Protein AF-0000000087727044 (afdb_homodimer)

Organism: NCBI:txid307507

Structure (mmCIF, N/CA/C/O backbone):
data_AF-0000000087727044-model_v1
#
loop_
_entity.id
_entity.type
_entity.pdbx_description
1 polymer 'Thiaminase-2/PQQC domain-containing protein'
#
loop_
_atom_site.group_PDB
_atom_site.id
_atom_site.type_symbol
_atom_site.label_atom_id
_atom_site.label_alt_id
_atom_site.label_comp_id
_atom_site.label_asym_id
_atom_site.label_entity_id
_atom_site.label_seq_id
_atom_site.pdbx_PDB_ins_code
_atom_site.Cartn_x
_atom_site.Cartn_y
_atom_site.Cartn_z
_atom_site.occupancy
_atom_site.B_iso_or_equiv
_atom_site.auth_seq_id
_atom_site.auth_comp_id
_atom_site.auth_asym_id
_atom_site.auth_atom_id
_atom_site.pdbx_PDB_model_num
ATOM 1 N N . MET A 1 1 ? -27.922 -29.484 3.543 1 36.09 1 MET A N 1
ATOM 2 C CA . MET A 1 1 ? -27.547 -28.984 2.223 1 36.09 1 MET A CA 1
ATOM 3 C C . MET A 1 1 ? -26.281 -28.125 2.305 1 36.09 1 MET A C 1
ATOM 5 O O . MET A 1 1 ? -26.141 -27.312 3.213 1 36.09 1 MET A O 1
ATOM 9 N N . ALA A 1 2 ? -25.281 -28.625 1.777 1 44.66 2 ALA A N 1
ATOM 10 C CA . ALA A 1 2 ? -24.016 -27.891 1.853 1 44.66 2 ALA A CA 1
ATOM 11 C C . ALA A 1 2 ? -24.219 -26.422 1.5 1 44.66 2 ALA A C 1
ATOM 13 O O . ALA A 1 2 ? -25.062 -26.078 0.659 1 44.66 2 ALA A O 1
ATOM 14 N N . ALA A 1 3 ? -23.938 -25.531 2.354 1 53.38 3 ALA A N 1
ATOM 15 C CA . ALA A 1 3 ? -24.078 -24.109 2.061 1 53.38 3 ALA A CA 1
ATOM 16 C C . ALA A 1 3 ? -23.656 -23.797 0.626 1 53.38 3 ALA A C 1
ATOM 18 O O . ALA A 1 3 ? -22.734 -24.422 0.098 1 53.38 3 ALA A O 1
ATOM 19 N N . PRO A 1 4 ? -24.547 -23.266 -0.146 1 62.28 4 PRO A N 1
ATOM 20 C CA . PRO A 1 4 ? -24.219 -22.969 -1.541 1 62.28 4 PRO A CA 1
ATOM 21 C C . PRO A 1 4 ? -22.797 -22.438 -1.707 1 62.28 4 PRO A C 1
ATOM 23 O O . PRO A 1 4 ? -22.312 -21.703 -0.845 1 62.28 4 PRO A O 1
ATOM 26 N N . ALA A 1 5 ? -22.094 -23.016 -2.574 1 81.25 5 ALA A N 1
ATOM 27 C CA . ALA A 1 5 ? -20.719 -22.641 -2.883 1 81.25 5 ALA A CA 1
ATOM 28 C C . ALA A 1 5 ? -20.609 -21.156 -3.18 1 81.25 5 ALA A C 1
ATOM 30 O O . ALA A 1 5 ? -21.484 -20.578 -3.83 1 81.25 5 ALA A O 1
ATOM 31 N N . THR A 1 6 ? -19.719 -20.516 -2.529 1 93.12 6 THR A N 1
ATOM 32 C CA . THR A 1 6 ? -19.438 -19.125 -2.869 1 93.12 6 THR A CA 1
ATOM 33 C C . THR A 1 6 ? -18.984 -19.016 -4.32 1 93.12 6 THR A C 1
ATOM 35 O O . THR A 1 6 ? -18.703 -20.016 -4.973 1 93.12 6 THR A O 1
ATOM 38 N N . THR A 1 7 ? -19.062 -17.891 -4.887 1 96.25 7 THR A N 1
ATOM 39 C CA . THR A 1 7 ? -18.672 -17.656 -6.27 1 96.25 7 THR A CA 1
ATOM 40 C C . THR A 1 7 ? -17.219 -18.047 -6.492 1 96.25 7 THR A C 1
ATOM 42 O O . THR A 1 7 ? -16.891 -18.719 -7.477 1 96.25 7 THR A O 1
ATOM 45 N N . THR A 1 8 ? -16.281 -17.688 -5.594 1 97.75 8 THR A N 1
ATOM 46 C CA . THR A 1 8 ? -14.875 -18.031 -5.738 1 97.75 8 THR A CA 1
ATOM 47 C C . THR A 1 8 ? -14.672 -19.547 -5.656 1 97.75 8 THR A C 1
ATOM 49 O O . THR A 1 8 ? -13.859 -20.109 -6.395 1 97.75 8 THR A O 1
ATOM 52 N N . ALA A 1 9 ? -15.43 -20.203 -4.777 1 97.38 9 ALA A N 1
ATOM 53 C CA . ALA A 1 9 ? -15.352 -21.656 -4.688 1 97.38 9 ALA A CA 1
ATOM 54 C C . ALA A 1 9 ? -15.781 -22.312 -5.996 1 97.38 9 ALA A C 1
ATOM 56 O O . ALA A 1 9 ? -15.18 -23.297 -6.43 1 97.38 9 ALA A O 1
ATOM 57 N N . ALA A 1 10 ? -16.828 -21.797 -6.52 1 97.19 10 ALA A N 1
ATOM 58 C CA . ALA A 1 10 ? -17.328 -22.328 -7.789 1 97.19 10 ALA A CA 1
ATOM 59 C C . ALA A 1 10 ? -16.297 -22.109 -8.906 1 97.19 10 ALA A C 1
ATOM 61 O O . ALA A 1 10 ? -16.109 -22.984 -9.758 1 97.19 10 ALA A O 1
ATOM 62 N N . MET A 1 11 ? -15.664 -20.938 -8.945 1 97.69 11 MET A N 1
ATOM 63 C CA . MET A 1 11 ? -14.633 -20.625 -9.938 1 97.69 11 MET A CA 1
ATOM 64 C C . MET A 1 11 ? -13.469 -21.609 -9.82 1 97.69 11 MET A C 1
ATOM 66 O O . MET A 1 11 ? -12.992 -22.141 -10.828 1 97.69 11 MET A O 1
ATOM 70 N N . ARG A 1 12 ? -13.055 -21.828 -8.641 1 97.75 12 ARG A N 1
ATOM 71 C CA . ARG A 1 12 ? -11.961 -22.766 -8.406 1 97.75 12 ARG A CA 1
ATOM 72 C C . ARG A 1 12 ? -12.344 -24.172 -8.859 1 97.75 12 ARG A C 1
ATOM 74 O O . ARG A 1 12 ? -11.555 -24.859 -9.523 1 97.75 12 ARG A O 1
ATOM 81 N N . ALA A 1 13 ? -13.5 -24.641 -8.508 1 96.94 13 ALA A N 1
ATOM 82 C CA . ALA A 1 13 ? -13.961 -25.984 -8.844 1 96.94 13 ALA A CA 1
ATOM 83 C C . ALA A 1 13 ? -14.016 -26.188 -10.352 1 96.94 13 ALA A C 1
ATOM 85 O O . ALA A 1 13 ? -13.734 -27.266 -10.852 1 96.94 13 ALA A O 1
ATOM 86 N N . ALA A 1 14 ? -14.383 -25.188 -11.023 1 96.75 14 ALA A N 1
ATOM 87 C CA . ALA A 1 14 ? -14.5 -25.25 -12.477 1 96.75 14 ALA A CA 1
ATOM 88 C C . ALA A 1 14 ? -13.125 -25.422 -13.125 1 96.75 14 ALA A C 1
ATOM 90 O O . ALA A 1 14 ? -13.031 -25.828 -14.281 1 96.75 14 ALA A O 1
ATOM 91 N N . LEU A 1 15 ? -12.039 -25.094 -12.406 1 97.5 15 LEU A N 1
ATOM 92 C CA . LEU A 1 15 ? -10.672 -25.156 -12.914 1 97.5 15 LEU A CA 1
ATOM 93 C C . LEU A 1 15 ? -9.867 -26.219 -12.172 1 97.5 15 LEU A C 1
ATOM 95 O O . LEU A 1 15 ? -8.656 -26.094 -12.023 1 97.5 15 LEU A O 1
ATOM 99 N N . GLU A 1 16 ? -10.555 -27.203 -11.719 1 96.94 16 GLU A N 1
ATOM 100 C CA . GLU A 1 16 ? -9.961 -28.141 -10.773 1 96.94 16 GLU A CA 1
ATOM 101 C C . GLU A 1 16 ? -8.68 -28.75 -11.336 1 96.94 16 GLU A C 1
ATOM 103 O O . GLU A 1 16 ? -7.664 -28.812 -10.648 1 96.94 16 GLU A O 1
ATOM 108 N N . ALA A 1 17 ? -8.688 -29.203 -12.539 1 97.12 17 ALA A N 1
ATOM 109 C CA . ALA A 1 17 ? -7.531 -29.875 -13.133 1 97.12 17 ALA A CA 1
ATOM 110 C C . ALA A 1 17 ? -6.348 -28.906 -13.242 1 97.12 17 ALA A C 1
ATOM 112 O O . ALA A 1 17 ? -5.238 -29.234 -12.812 1 97.12 17 ALA A O 1
ATOM 113 N N . GLU A 1 18 ? -6.582 -27.719 -13.805 1 97.69 18 GLU A N 1
ATOM 114 C CA . GLU A 1 18 ? -5.527 -26.734 -13.961 1 97.69 18 GLU A CA 1
ATOM 115 C C . GLU A 1 18 ? -5.051 -26.219 -12.602 1 97.69 18 GLU A C 1
ATOM 117 O O . GLU A 1 18 ? -3.854 -25.984 -12.406 1 97.69 18 GLU A O 1
ATOM 122 N N . TRP A 1 19 ? -6.02 -26.031 -11.688 1 98.06 19 TRP A N 1
ATOM 123 C CA . TRP A 1 19 ? -5.691 -25.578 -10.344 1 98.06 19 TRP A CA 1
ATOM 124 C C . TRP A 1 19 ? -4.801 -26.594 -9.625 1 98.06 19 TRP A C 1
ATOM 126 O O . TRP A 1 19 ? -3.801 -26.219 -9.008 1 98.06 19 TRP A O 1
ATOM 136 N N . ARG A 1 20 ? -5.094 -27.844 -9.805 1 97.56 20 ARG A N 1
ATOM 137 C CA . ARG A 1 20 ? -4.305 -28.922 -9.211 1 97.56 20 ARG A CA 1
ATOM 138 C C . ARG A 1 20 ? -2.896 -28.953 -9.789 1 97.56 20 ARG A C 1
ATOM 140 O O . ARG A 1 20 ? -1.92 -29.125 -9.055 1 97.56 20 ARG A O 1
ATOM 147 N N . THR A 1 21 ? -2.803 -28.828 -11.039 1 97.94 21 THR A N 1
ATOM 148 C CA . THR A 1 21 ? -1.488 -28.797 -11.672 1 97.94 21 THR A CA 1
ATOM 149 C C . THR A 1 21 ? -0.674 -27.609 -11.172 1 97.94 21 THR A C 1
ATOM 151 O O . THR A 1 21 ? 0.498 -27.75 -10.82 1 97.94 21 THR A O 1
ATOM 154 N N . ALA A 1 22 ? -1.305 -26.469 -11.047 1 97.62 22 ALA A N 1
ATOM 155 C CA . ALA A 1 22 ? -0.623 -25.234 -10.672 1 97.62 22 ALA A CA 1
ATOM 156 C C . ALA A 1 22 ? -0.227 -25.25 -9.195 1 97.62 22 ALA A C 1
ATOM 158 O O . ALA A 1 22 ? 0.7 -24.547 -8.789 1 97.62 22 ALA A O 1
ATOM 159 N N . THR A 1 23 ? -0.861 -26.078 -8.383 1 97.56 23 THR A N 1
ATOM 160 C CA . THR A 1 23 ? -0.631 -26 -6.941 1 97.56 23 THR A CA 1
ATOM 161 C C . THR A 1 23 ? 0.081 -27.25 -6.43 1 97.56 23 THR A C 1
ATOM 163 O O . THR A 1 23 ? 0.562 -27.266 -5.297 1 97.56 23 THR A O 1
ATOM 166 N N . ARG A 1 24 ? 0.219 -28.266 -7.312 1 94.75 24 ARG A N 1
ATOM 167 C CA . ARG A 1 24 ? 0.736 -29.5 -6.738 1 94.75 24 ARG A CA 1
ATOM 168 C C . ARG A 1 24 ? 1.544 -30.297 -7.762 1 94.75 24 ARG A C 1
ATOM 170 O O . ARG A 1 24 ? 2.604 -30.828 -7.441 1 94.75 24 ARG A O 1
ATOM 177 N N . GLU A 1 25 ? 1.165 -30.281 -8.984 1 96 25 GLU A N 1
ATOM 178 C CA . GLU A 1 25 ? 1.641 -31.312 -9.898 1 96 25 GLU A CA 1
ATOM 179 C C . GLU A 1 25 ? 2.709 -30.766 -10.844 1 96 25 GLU A C 1
ATOM 181 O O . GLU A 1 25 ? 3.445 -31.531 -11.469 1 96 25 GLU A O 1
ATOM 186 N N . HIS A 1 26 ? 2.754 -29.484 -10.984 1 96.56 26 HIS A N 1
ATOM 187 C CA . HIS A 1 26 ? 3.736 -28.938 -11.914 1 96.56 26 HIS A CA 1
ATOM 188 C C . HIS A 1 26 ? 5.145 -29.391 -11.555 1 96.56 26 HIS A C 1
ATOM 190 O O . HIS A 1 26 ? 5.492 -29.484 -10.375 1 96.56 26 HIS A O 1
ATOM 196 N N . ALA A 1 27 ? 6.008 -29.609 -12.523 1 96.25 27 ALA A N 1
ATOM 197 C CA . ALA A 1 27 ? 7.355 -30.141 -12.375 1 96.25 27 ALA A CA 1
ATOM 198 C C . ALA A 1 27 ? 8.195 -29.281 -11.438 1 96.25 27 ALA A C 1
ATOM 200 O O . ALA A 1 27 ? 8.984 -29.797 -10.648 1 96.25 27 ALA A O 1
ATOM 201 N N . PHE A 1 28 ? 8.109 -27.953 -11.508 1 97.38 28 PHE A N 1
ATOM 202 C CA . PHE A 1 28 ? 8.875 -27.062 -10.648 1 97.38 28 PHE A CA 1
ATOM 203 C C . PHE A 1 28 ? 8.617 -27.375 -9.18 1 97.38 28 PHE A C 1
ATOM 205 O O . PHE A 1 28 ? 9.562 -27.5 -8.398 1 97.38 28 PHE A O 1
ATOM 212 N N . LEU A 1 29 ? 7.344 -27.469 -8.828 1 97.31 29 LEU A N 1
ATOM 213 C CA . LEU A 1 29 ? 6.969 -27.719 -7.441 1 97.31 29 LEU A CA 1
ATOM 214 C C . LEU A 1 29 ? 7.465 -29.094 -6.98 1 97.31 29 LEU A C 1
ATOM 216 O O . LEU A 1 29 ? 7.992 -29.219 -5.875 1 97.31 29 LEU A O 1
ATOM 220 N N . ARG A 1 30 ? 7.355 -30.062 -7.844 1 96.38 30 ARG A N 1
ATOM 221 C CA . ARG A 1 30 ? 7.824 -31.406 -7.52 1 96.38 30 ARG A CA 1
ATOM 222 C C . ARG A 1 30 ? 9.336 -31.422 -7.355 1 96.38 30 ARG A C 1
ATOM 224 O O . ARG A 1 30 ? 9.859 -32.031 -6.426 1 96.38 30 ARG A O 1
ATOM 231 N N . ASP A 1 31 ? 10.023 -30.781 -8.289 1 96.81 31 ASP A N 1
ATOM 232 C CA . ASP A 1 31 ? 11.484 -30.766 -8.258 1 96.81 31 ASP A CA 1
ATOM 233 C C . ASP A 1 31 ? 11.992 -30.016 -7.027 1 96.81 31 ASP A C 1
ATOM 235 O O . ASP A 1 31 ? 13.008 -30.391 -6.441 1 96.81 31 ASP A O 1
ATOM 239 N N . VAL A 1 32 ? 11.352 -28.922 -6.66 1 96.69 32 VAL A N 1
ATOM 240 C CA . VAL A 1 32 ? 11.727 -28.203 -5.449 1 96.69 32 VAL A CA 1
ATOM 241 C C . VAL A 1 32 ? 11.547 -29.109 -4.234 1 96.69 32 VAL A C 1
ATOM 243 O O . VAL A 1 32 ? 12.445 -29.234 -3.398 1 96.69 32 VAL A O 1
ATOM 246 N N . ASN A 1 33 ? 10.359 -29.766 -4.152 1 96.19 33 ASN A N 1
ATOM 247 C CA . ASN A 1 33 ? 10.078 -30.656 -3.037 1 96.19 33 ASN A CA 1
ATOM 248 C C . ASN A 1 33 ? 11.133 -31.75 -2.92 1 96.19 33 ASN A C 1
ATOM 250 O O . ASN A 1 33 ? 11.656 -32 -1.834 1 96.19 33 ASN A O 1
ATOM 254 N N . ALA A 1 34 ? 11.539 -32.375 -4.039 1 96.06 34 ALA A N 1
ATOM 255 C CA . ALA A 1 34 ? 12.445 -33.5 -4.078 1 96.06 34 ALA A CA 1
ATOM 256 C C . ALA A 1 34 ? 13.898 -33.062 -3.973 1 96.06 34 ALA A C 1
ATOM 258 O O . ALA A 1 34 ? 14.797 -33.875 -3.77 1 96.06 34 ALA A O 1
ATOM 259 N N . GLY A 1 35 ? 14.109 -31.781 -4.121 1 95.88 35 GLY A N 1
ATOM 260 C CA . GLY A 1 35 ? 15.469 -31.266 -4.164 1 95.88 35 GLY A CA 1
ATOM 261 C C . GLY A 1 35 ? 16.172 -31.547 -5.48 1 95.88 35 GLY A C 1
ATOM 262 O O . GLY A 1 35 ? 17.391 -31.594 -5.535 1 95.88 35 GLY A O 1
ATOM 263 N N . ALA A 1 36 ? 15.375 -31.734 -6.484 1 96.31 36 ALA A N 1
ATOM 264 C CA . ALA A 1 36 ? 15.914 -32.125 -7.785 1 96.31 36 ALA A CA 1
ATOM 265 C C . ALA A 1 36 ? 16.094 -30.891 -8.68 1 96.31 36 ALA A C 1
ATOM 267 O O . ALA A 1 36 ? 16.766 -30.969 -9.711 1 96.31 36 ALA A O 1
ATOM 268 N N . ILE A 1 37 ? 15.578 -29.766 -8.305 1 95.88 37 ILE A N 1
ATOM 269 C CA . ILE A 1 37 ? 15.711 -28.562 -9.117 1 95.88 37 ILE A CA 1
ATOM 270 C C . ILE A 1 37 ? 17.141 -28.047 -9.039 1 95.88 37 ILE A C 1
ATOM 272 O O . ILE A 1 37 ? 17.75 -28.047 -7.965 1 95.88 37 ILE A O 1
ATOM 276 N N . SER A 1 38 ? 17.719 -27.672 -10.164 1 95.12 38 SER A N 1
ATOM 277 C CA . SER A 1 38 ? 19.047 -27.094 -10.156 1 95.12 38 SER A CA 1
ATOM 278 C C . SER A 1 38 ? 19.047 -25.703 -9.539 1 95.12 38 SER A C 1
ATOM 280 O O . SER A 1 38 ? 18.016 -25.016 -9.547 1 95.12 38 SER A O 1
ATOM 282 N N . ALA A 1 39 ? 20.156 -25.25 -9.008 1 93.81 39 ALA A N 1
ATOM 283 C CA . ALA A 1 39 ? 20.297 -23.906 -8.453 1 93.81 39 ALA A CA 1
ATOM 284 C C . ALA A 1 39 ? 19.984 -22.844 -9.508 1 93.81 39 ALA A C 1
ATOM 286 O O . ALA A 1 39 ? 19.359 -21.828 -9.211 1 93.81 39 ALA A O 1
ATOM 287 N N . ALA A 1 40 ? 20.406 -23.109 -10.672 1 94.31 40 ALA A N 1
ATOM 288 C CA . ALA A 1 40 ? 20.203 -22.141 -11.758 1 94.31 40 ALA A CA 1
ATOM 289 C C . ALA A 1 40 ? 18.734 -21.953 -12.055 1 94.31 40 ALA A C 1
ATOM 291 O O . ALA A 1 40 ? 18.266 -20.812 -12.234 1 94.31 40 ALA A O 1
ATOM 292 N N . ARG A 1 41 ? 18.016 -23.016 -12.109 1 95.38 41 ARG A N 1
ATOM 293 C CA . ARG A 1 41 ? 16.594 -22.938 -12.383 1 95.38 41 ARG A CA 1
ATOM 294 C C . ARG A 1 41 ? 15.844 -22.266 -11.242 1 95.38 41 ARG A C 1
ATOM 296 O O . ARG A 1 41 ? 14.977 -21.406 -11.477 1 95.38 41 ARG A O 1
ATOM 303 N N . PHE A 1 42 ? 16.234 -22.625 -10.047 1 96.44 42 PHE A N 1
ATOM 304 C CA . PHE A 1 42 ? 15.594 -22.031 -8.883 1 96.44 42 PHE A CA 1
ATOM 305 C C . PHE A 1 42 ? 15.875 -20.531 -8.828 1 96.44 42 PHE A C 1
ATOM 307 O O . PHE A 1 42 ? 14.977 -19.734 -8.562 1 96.44 42 PHE A O 1
ATOM 314 N N . ASN A 1 43 ? 17.125 -20.188 -9.055 1 95.56 43 ASN A N 1
ATOM 315 C CA . ASN A 1 43 ? 17.516 -18.781 -9.047 1 95.56 43 ASN A CA 1
ATOM 316 C C . ASN A 1 43 ? 16.797 -18 -10.133 1 95.56 43 ASN A C 1
ATOM 318 O O . ASN A 1 43 ? 16.469 -16.828 -9.938 1 95.56 43 ASN A O 1
ATOM 322 N N . THR A 1 44 ? 16.531 -18.641 -11.258 1 95.25 44 THR A N 1
ATOM 323 C CA . THR A 1 44 ? 15.766 -18 -12.312 1 95.25 44 THR A CA 1
ATOM 324 C C . THR A 1 44 ? 14.359 -17.656 -11.836 1 95.25 44 THR A C 1
ATOM 326 O O . THR A 1 44 ? 13.898 -16.531 -11.992 1 95.25 44 THR A O 1
ATOM 329 N N . TRP A 1 45 ? 13.719 -18.594 -11.266 1 96.88 45 TRP A N 1
ATOM 330 C CA . TRP A 1 45 ? 12.391 -18.359 -10.719 1 96.88 45 TRP A CA 1
ATOM 331 C C . TRP A 1 45 ? 12.414 -17.234 -9.688 1 96.88 45 TRP A C 1
ATOM 333 O O . TRP A 1 45 ? 11.586 -16.328 -9.727 1 96.88 45 TRP A O 1
ATOM 343 N N . LEU A 1 46 ? 13.352 -17.344 -8.789 1 96.81 46 LEU A N 1
ATOM 344 C CA . LEU A 1 46 ? 13.438 -16.391 -7.684 1 96.81 46 LEU A CA 1
ATOM 345 C C . LEU A 1 46 ? 13.586 -14.969 -8.203 1 96.81 46 LEU A C 1
ATOM 347 O O . LEU A 1 46 ? 12.891 -14.055 -7.75 1 96.81 46 LEU A O 1
ATOM 351 N N . ALA A 1 47 ? 14.469 -14.766 -9.141 1 96.81 47 ALA A N 1
ATOM 352 C CA . ALA A 1 47 ? 14.695 -13.445 -9.734 1 96.81 47 ALA A CA 1
ATOM 353 C C . ALA A 1 47 ? 13.438 -12.938 -10.438 1 96.81 47 ALA A C 1
ATOM 355 O O . ALA A 1 47 ? 13.062 -11.773 -10.281 1 96.81 47 ALA A O 1
ATOM 356 N N . GLN A 1 48 ? 12.797 -13.844 -11.156 1 97.31 48 GLN A N 1
ATOM 357 C CA . GLN A 1 48 ? 11.594 -13.461 -11.891 1 97.31 48 GLN A CA 1
ATOM 358 C C . GLN A 1 48 ? 10.438 -13.156 -10.945 1 97.31 48 GLN A C 1
ATOM 360 O O . GLN A 1 48 ? 9.633 -12.266 -11.211 1 97.31 48 GLN A O 1
ATOM 365 N N . ASP A 1 49 ? 10.359 -13.898 -9.906 1 97.75 49 ASP A N 1
ATOM 366 C CA . ASP A 1 49 ? 9.297 -13.672 -8.922 1 97.75 49 ASP A CA 1
ATOM 367 C C . ASP A 1 49 ? 9.453 -12.312 -8.25 1 97.75 49 ASP A C 1
ATOM 369 O O . ASP A 1 49 ? 8.461 -11.672 -7.902 1 97.75 49 ASP A O 1
ATOM 373 N N . TYR A 1 50 ? 10.688 -11.875 -8.047 1 97.56 50 TYR A N 1
ATOM 374 C CA . TYR A 1 50 ? 10.93 -10.531 -7.531 1 97.56 50 TYR A CA 1
ATOM 375 C C . TYR A 1 50 ? 10.383 -9.477 -8.484 1 97.56 50 TYR A C 1
ATOM 377 O O . TYR A 1 50 ? 9.711 -8.531 -8.055 1 97.56 50 TYR A O 1
ATOM 385 N N . LEU A 1 51 ? 10.703 -9.617 -9.734 1 97.38 51 LEU A N 1
ATOM 386 C CA . LEU A 1 51 ? 10.227 -8.664 -10.734 1 97.38 51 LEU A CA 1
ATOM 387 C C . LEU A 1 51 ? 8.703 -8.664 -10.812 1 97.38 51 LEU A C 1
ATOM 389 O O . LEU A 1 51 ? 8.086 -7.605 -10.906 1 97.38 51 LEU A O 1
ATOM 393 N N . TYR A 1 52 ? 8.141 -9.812 -10.742 1 98.25 52 TYR A N 1
ATOM 394 C CA . TYR A 1 52 ? 6.691 -9.969 -10.711 1 98.25 52 TYR A CA 1
ATOM 395 C C . TYR A 1 52 ? 6.094 -9.281 -9.492 1 98.25 52 TYR A C 1
ATOM 397 O O . TYR A 1 52 ? 5.086 -8.578 -9.602 1 98.25 52 TYR A O 1
ATOM 405 N N . ALA A 1 53 ? 6.699 -9.492 -8.305 1 97.94 53 ALA A N 1
ATOM 406 C CA . ALA A 1 53 ? 6.172 -8.977 -7.043 1 97.94 53 ALA A CA 1
ATOM 407 C C . ALA A 1 53 ? 6.117 -7.453 -7.051 1 97.94 53 ALA A C 1
ATOM 409 O O . ALA A 1 53 ? 5.215 -6.852 -6.465 1 97.94 53 ALA A O 1
ATOM 410 N N . ARG A 1 54 ? 7.02 -6.812 -7.695 1 97.19 54 ARG A N 1
ATOM 411 C CA . ARG A 1 54 ? 7.008 -5.359 -7.832 1 97.19 54 ARG A CA 1
ATOM 412 C C . ARG A 1 54 ? 5.781 -4.887 -8.602 1 97.19 54 ARG A C 1
ATOM 414 O O . ARG A 1 54 ? 5.113 -3.934 -8.195 1 97.19 54 ARG A O 1
ATOM 421 N N . CYS A 1 55 ? 5.473 -5.59 -9.703 1 97.94 55 CYS A N 1
ATOM 422 C CA . CYS A 1 55 ? 4.293 -5.246 -10.484 1 97.94 55 CYS A CA 1
ATOM 423 C C . CYS A 1 55 ? 3.014 -5.602 -9.742 1 97.94 55 CYS A C 1
ATOM 425 O O . CYS A 1 55 ? 2.02 -4.879 -9.828 1 97.94 55 CYS A O 1
ATOM 427 N N . PHE A 1 56 ? 3.109 -6.676 -9.07 1 98.75 56 PHE A N 1
ATOM 428 C CA . PHE A 1 56 ? 1.995 -7.129 -8.242 1 98.75 56 PHE A CA 1
ATOM 429 C C . PHE A 1 56 ? 1.636 -6.082 -7.195 1 98.75 56 PHE A C 1
ATOM 431 O O . PHE A 1 56 ? 0.456 -5.844 -6.926 1 98.75 56 PHE A O 1
ATOM 438 N N . SER A 1 57 ? 2.629 -5.418 -6.602 1 98.62 57 SER A N 1
ATOM 439 C CA . SER A 1 57 ? 2.4 -4.379 -5.605 1 98.62 57 SER A CA 1
ATOM 440 C C . SER A 1 57 ? 1.641 -3.197 -6.203 1 98.62 57 SER A C 1
ATOM 442 O O . SER A 1 57 ? 0.835 -2.561 -5.523 1 98.62 57 SER A O 1
ATOM 444 N N . ARG A 1 58 ? 1.844 -2.912 -7.477 1 98.62 58 ARG A N 1
ATOM 445 C CA . ARG A 1 58 ? 1.146 -1.808 -8.125 1 98.62 58 ARG A CA 1
ATOM 446 C C . ARG A 1 58 ? -0.341 -2.111 -8.273 1 98.62 58 ARG A C 1
ATOM 448 O O . ARG A 1 58 ? -1.182 -1.228 -8.086 1 98.62 58 ARG A O 1
ATOM 455 N N . LEU A 1 59 ? -0.648 -3.342 -8.625 1 98.81 59 LEU A N 1
ATOM 456 C CA . LEU A 1 59 ? -2.053 -3.73 -8.688 1 98.81 59 LEU A CA 1
ATOM 457 C C . LEU A 1 59 ? -2.715 -3.584 -7.316 1 98.81 59 LEU A C 1
ATOM 459 O O . LEU A 1 59 ? -3.816 -3.041 -7.211 1 98.81 59 LEU A O 1
ATOM 463 N N . LEU A 1 60 ? -2.012 -4.094 -6.297 1 98.88 60 LEU A N 1
ATOM 464 C CA . LEU A 1 60 ? -2.557 -3.969 -4.949 1 98.88 60 LEU A CA 1
ATOM 465 C C . LEU A 1 60 ? -2.721 -2.502 -4.562 1 98.88 60 LEU A C 1
ATOM 467 O O . LEU A 1 60 ? -3.688 -2.137 -3.889 1 98.88 60 LEU A O 1
ATOM 471 N N . GLY A 1 61 ? -1.766 -1.657 -4.973 1 98.75 61 GLY A N 1
ATOM 472 C CA . GLY A 1 61 ? -1.922 -0.225 -4.773 1 98.75 61 GLY A CA 1
ATOM 473 C C . GLY A 1 61 ? -3.191 0.329 -5.387 1 98.75 61 GLY A C 1
ATOM 474 O O . GLY A 1 61 ? -3.938 1.061 -4.734 1 98.75 61 GLY A O 1
ATOM 475 N N . ALA A 1 62 ? -3.451 -0.041 -6.621 1 98.44 62 ALA A N 1
ATOM 476 C CA . ALA A 1 62 ? -4.664 0.395 -7.305 1 98.44 62 ALA A CA 1
ATOM 477 C C . ALA A 1 62 ? -5.914 -0.072 -6.562 1 98.44 62 ALA A C 1
ATOM 479 O O . ALA A 1 62 ? -6.887 0.674 -6.441 1 98.44 62 ALA A O 1
ATOM 480 N N . MET A 1 63 ? -5.848 -1.297 -6.086 1 98.75 63 MET A N 1
ATOM 481 C CA . MET A 1 63 ? -6.992 -1.832 -5.355 1 98.75 63 MET A CA 1
ATOM 482 C C . MET A 1 63 ? -7.211 -1.071 -4.051 1 98.75 63 MET A C 1
ATOM 484 O O . MET A 1 63 ? -8.344 -0.747 -3.697 1 98.75 63 MET A O 1
ATOM 488 N N . ILE A 1 64 ? -6.188 -0.744 -3.346 1 98.69 64 ILE A N 1
ATOM 489 C CA . ILE A 1 64 ? -6.281 0.017 -2.105 1 98.69 64 ILE A CA 1
ATOM 490 C C . ILE A 1 64 ? -6.926 1.374 -2.377 1 98.69 64 ILE A C 1
ATOM 492 O O . ILE A 1 64 ? -7.754 1.843 -1.595 1 98.69 64 ILE A O 1
ATOM 496 N N . ALA A 1 65 ? -6.602 1.967 -3.459 1 98.19 65 ALA A N 1
ATOM 497 C CA . ALA A 1 65 ? -7.113 3.287 -3.816 1 98.19 65 ALA A CA 1
ATOM 498 C C . ALA A 1 65 ? -8.633 3.262 -3.971 1 98.19 65 ALA A C 1
ATOM 500 O O . ALA A 1 65 ? -9.305 4.262 -3.711 1 98.19 65 ALA A O 1
ATOM 501 N N . GLY A 1 66 ? -9.148 2.076 -4.301 1 97 66 GLY A N 1
ATOM 502 C CA . GLY A 1 66 ? -10.547 2.139 -4.707 1 97 66 GLY A CA 1
ATOM 503 C C . GLY A 1 66 ? -11.406 1.065 -4.062 1 97 66 GLY A C 1
ATOM 504 O O . GLY A 1 66 ? -12.609 1.002 -4.305 1 97 66 GLY A O 1
ATOM 505 N N . CYS A 1 67 ? -10.93 0.221 -3.219 1 98.12 67 CYS A N 1
ATOM 506 C CA . CYS A 1 67 ? -11.688 -0.89 -2.658 1 98.12 67 CYS A CA 1
ATOM 507 C C . CYS A 1 67 ? -12.727 -0.391 -1.661 1 98.12 67 CYS A C 1
ATOM 509 O O . CYS A 1 67 ? -12.633 0.738 -1.175 1 98.12 67 CYS A O 1
ATOM 511 N N . PRO A 1 68 ? -13.75 -1.228 -1.381 1 97.56 68 PRO A N 1
ATOM 512 C CA . PRO A 1 68 ? -14.688 -0.888 -0.311 1 97.56 68 PRO A CA 1
ATOM 513 C C . PRO A 1 68 ? -14 -0.691 1.038 1 97.56 68 PRO A C 1
ATOM 515 O O . PRO A 1 68 ? -12.992 -1.347 1.324 1 97.56 68 PRO A O 1
ATOM 518 N N . GLU A 1 69 ? -14.602 0.142 1.825 1 95.88 69 GLU A N 1
ATOM 519 C CA . GLU A 1 69 ? -14.023 0.504 3.119 1 95.88 69 GLU A CA 1
ATOM 520 C C . GLU A 1 69 ? -13.75 -0.735 3.967 1 95.88 69 GLU A C 1
ATOM 522 O O . GLU A 1 69 ? -12.711 -0.826 4.625 1 95.88 69 GLU A O 1
ATOM 527 N N . ALA A 1 70 ? -14.609 -1.697 3.904 1 96.38 70 ALA A N 1
ATOM 528 C CA . ALA A 1 70 ? -14.516 -2.887 4.746 1 96.38 70 ALA A CA 1
ATOM 529 C C . ALA A 1 70 ? -13.336 -3.758 4.34 1 96.38 70 ALA A C 1
ATOM 531 O O . ALA A 1 70 ? -12.906 -4.633 5.098 1 96.38 70 ALA A O 1
ATOM 532 N N . HIS A 1 71 ? -12.773 -3.557 3.156 1 98.38 71 HIS A N 1
ATOM 533 C CA . HIS A 1 71 ? -11.711 -4.41 2.637 1 98.38 71 HIS A CA 1
ATOM 534 C C . HIS A 1 71 ? -10.344 -3.756 2.805 1 98.38 71 HIS A C 1
ATOM 536 O O . HIS A 1 71 ? -9.312 -4.406 2.623 1 98.38 71 HIS A O 1
ATOM 542 N N . LEU A 1 72 ? -10.359 -2.502 3.205 1 98.38 72 LEU A N 1
ATOM 543 C CA . LEU A 1 72 ? -9.164 -1.664 3.158 1 98.38 72 LEU A CA 1
ATOM 544 C C . LEU A 1 72 ? -8.062 -2.234 4.051 1 98.38 72 LEU A C 1
ATOM 546 O O . LEU A 1 72 ? -6.922 -2.389 3.613 1 98.38 72 LEU A O 1
ATOM 550 N N . ALA A 1 73 ? -8.414 -2.631 5.246 1 97.38 73 ALA A N 1
ATOM 551 C CA . ALA A 1 73 ? -7.418 -3.094 6.211 1 97.38 73 ALA A CA 1
ATOM 552 C C . ALA A 1 73 ? -6.707 -4.348 5.707 1 97.38 73 ALA A C 1
ATOM 554 O O . ALA A 1 73 ? -5.496 -4.5 5.898 1 97.38 73 ALA A O 1
ATOM 555 N N . THR A 1 74 ? -7.449 -5.207 5.039 1 98.56 74 THR A N 1
ATOM 556 C CA . THR A 1 74 ? -6.875 -6.438 4.504 1 98.56 74 THR A CA 1
ATOM 557 C C . THR A 1 74 ? -5.816 -6.129 3.449 1 98.56 74 THR A C 1
ATOM 559 O O . THR A 1 74 ? -4.711 -6.676 3.492 1 98.56 74 THR A O 1
ATOM 562 N N . TYR A 1 75 ? -6.141 -5.176 2.566 1 98.81 75 TYR A N 1
ATOM 563 C CA . TYR A 1 75 ? -5.242 -4.867 1.459 1 98.81 75 TYR A CA 1
ATOM 564 C C . TYR A 1 75 ? -4.043 -4.062 1.94 1 98.81 75 TYR A C 1
ATOM 566 O O . TYR A 1 75 ? -2.92 -4.27 1.47 1 98.81 75 TYR A O 1
ATOM 574 N N . VAL A 1 76 ? -4.242 -3.182 2.848 1 98.81 76 VAL A N 1
ATOM 575 C CA . VAL A 1 76 ? -3.125 -2.449 3.434 1 98.81 76 VAL A CA 1
ATOM 576 C C . VAL A 1 76 ? -2.174 -3.424 4.125 1 98.81 76 VAL A C 1
ATOM 578 O O . VAL A 1 76 ? -0.955 -3.334 3.961 1 98.81 76 VAL A O 1
ATOM 581 N N . GLY A 1 77 ? -2.701 -4.363 4.891 1 98.44 77 GLY A N 1
ATOM 582 C CA . GLY A 1 77 ? -1.881 -5.406 5.484 1 98.44 77 GLY A CA 1
ATOM 583 C C . GLY A 1 77 ? -1.145 -6.242 4.457 1 98.44 77 GLY A C 1
ATOM 584 O O . GLY A 1 77 ? 0.004 -6.633 4.672 1 98.44 77 GLY A O 1
ATOM 585 N N . GLY A 1 78 ? -1.827 -6.527 3.363 1 98.56 78 GLY A N 1
ATOM 586 C CA . GLY A 1 78 ? -1.182 -7.234 2.27 1 98.56 78 GLY A CA 1
ATOM 587 C C . GLY A 1 78 ? 0.018 -6.496 1.705 1 98.56 78 GLY A C 1
ATOM 588 O O . GLY A 1 78 ? 1.038 -7.109 1.387 1 98.56 78 GLY A O 1
ATOM 589 N N . MET A 1 79 ? -0.106 -5.191 1.56 1 98.56 79 MET A N 1
ATOM 590 C CA . MET A 1 79 ? 1.001 -4.383 1.051 1 98.56 79 MET A CA 1
ATOM 591 C C . MET A 1 79 ? 2.186 -4.422 2.01 1 98.56 79 MET A C 1
ATOM 593 O O . MET A 1 79 ? 3.34 -4.43 1.576 1 98.56 79 MET A O 1
ATOM 597 N N . ALA A 1 80 ? 1.913 -4.402 3.295 1 97.75 80 ALA A N 1
ATOM 598 C CA . ALA A 1 80 ? 2.979 -4.512 4.289 1 97.75 80 ALA A CA 1
ATOM 599 C C . ALA A 1 80 ? 3.736 -5.828 4.133 1 97.75 80 ALA A C 1
ATOM 601 O O . ALA A 1 80 ? 4.965 -5.863 4.254 1 97.75 80 ALA A O 1
ATOM 602 N N . ALA A 1 81 ? 2.992 -6.895 3.893 1 97.44 81 ALA A N 1
ATOM 603 C CA . ALA A 1 81 ? 3.625 -8.188 3.672 1 97.44 81 ALA A CA 1
ATOM 604 C C . ALA A 1 81 ? 4.492 -8.172 2.418 1 97.44 81 ALA A C 1
ATOM 606 O O . ALA A 1 81 ? 5.57 -8.773 2.391 1 97.44 81 ALA A O 1
ATOM 607 N N . ILE A 1 82 ? 4.043 -7.492 1.352 1 98 82 ILE A N 1
ATOM 608 C CA . ILE A 1 82 ? 4.801 -7.383 0.11 1 98 82 ILE A CA 1
ATOM 609 C C . ILE A 1 82 ? 6.102 -6.621 0.365 1 98 82 ILE A C 1
ATOM 611 O O . ILE A 1 82 ? 7.148 -6.973 -0.181 1 98 82 ILE A O 1
ATOM 615 N N . ASP A 1 83 ? 6.035 -5.562 1.181 1 98.19 83 ASP A N 1
ATOM 616 C CA . ASP A 1 83 ? 7.234 -4.809 1.527 1 98.19 83 ASP A CA 1
ATOM 617 C C . ASP A 1 83 ? 8.305 -5.723 2.129 1 98.19 83 ASP A C 1
ATOM 619 O O . ASP A 1 83 ? 9.461 -5.703 1.701 1 98.19 83 ASP A O 1
ATOM 623 N N . VAL A 1 84 ? 7.898 -6.523 3.08 1 97 84 VAL A N 1
ATOM 624 C CA . VAL A 1 84 ? 8.805 -7.469 3.729 1 97 84 VAL A CA 1
ATOM 625 C C . VAL A 1 84 ? 9.336 -8.469 2.699 1 97 84 VAL A C 1
ATOM 627 O O . VAL A 1 84 ? 10.523 -8.789 2.693 1 97 84 VAL A O 1
ATOM 630 N N . GLU A 1 85 ? 8.461 -8.859 1.869 1 96.94 85 GLU A N 1
ATOM 631 C CA . GLU A 1 85 ? 8.82 -9.859 0.865 1 96.94 85 GLU A CA 1
ATOM 632 C C . GLU A 1 85 ? 9.844 -9.312 -0.121 1 96.94 85 GLU A C 1
ATOM 634 O O . GLU A 1 85 ? 10.812 -9.992 -0.46 1 96.94 85 GLU A O 1
ATOM 639 N N . LEU A 1 86 ? 9.648 -8.117 -0.627 1 96.69 86 LEU A N 1
ATOM 640 C CA . LEU A 1 86 ? 10.57 -7.512 -1.587 1 96.69 86 LEU A CA 1
ATOM 641 C C . LEU A 1 86 ? 11.961 -7.355 -0.985 1 96.69 86 LEU A C 1
ATOM 643 O O . LEU A 1 86 ? 12.961 -7.648 -1.644 1 96.69 86 LEU A O 1
ATOM 647 N N . LYS A 1 87 ? 12.008 -6.953 0.259 1 96.69 87 LYS A N 1
ATOM 648 C CA . LYS A 1 87 ? 13.289 -6.832 0.949 1 96.69 87 LYS A CA 1
ATOM 649 C C . LYS A 1 87 ? 13.945 -8.195 1.148 1 96.69 87 LYS A C 1
ATOM 651 O O . LYS A 1 87 ? 15.156 -8.344 1.005 1 96.69 87 LYS A O 1
ATOM 656 N N . TRP A 1 88 ? 13.125 -9.164 1.431 1 96.62 88 TRP A N 1
ATOM 657 C CA . TRP A 1 88 ? 13.594 -10.531 1.589 1 96.62 88 TRP A CA 1
ATOM 658 C C . TRP A 1 88 ? 14.148 -11.078 0.275 1 96.62 88 TRP A C 1
ATOM 660 O O . TRP A 1 88 ? 15.203 -11.711 0.254 1 96.62 88 TRP A O 1
ATOM 670 N N . PHE A 1 89 ? 13.461 -10.797 -0.869 1 95.69 89 PHE A N 1
ATOM 671 C CA . PHE A 1 89 ? 13.922 -11.195 -2.193 1 95.69 89 PHE A CA 1
ATOM 672 C C . PHE A 1 89 ? 15.305 -10.617 -2.484 1 95.69 89 PHE A C 1
ATOM 674 O O . PHE A 1 89 ? 16.172 -11.32 -3.006 1 95.69 89 PHE A O 1
ATOM 681 N N . GLN A 1 90 ? 15.469 -9.406 -2.133 1 95.88 90 GLN A N 1
ATOM 682 C CA . GLN A 1 90 ? 16.75 -8.75 -2.391 1 95.88 90 GLN A CA 1
ATOM 683 C C . GLN A 1 90 ? 17.875 -9.391 -1.583 1 95.88 90 GLN A C 1
ATOM 685 O O . GLN A 1 90 ? 18.969 -9.617 -2.105 1 95.88 90 GLN A O 1
ATOM 690 N N . ALA A 1 91 ? 17.594 -9.695 -0.367 1 96.12 91 ALA A N 1
ATOM 691 C CA . ALA A 1 91 ? 18.578 -10.359 0.483 1 96.12 91 ALA A CA 1
ATOM 692 C C . ALA A 1 91 ? 18.922 -11.742 -0.054 1 96.12 91 ALA A C 1
ATOM 694 O O . ALA A 1 91 ? 20.094 -12.125 -0.097 1 96.12 91 ALA A O 1
ATOM 695 N N . LYS A 1 92 ? 17.875 -12.508 -0.467 1 95.75 92 LYS A N 1
ATOM 696 C CA . LYS A 1 92 ? 18.078 -13.852 -0.994 1 95.75 92 LYS A CA 1
ATOM 697 C C . LYS A 1 92 ? 18.859 -13.82 -2.305 1 95.75 92 LYS A C 1
ATOM 699 O O . LYS A 1 92 ? 19.703 -14.68 -2.557 1 95.75 92 LYS A O 1
ATOM 704 N N . ALA A 1 93 ? 18.547 -12.852 -3.131 1 95.81 93 ALA A N 1
ATOM 705 C CA . ALA A 1 93 ? 19.266 -12.688 -4.387 1 95.81 93 ALA A CA 1
ATOM 706 C C . ALA A 1 93 ? 20.75 -12.406 -4.133 1 95.81 93 ALA A C 1
ATOM 708 O O . ALA A 1 93 ? 21.625 -12.992 -4.789 1 95.81 93 ALA A O 1
ATOM 709 N N . GLN A 1 94 ? 21 -11.531 -3.182 1 96.06 94 GLN A N 1
ATOM 710 C CA . GLN A 1 94 ? 22.375 -11.219 -2.834 1 96.06 94 GLN A CA 1
ATOM 711 C C . GLN A 1 94 ? 23.125 -12.453 -2.342 1 96.06 94 GLN A C 1
ATOM 713 O O . GLN A 1 94 ? 24.25 -12.711 -2.758 1 96.06 94 GLN A O 1
ATOM 718 N N . GLU A 1 95 ? 22.516 -13.211 -1.521 1 95.75 95 GLU A N 1
ATOM 719 C CA . GLU A 1 95 ? 23.109 -14.438 -1.001 1 95.75 95 GLU A CA 1
ATOM 720 C C . GLU A 1 95 ? 23.453 -15.406 -2.131 1 95.75 95 GLU A C 1
ATOM 722 O O . GLU A 1 95 ? 24.422 -16.156 -2.031 1 95.75 95 GLU A O 1
ATOM 727 N N . ARG A 1 96 ? 22.688 -15.375 -3.197 1 95.44 96 ARG A N 1
ATOM 728 C CA . ARG A 1 96 ? 22.797 -16.344 -4.273 1 95.44 96 ARG A CA 1
ATOM 729 C C . ARG A 1 96 ? 23.578 -15.781 -5.449 1 95.44 96 ARG A C 1
ATOM 731 O O . ARG A 1 96 ? 23.75 -16.438 -6.477 1 95.44 96 ARG A O 1
ATOM 738 N N . GLY A 1 97 ? 23.969 -14.5 -5.293 1 95.56 97 GLY A N 1
ATOM 739 C CA . GLY A 1 97 ? 24.766 -13.852 -6.332 1 95.56 97 GLY A CA 1
ATOM 740 C C . GLY A 1 97 ? 23.953 -13.445 -7.539 1 95.56 97 GLY A C 1
ATOM 741 O O . GLY A 1 97 ? 24.469 -13.375 -8.656 1 95.56 97 GLY A O 1
ATOM 742 N N . ILE A 1 98 ? 22.672 -13.266 -7.344 1 95.75 98 ILE A N 1
ATOM 743 C CA . ILE A 1 98 ? 21.781 -12.836 -8.422 1 95.75 98 ILE A CA 1
ATOM 744 C C . ILE A 1 98 ? 21.797 -11.312 -8.516 1 95.75 98 ILE A C 1
ATOM 746 O O . ILE A 1 98 ? 21.547 -10.617 -7.527 1 95.75 98 ILE A O 1
ATOM 750 N N . ASP A 1 99 ? 22.078 -10.812 -9.633 1 95.56 99 ASP A N 1
ATOM 751 C CA . ASP A 1 99 ? 21.984 -9.375 -9.883 1 95.56 99 ASP A CA 1
ATOM 752 C C . ASP A 1 99 ? 20.594 -8.984 -10.375 1 95.56 99 ASP A C 1
ATOM 754 O O . ASP A 1 99 ? 20.328 -9.008 -11.578 1 95.56 99 ASP A O 1
ATOM 758 N N . LEU A 1 100 ? 19.781 -8.578 -9.5 1 95.06 100 LEU A N 1
ATOM 759 C CA . LEU A 1 100 ? 18.406 -8.25 -9.82 1 95.06 100 LEU A CA 1
ATOM 760 C C . LEU A 1 100 ? 18.344 -7.055 -10.773 1 95.06 100 LEU A C 1
ATOM 762 O O . LEU A 1 100 ? 17.453 -6.98 -11.625 1 95.06 100 LEU A O 1
ATOM 766 N N . ALA A 1 101 ? 19.25 -6.129 -10.656 1 92 101 ALA A N 1
ATOM 767 C CA . ALA A 1 101 ? 19.25 -4.93 -11.492 1 92 101 ALA A CA 1
ATOM 768 C C . ALA A 1 101 ? 19.531 -5.281 -12.953 1 92 101 ALA A C 1
ATOM 770 O O . ALA A 1 101 ? 19.047 -4.602 -13.859 1 92 101 ALA A O 1
ATOM 771 N N . ALA A 1 102 ? 20.219 -6.348 -13.133 1 93.75 102 ALA A N 1
ATOM 772 C CA . ALA A 1 102 ? 20.594 -6.766 -14.484 1 93.75 102 ALA A CA 1
ATOM 773 C C . ALA A 1 102 ? 19.641 -7.836 -15.016 1 93.75 102 ALA A C 1
ATOM 775 O O . ALA A 1 102 ? 19.766 -8.273 -16.156 1 93.75 102 ALA A O 1
ATOM 776 N N . THR A 1 103 ? 18.734 -8.242 -14.211 1 95.12 103 THR A N 1
ATOM 777 C CA . THR A 1 103 ? 17.828 -9.305 -14.594 1 95.12 103 THR A CA 1
ATOM 778 C C . THR A 1 103 ? 16.688 -8.758 -15.461 1 95.12 103 THR A C 1
ATOM 780 O O . THR A 1 103 ? 15.984 -7.832 -15.062 1 95.12 103 THR A O 1
ATOM 783 N N . GLU A 1 104 ? 16.547 -9.344 -16.594 1 95.25 104 GLU A N 1
ATOM 784 C CA . GLU A 1 104 ? 15.438 -8.992 -17.469 1 95.25 104 GLU A CA 1
ATOM 785 C C . GLU A 1 104 ? 14.258 -9.945 -17.281 1 95.25 104 GLU A C 1
ATOM 787 O O . GLU A 1 104 ? 14.453 -11.141 -17.062 1 95.25 104 GLU A O 1
ATOM 792 N N . MET A 1 105 ? 13.125 -9.414 -17.484 1 96.5 105 MET A N 1
ATOM 793 C CA . MET A 1 105 ? 11.945 -10.266 -17.406 1 96.5 105 MET A CA 1
ATOM 794 C C . MET A 1 105 ? 11.922 -11.289 -18.531 1 96.5 105 MET A C 1
ATOM 796 O O . MET A 1 105 ? 12.148 -10.938 -19.703 1 96.5 105 MET A O 1
ATOM 800 N N . GLN A 1 106 ? 11.664 -12.445 -18.188 1 96.56 106 GLN A N 1
ATOM 801 C CA . GLN A 1 106 ? 11.406 -13.469 -19.188 1 96.56 106 GLN A CA 1
ATOM 802 C C . GLN A 1 106 ? 10.016 -13.305 -19.797 1 96.56 106 GLN A C 1
ATOM 804 O O . GLN A 1 106 ? 9.172 -12.594 -19.25 1 96.56 106 GLN A O 1
ATOM 809 N N . PRO A 1 107 ? 9.797 -13.953 -20.891 1 96.44 107 PRO A N 1
ATOM 810 C CA . PRO A 1 107 ? 8.531 -13.781 -21.609 1 96.44 107 PRO A CA 1
ATOM 811 C C . PRO A 1 107 ? 7.32 -14.109 -20.734 1 96.44 107 PRO A C 1
ATOM 813 O O . PRO A 1 107 ? 6.34 -13.359 -20.734 1 96.44 107 PRO A O 1
ATOM 816 N N . ALA A 1 108 ? 7.363 -15.164 -19.969 1 97 108 ALA A N 1
ATOM 817 C CA . ALA A 1 108 ? 6.238 -15.539 -19.125 1 97 108 ALA A CA 1
ATOM 818 C C . ALA A 1 108 ? 5.973 -14.469 -18.062 1 97 108 ALA A C 1
ATOM 820 O O . ALA A 1 108 ? 4.816 -14.156 -17.766 1 97 108 ALA A O 1
ATOM 821 N N . CYS A 1 109 ? 7.031 -13.938 -17.516 1 97.88 109 CYS A N 1
ATOM 822 C CA . CYS A 1 109 ? 6.895 -12.875 -16.531 1 97.88 109 CYS A CA 1
ATOM 823 C C . CYS A 1 109 ? 6.336 -11.609 -17.172 1 97.88 109 CYS A C 1
ATOM 825 O O . CYS A 1 109 ? 5.473 -10.945 -16.594 1 97.88 109 CYS A O 1
ATOM 827 N N . LYS A 1 110 ? 6.766 -11.297 -18.359 1 98 110 LYS A N 1
ATOM 828 C CA . LYS A 1 110 ? 6.242 -10.141 -19.094 1 98 110 LYS A CA 1
ATOM 829 C C . LYS A 1 110 ? 4.742 -10.289 -19.344 1 98 110 LYS A C 1
ATOM 831 O O . LYS A 1 110 ? 3.982 -9.336 -19.172 1 98 110 LYS A O 1
ATOM 836 N N . GLU A 1 111 ? 4.387 -11.438 -19.766 1 98.25 111 GLU A N 1
ATOM 837 C CA . GLU A 1 111 ? 2.975 -11.688 -20.031 1 98.25 111 GLU A CA 1
ATOM 838 C C . GLU A 1 111 ? 2.139 -11.539 -18.766 1 98.25 111 GLU A C 1
ATOM 840 O O . GLU A 1 111 ? 1.071 -10.922 -18.797 1 98.25 111 GLU A O 1
ATOM 845 N N . TYR A 1 112 ? 2.621 -12.109 -17.719 1 98.62 112 TYR A N 1
ATOM 846 C CA . TYR A 1 112 ? 1.909 -12.055 -16.438 1 98.62 112 TYR A CA 1
ATOM 847 C C . TYR A 1 112 ? 1.8 -10.617 -15.945 1 98.62 112 TYR A C 1
ATOM 849 O O . TYR A 1 112 ? 0.72 -10.172 -15.547 1 98.62 112 TYR A O 1
ATOM 857 N N . THR A 1 113 ? 2.9 -9.867 -15.977 1 98.38 113 THR A N 1
ATOM 858 C CA . THR A 1 113 ? 2.891 -8.492 -15.484 1 98.38 113 THR A CA 1
ATOM 859 C C . THR A 1 113 ? 2.049 -7.598 -16.391 1 98.38 113 THR A C 1
ATOM 861 O O . THR A 1 113 ? 1.417 -6.652 -15.914 1 98.38 113 THR A O 1
ATOM 864 N N . ALA A 1 114 ? 1.977 -7.93 -17.688 1 98.5 114 ALA A N 1
ATOM 865 C CA . ALA A 1 114 ? 1.061 -7.215 -18.578 1 98.5 114 ALA A CA 1
ATOM 866 C C . ALA A 1 114 ? -0.392 -7.465 -18.172 1 98.5 114 ALA A C 1
ATOM 868 O O . ALA A 1 114 ? -1.22 -6.551 -18.219 1 98.5 114 ALA A O 1
ATOM 869 N N . PHE A 1 115 ? -0.652 -8.664 -17.859 1 98.88 115 PHE A N 1
ATOM 870 C CA . PHE A 1 115 ? -1.995 -8.984 -17.391 1 98.88 115 PHE A CA 1
ATOM 871 C C . PHE A 1 115 ? -2.326 -8.219 -16.109 1 98.88 115 PHE A C 1
ATOM 873 O O . PHE A 1 115 ? -3.424 -7.668 -15.984 1 98.88 115 PHE A O 1
ATOM 880 N N . LEU A 1 116 ? -1.387 -8.109 -15.133 1 98.69 116 LEU A N 1
ATOM 881 C CA . LEU A 1 116 ? -1.586 -7.316 -13.93 1 98.69 116 LEU A CA 1
ATOM 882 C C . LEU A 1 116 ? -1.951 -5.875 -14.281 1 98.69 116 LEU A C 1
ATOM 884 O O . LEU A 1 116 ? -2.895 -5.316 -13.719 1 98.69 116 LEU A O 1
ATOM 888 N N . SER A 1 117 ? -1.212 -5.344 -15.219 1 98 117 SER A N 1
ATOM 889 C CA . SER A 1 117 ? -1.456 -3.971 -15.648 1 98 117 SER A CA 1
ATOM 890 C C . SER A 1 117 ? -2.85 -3.82 -16.25 1 98 117 SER A C 1
ATOM 892 O O . SER A 1 117 ? -3.521 -2.811 -16.031 1 98 117 SER A O 1
ATOM 894 N N . SER A 1 118 ? -3.283 -4.781 -16.984 1 98.38 118 SER A N 1
ATOM 895 C CA . SER A 1 118 ? -4.586 -4.719 -17.656 1 98.38 118 SER A CA 1
ATOM 896 C C . SER A 1 118 ? -5.723 -4.734 -16.641 1 98.38 118 SER A C 1
ATOM 898 O O . SER A 1 118 ? -6.828 -4.273 -16.922 1 98.38 118 SER A O 1
ATOM 900 N N . LEU A 1 119 ? -5.504 -5.262 -15.453 1 98.56 119 LEU A N 1
ATOM 901 C CA . LEU A 1 119 ? -6.523 -5.375 -14.414 1 98.56 119 LEU A CA 1
ATOM 902 C C . LEU A 1 119 ? -6.828 -4.008 -13.805 1 98.56 119 LEU A C 1
ATOM 904 O O . LEU A 1 119 ? -7.871 -3.826 -13.172 1 98.56 119 LEU A O 1
ATOM 908 N N . HIS A 1 120 ? -5.895 -3.057 -13.953 1 96.94 120 HIS A N 1
ATOM 909 C CA . HIS A 1 120 ? -6.094 -1.726 -13.391 1 96.94 120 HIS A CA 1
ATOM 910 C C . HIS A 1 120 ? -7.383 -1.098 -13.914 1 96.94 120 HIS A C 1
ATOM 912 O O . HIS A 1 120 ? -8.047 -0.347 -13.195 1 96.94 120 HIS A O 1
ATOM 918 N N . ALA A 1 121 ? -7.777 -1.438 -15.102 1 96.06 121 ALA A N 1
ATOM 919 C CA . ALA A 1 121 ? -8.922 -0.808 -15.758 1 96.06 121 ALA A CA 1
ATOM 920 C C . ALA A 1 121 ? -10.203 -1.591 -15.5 1 96.06 121 ALA A C 1
ATOM 922 O O . ALA A 1 121 ? -11.289 -1.177 -15.914 1 96.06 121 ALA A O 1
ATOM 923 N N . GLN A 1 122 ? -10.109 -2.703 -14.859 1 98.06 122 GLN A N 1
ATOM 924 C CA . GLN A 1 122 ? -11.273 -3.553 -14.625 1 98.06 122 GLN A CA 1
ATOM 925 C C . GLN A 1 122 ? -12.031 -3.121 -13.375 1 98.06 122 GLN A C 1
ATOM 927 O O . GLN A 1 122 ? -11.461 -2.463 -12.5 1 98.06 122 GLN A O 1
ATOM 932 N N . PRO A 1 123 ? -13.328 -3.479 -13.328 1 97.88 123 PRO A N 1
ATOM 933 C CA . PRO A 1 123 ? -14.062 -3.227 -12.086 1 97.88 123 PRO A CA 1
ATOM 934 C C . PRO A 1 123 ? -13.438 -3.91 -10.875 1 97.88 123 PRO A C 1
ATOM 936 O O . PRO A 1 123 ? -12.781 -4.949 -11.023 1 97.88 123 PRO A O 1
ATOM 939 N N . TYR A 1 124 ? -13.688 -3.381 -9.711 1 98.19 124 TYR A N 1
ATOM 940 C CA . TYR A 1 124 ? -13.109 -3.896 -8.477 1 98.19 124 TYR A CA 1
ATOM 941 C C . TYR A 1 124 ? -13.422 -5.375 -8.305 1 98.19 124 TYR A C 1
ATOM 943 O O . TYR A 1 124 ? -12.586 -6.145 -7.832 1 98.19 124 TYR A O 1
ATOM 951 N N . SER A 1 125 ? -14.609 -5.805 -8.633 1 98.56 125 SER A N 1
ATOM 952 C CA . SER A 1 125 ? -14.992 -7.199 -8.445 1 98.56 125 SER A CA 1
ATOM 953 C C . SER A 1 125 ? -14.094 -8.141 -9.234 1 98.56 125 SER A C 1
ATOM 955 O O . SER A 1 125 ? -13.727 -9.211 -8.742 1 98.56 125 SER A O 1
ATOM 957 N N . VAL A 1 126 ? -13.719 -7.715 -10.422 1 98.81 126 VAL A N 1
ATOM 958 C CA . VAL A 1 126 ? -12.836 -8.508 -11.273 1 98.81 126 VAL A CA 1
ATOM 959 C C . VAL A 1 126 ? -11.422 -8.5 -10.695 1 98.81 126 VAL A C 1
ATOM 961 O O . VAL A 1 126 ? -10.773 -9.547 -10.625 1 98.81 126 VAL A O 1
ATOM 964 N N . GLN A 1 127 ? -10.93 -7.312 -10.234 1 98.88 127 GLN A N 1
ATOM 965 C CA . GLN A 1 127 ? -9.625 -7.211 -9.594 1 98.88 127 GLN A CA 1
ATOM 966 C C . GLN A 1 127 ? -9.531 -8.125 -8.375 1 98.88 127 GLN A C 1
ATOM 968 O O . GLN A 1 127 ? -8.562 -8.859 -8.219 1 98.88 127 GLN A O 1
ATOM 973 N N . ALA A 1 128 ? -10.594 -8.062 -7.586 1 98.81 128 ALA A N 1
ATOM 974 C CA . ALA A 1 128 ? -10.617 -8.805 -6.332 1 98.81 128 ALA A CA 1
ATOM 975 C C . ALA A 1 128 ? -10.57 -10.312 -6.586 1 98.81 128 ALA A C 1
ATOM 977 O O . ALA A 1 128 ? -9.852 -11.047 -5.906 1 98.81 128 ALA A O 1
ATOM 978 N N . ALA A 1 129 ? -11.32 -10.766 -7.543 1 98.88 129 ALA A N 1
ATOM 979 C CA . ALA A 1 129 ? -11.344 -12.195 -7.867 1 98.88 129 ALA A CA 1
ATOM 980 C C . ALA A 1 129 ? -9.984 -12.664 -8.383 1 98.88 129 ALA A C 1
ATOM 982 O O . ALA A 1 129 ? -9.477 -13.695 -7.949 1 98.88 129 ALA A O 1
ATOM 983 N N . ALA A 1 130 ? -9.461 -11.898 -9.328 1 98.94 130 ALA A N 1
ATOM 984 C CA . ALA A 1 130 ? -8.156 -12.25 -9.883 1 98.94 130 ALA A CA 1
ATOM 985 C C . ALA A 1 130 ? -7.074 -12.234 -8.805 1 98.94 130 ALA A C 1
ATOM 987 O O . ALA A 1 130 ? -6.246 -13.141 -8.742 1 98.94 130 ALA A O 1
ATOM 988 N N . PHE A 1 131 ? -7.098 -11.156 -7.992 1 98.94 131 PHE A N 1
ATOM 989 C CA . PHE A 1 131 ? -6.117 -11 -6.926 1 98.94 131 PHE A CA 1
ATOM 990 C C . PHE A 1 131 ? -6.191 -12.172 -5.949 1 98.94 131 PHE A C 1
ATOM 992 O O . PHE A 1 131 ? -5.164 -12.719 -5.547 1 98.94 131 PHE A O 1
ATOM 999 N N . TRP A 1 132 ? -7.402 -12.578 -5.562 1 98.88 132 TRP A N 1
ATOM 1000 C CA . TRP A 1 132 ? -7.594 -13.758 -4.723 1 98.88 132 TRP A CA 1
ATOM 1001 C C . TRP A 1 132 ? -6.973 -14.992 -5.367 1 98.88 132 TRP A C 1
ATOM 1003 O O . TRP A 1 132 ? -6.242 -15.734 -4.711 1 98.88 132 TRP A O 1
ATOM 1013 N N . ALA A 1 133 ? -7.234 -15.227 -6.574 1 98.88 133 ALA A N 1
ATOM 1014 C CA . ALA A 1 133 ? -6.754 -16.422 -7.246 1 98.88 133 ALA A CA 1
ATOM 1015 C C . ALA A 1 133 ? -5.23 -16.469 -7.273 1 98.88 133 ALA A C 1
ATOM 1017 O O . ALA A 1 133 ? -4.625 -17.516 -7.047 1 98.88 133 ALA A O 1
ATOM 1018 N N . MET A 1 134 ? -4.559 -15.32 -7.562 1 98.81 134 MET A N 1
ATOM 1019 C CA . MET A 1 134 ? -3.1 -15.242 -7.57 1 98.81 134 MET A CA 1
ATOM 1020 C C . MET A 1 134 ? -2.525 -15.664 -6.223 1 98.81 134 MET A C 1
ATOM 1022 O O . MET A 1 134 ? -1.625 -16.5 -6.164 1 98.81 134 MET A O 1
ATOM 1026 N N . GLU A 1 135 ? -3.098 -15.086 -5.211 1 98.81 135 GLU A N 1
ATOM 1027 C CA . GLU A 1 135 ? -2.619 -15.359 -3.857 1 98.81 135 GLU A CA 1
ATOM 1028 C C . GLU A 1 135 ? -2.922 -16.797 -3.445 1 98.81 135 GLU A C 1
ATOM 1030 O O . GLU A 1 135 ? -2.076 -17.469 -2.855 1 98.81 135 GLU A O 1
ATOM 1035 N N . ALA A 1 136 ? -4.105 -17.281 -3.75 1 98.69 136 ALA A N 1
ATOM 1036 C CA . ALA A 1 136 ? -4.547 -18.594 -3.33 1 98.69 136 ALA A CA 1
ATOM 1037 C C . ALA A 1 136 ? -3.732 -19.688 -4.016 1 98.69 136 ALA A C 1
ATOM 1039 O O . ALA A 1 136 ? -3.322 -20.672 -3.377 1 98.69 136 ALA A O 1
ATOM 1040 N N . VAL A 1 137 ? -3.541 -19.562 -5.332 1 98.62 137 VAL A N 1
ATOM 1041 C CA . VAL A 1 137 ? -2.748 -20.562 -6.055 1 98.62 137 VAL A CA 1
ATOM 1042 C C . VAL A 1 137 ? -1.337 -20.609 -5.477 1 98.62 137 VAL A C 1
ATOM 1044 O O . VAL A 1 137 ? -0.807 -21.703 -5.223 1 98.62 137 VAL A O 1
ATOM 1047 N N . TYR A 1 138 ? -0.741 -19.453 -5.207 1 98.44 138 TYR A N 1
ATOM 1048 C CA . TYR A 1 138 ? 0.621 -19.375 -4.691 1 98.44 138 TYR A CA 1
ATOM 1049 C C . TYR A 1 138 ? 0.715 -19.984 -3.297 1 98.44 138 TYR A C 1
ATOM 1051 O O . TYR A 1 138 ? 1.615 -20.781 -3.021 1 98.44 138 TYR A O 1
ATOM 1059 N N . ASN A 1 139 ? -0.214 -19.609 -2.432 1 98.56 139 ASN A N 1
ATOM 1060 C CA . ASN A 1 139 ? -0.276 -20.156 -1.08 1 98.56 139 ASN A CA 1
ATOM 1061 C C . ASN A 1 139 ? -0.416 -21.688 -1.096 1 98.56 139 ASN A C 1
ATOM 1063 O O . ASN A 1 139 ? 0.319 -22.391 -0.399 1 98.56 139 ASN A O 1
ATOM 1067 N N . GLN A 1 140 ? -1.335 -22.203 -1.86 1 98.19 140 GLN A N 1
ATOM 1068 C CA . GLN A 1 140 ? -1.59 -23.641 -1.905 1 98.19 140 GLN A CA 1
ATOM 1069 C C . GLN A 1 140 ? -0.409 -24.375 -2.518 1 98.19 140 GLN A C 1
ATOM 1071 O O . GLN A 1 140 ? -0.052 -25.469 -2.059 1 98.19 140 GLN A O 1
ATOM 1076 N N . ALA A 1 141 ? 0.209 -23.812 -3.549 1 98.19 141 ALA A N 1
ATOM 1077 C CA . ALA A 1 141 ? 1.375 -24.453 -4.16 1 98.19 141 ALA A CA 1
ATOM 1078 C C . ALA A 1 141 ? 2.479 -24.672 -3.133 1 98.19 141 ALA A C 1
ATOM 1080 O O . ALA A 1 141 ? 2.951 -25.797 -2.957 1 98.19 141 ALA A O 1
ATOM 1081 N N . TRP A 1 142 ? 2.85 -23.656 -2.383 1 98 142 TRP A N 1
ATOM 1082 C CA . TRP A 1 142 ? 3.965 -23.75 -1.446 1 98 142 TRP A CA 1
ATOM 1083 C C . TRP A 1 142 ? 3.564 -24.531 -0.204 1 98 142 TRP A C 1
ATOM 1085 O O . TRP A 1 142 ? 4.391 -25.234 0.388 1 98 142 TRP A O 1
ATOM 1095 N N . SER A 1 143 ? 2.27 -24.453 0.187 1 97.19 143 SER A N 1
ATOM 1096 C CA . SER A 1 143 ? 1.784 -25.312 1.266 1 97.19 143 SER A CA 1
ATOM 1097 C C . SER A 1 143 ? 1.916 -26.781 0.905 1 97.19 143 SER A C 1
ATOM 1099 O O . SER A 1 143 ? 2.344 -27.594 1.729 1 97.19 143 SER A O 1
ATOM 1101 N N . ARG A 1 144 ? 1.59 -27.125 -0.293 1 94.88 144 ARG A N 1
ATOM 1102 C CA . ARG A 1 144 ? 1.645 -28.5 -0.743 1 94.88 144 ARG A CA 1
ATOM 1103 C C . ARG A 1 144 ? 3.086 -29 -0.821 1 94.88 144 ARG A C 1
ATOM 1105 O O . ARG A 1 144 ? 3.377 -30.141 -0.459 1 94.88 144 ARG A O 1
ATOM 1112 N N . VAL A 1 145 ? 3.975 -28.125 -1.355 1 94.19 145 VAL A N 1
ATOM 1113 C CA . VAL A 1 145 ? 5.395 -28.469 -1.301 1 94.19 145 VAL A CA 1
ATOM 1114 C C . VAL A 1 145 ? 5.797 -28.781 0.14 1 94.19 145 VAL A C 1
ATOM 1116 O O . VAL A 1 145 ? 6.539 -29.734 0.394 1 94.19 145 VAL A O 1
ATOM 1119 N N . GLY A 1 146 ? 5.289 -28.094 1.093 1 90.44 146 GLY A N 1
ATOM 1120 C CA . GLY A 1 146 ? 5.637 -28.203 2.5 1 90.44 146 GLY A CA 1
ATOM 1121 C C . GLY A 1 146 ? 5.168 -29.5 3.129 1 90.44 146 GLY A C 1
ATOM 1122 O O . GLY A 1 146 ? 5.82 -30.047 4.027 1 90.44 146 GLY A O 1
ATOM 1123 N N . GLU A 1 147 ? 4.023 -30.047 2.705 1 92.38 147 GLU A N 1
ATOM 1124 C CA . GLU A 1 147 ? 3.449 -31.266 3.266 1 92.38 147 GLU A CA 1
ATOM 1125 C C . GLU A 1 147 ? 4.348 -32.469 2.998 1 92.38 147 GLU A C 1
ATOM 1127 O O . GLU A 1 147 ? 4.332 -33.438 3.758 1 92.38 147 GLU A O 1
ATOM 1132 N N . GLY A 1 148 ? 5.242 -32.344 2.031 1 88.31 148 GLY A N 1
ATOM 1133 C CA . GLY A 1 148 ? 6.102 -33.469 1.673 1 88.31 148 GLY A CA 1
ATOM 1134 C C . GLY A 1 148 ? 7.539 -33.062 1.408 1 88.31 148 GLY A C 1
ATOM 1135 O O . GLY A 1 148 ? 8.25 -33.719 0.646 1 88.31 148 GLY A O 1
ATOM 1136 N N . LEU A 1 149 ? 7.898 -32 1.931 1 91.94 149 LEU A N 1
ATOM 1137 C CA . LEU A 1 149 ? 9.211 -31.469 1.587 1 91.94 149 LEU A CA 1
ATOM 1138 C C . LEU A 1 149 ? 10.312 -32.5 1.884 1 91.94 149 LEU A C 1
ATOM 1140 O O . LEU A 1 149 ? 10.57 -32.812 3.047 1 91.94 149 LEU A O 1
ATOM 1144 N N . ALA A 1 150 ? 10.906 -32.938 0.865 1 91 150 ALA A N 1
ATOM 1145 C CA . ALA A 1 150 ? 11.977 -33.938 0.988 1 91 150 ALA A CA 1
ATOM 1146 C C . ALA A 1 150 ? 13.336 -33.25 1.132 1 91 150 ALA A C 1
ATOM 1148 O O . ALA A 1 150 ? 14.266 -33.844 1.7 1 91 150 ALA A O 1
ATOM 1149 N N . ASP A 1 151 ? 13.492 -32.062 0.647 1 94.62 151 ASP A N 1
ATOM 1150 C CA . ASP A 1 151 ? 14.75 -31.312 0.685 1 94.62 151 ASP A CA 1
ATOM 1151 C C . ASP A 1 151 ? 14.633 -30.078 1.579 1 94.62 151 ASP A C 1
ATOM 1153 O O . ASP A 1 151 ? 13.961 -29.109 1.226 1 94.62 151 ASP A O 1
ATOM 1157 N N . GLU A 1 152 ? 15.305 -30 2.592 1 94.31 152 GLU A N 1
ATOM 1158 C CA . GLU A 1 152 ? 15.188 -28.984 3.635 1 94.31 152 GLU A CA 1
ATOM 1159 C C . GLU A 1 152 ? 15.719 -27.625 3.154 1 94.31 152 GLU A C 1
ATOM 1161 O O . GLU A 1 152 ? 15.453 -26.594 3.773 1 94.31 152 GLU A O 1
ATOM 1166 N N . ARG A 1 153 ? 16.406 -27.672 1.983 1 93.81 153 ARG A N 1
ATOM 1167 C CA . ARG A 1 153 ? 16.969 -26.438 1.445 1 93.81 153 ARG A CA 1
ATOM 1168 C C . ARG A 1 153 ? 15.867 -25.422 1.119 1 93.81 153 ARG A C 1
ATOM 1170 O O . ARG A 1 153 ? 16.125 -24.234 1.026 1 93.81 153 ARG A O 1
ATOM 1177 N N . TYR A 1 154 ? 14.695 -25.906 1.075 1 96 154 TYR A N 1
ATOM 1178 C CA . TYR A 1 154 ? 13.633 -25.031 0.597 1 96 154 TYR A CA 1
ATOM 1179 C C . TYR A 1 154 ? 12.586 -24.797 1.682 1 96 154 TYR A C 1
ATOM 1181 O O . TYR A 1 154 ? 11.523 -24.234 1.417 1 96 154 TYR A O 1
ATOM 1189 N N . ARG A 1 155 ? 12.898 -25.156 2.889 1 96.56 155 ARG A N 1
ATOM 1190 C CA . ARG A 1 155 ? 11.992 -25.016 4.023 1 96.56 155 ARG A CA 1
ATOM 1191 C C . ARG A 1 155 ? 11.617 -23.547 4.246 1 96.56 155 ARG A C 1
ATOM 1193 O O . ARG A 1 155 ? 10.461 -23.234 4.539 1 96.56 155 ARG A O 1
ATOM 1200 N N . GLU A 1 156 ? 12.586 -22.688 4.121 1 96 156 GLU A N 1
ATOM 1201 C CA . GLU A 1 156 ? 12.336 -21.266 4.34 1 96 156 GLU A CA 1
ATOM 1202 C C . GLU A 1 156 ? 11.273 -20.734 3.375 1 96 156 GLU A C 1
ATOM 1204 O O . GLU A 1 156 ? 10.453 -19.891 3.744 1 96 156 GLU A O 1
ATOM 1209 N N . PHE A 1 157 ? 11.258 -21.188 2.166 1 96.12 157 PHE A N 1
ATOM 1210 C CA . PHE A 1 157 ? 10.297 -20.766 1.153 1 96.12 157 PHE A CA 1
ATOM 1211 C C . PHE A 1 157 ? 8.914 -21.312 1.455 1 96.12 157 PHE A C 1
ATOM 1213 O O . PHE A 1 157 ? 7.914 -20.609 1.34 1 96.12 157 PHE A O 1
ATOM 1220 N N . VAL A 1 158 ? 8.875 -22.547 1.9 1 96.81 158 VAL A N 1
ATOM 1221 C CA . VAL A 1 158 ? 7.629 -23.172 2.311 1 96.81 158 VAL A CA 1
ATOM 1222 C C . VAL A 1 158 ? 7.027 -22.422 3.494 1 96.81 158 VAL A C 1
ATOM 1224 O O . VAL A 1 158 ? 5.828 -22.141 3.512 1 96.81 158 VAL A O 1
ATOM 1227 N N . GLU A 1 159 ? 7.852 -22.078 4.426 1 96.56 159 GLU A N 1
ATOM 1228 C CA . GLU A 1 159 ? 7.391 -21.375 5.617 1 96.56 159 GLU A CA 1
ATOM 1229 C C . GLU A 1 159 ? 6.891 -19.969 5.27 1 96.56 159 GLU A C 1
ATOM 1231 O O . GLU A 1 159 ? 5.965 -19.469 5.902 1 96.56 159 GLU A O 1
ATOM 1236 N N . ARG A 1 160 ? 7.492 -19.391 4.301 1 95.94 160 ARG A N 1
ATOM 1237 C CA . ARG A 1 160 ? 7.102 -18.031 3.918 1 95.94 160 ARG A CA 1
ATOM 1238 C C . ARG A 1 160 ? 5.738 -18.031 3.232 1 95.94 160 ARG A C 1
ATOM 1240 O O . ARG A 1 160 ? 4.855 -17.266 3.607 1 95.94 160 ARG A O 1
ATOM 1247 N N . TRP A 1 161 ? 5.5 -18.938 2.289 1 96.94 161 TRP A N 1
ATOM 1248 C CA . TRP A 1 161 ? 4.312 -18.797 1.45 1 96.94 161 TRP A CA 1
ATOM 1249 C C . TRP A 1 161 ? 3.287 -19.875 1.779 1 96.94 161 TRP A C 1
ATOM 1251 O O . TRP A 1 161 ? 2.133 -19.797 1.354 1 96.94 161 TRP A O 1
ATOM 1261 N N . GLY A 1 162 ? 3.682 -20.891 2.557 1 96.94 162 GLY A N 1
ATOM 1262 C CA . GLY A 1 162 ? 2.754 -21.938 2.947 1 96.94 162 GLY A CA 1
ATOM 1263 C C . GLY A 1 162 ? 2.27 -21.797 4.379 1 96.94 162 GLY A C 1
ATOM 1264 O O . GLY A 1 162 ? 1.692 -22.734 4.934 1 96.94 162 GLY A O 1
ATOM 1265 N N . ASN A 1 163 ? 2.463 -20.688 5.023 1 96.19 163 ASN A N 1
ATOM 1266 C CA . ASN A 1 163 ? 2.16 -20.547 6.441 1 96.19 163 ASN A CA 1
ATOM 1267 C C . ASN A 1 163 ? 0.673 -20.281 6.676 1 96.19 163 ASN A C 1
ATOM 1269 O O . ASN A 1 163 ? -0.043 -19.891 5.754 1 96.19 163 ASN A O 1
ATOM 1273 N N . ALA A 1 164 ? 0.216 -20.406 7.871 1 96.75 164 ALA A N 1
ATOM 1274 C CA . ALA A 1 164 ? -1.192 -20.328 8.242 1 96.75 164 ALA A CA 1
ATOM 1275 C C . ALA A 1 164 ? -1.708 -18.891 8.102 1 96.75 164 ALA A C 1
ATOM 1277 O O . ALA A 1 164 ? -2.883 -18.672 7.797 1 96.75 164 ALA A O 1
ATOM 1278 N N . GLY A 1 165 ? -0.861 -17.906 8.359 1 97.75 165 GLY A N 1
ATOM 1279 C CA . GLY A 1 165 ? -1.252 -16.516 8.188 1 97.75 165 GLY A CA 1
ATOM 1280 C C . GLY A 1 165 ? -1.607 -16.172 6.754 1 97.75 165 GLY A C 1
ATOM 1281 O O . GLY A 1 165 ? -2.586 -15.461 6.508 1 97.75 165 GLY A O 1
ATOM 1282 N N . PHE A 1 166 ? -0.81 -16.688 5.832 1 98.31 166 PHE A N 1
ATOM 1283 C CA . PHE A 1 166 ? -1.094 -16.484 4.418 1 98.31 166 PHE A CA 1
ATOM 1284 C C . PHE A 1 166 ? -2.371 -17.203 4.012 1 98.31 166 PHE A C 1
ATOM 1286 O O . PHE A 1 166 ? -3.16 -16.688 3.219 1 98.31 166 PHE A O 1
ATOM 1293 N N . ASP A 1 167 ? -2.592 -18.375 4.535 1 98.12 167 ASP A N 1
ATOM 1294 C CA . ASP A 1 167 ? -3.836 -19.094 4.289 1 98.12 167 ASP A CA 1
ATOM 1295 C C . ASP A 1 167 ? -5.043 -18.281 4.734 1 98.12 167 ASP A C 1
ATOM 1297 O O . ASP A 1 167 ? -6.02 -18.141 3.992 1 98.12 167 ASP A O 1
ATOM 1301 N N . ALA A 1 168 ? -5 -17.734 5.949 1 98.5 168 ALA A N 1
ATOM 1302 C CA . ALA A 1 168 ? -6.078 -16.906 6.473 1 98.5 168 ALA A CA 1
ATOM 1303 C C . ALA A 1 168 ? -6.289 -15.672 5.594 1 98.5 168 ALA A C 1
ATOM 1305 O O . ALA A 1 168 ? -7.426 -15.234 5.391 1 98.5 168 ALA A O 1
ATOM 1306 N N . TYR A 1 169 ? -5.223 -15.102 5.141 1 98.56 169 TYR A N 1
ATOM 1307 C CA . TYR A 1 169 ? -5.289 -13.969 4.227 1 98.56 169 TYR A CA 1
ATOM 1308 C C . TYR A 1 169 ? -6.031 -14.344 2.949 1 98.56 169 TYR A C 1
ATOM 1310 O O . TYR A 1 169 ? -6.898 -13.594 2.488 1 98.56 169 TYR A O 1
ATOM 1318 N N . CYS A 1 170 ? -5.785 -15.516 2.363 1 98.69 170 CYS A N 1
ATOM 1319 C CA . CYS A 1 170 ? -6.441 -15.969 1.144 1 98.69 170 CYS A CA 1
ATOM 1320 C C . CYS A 1 170 ? -7.93 -16.188 1.374 1 98.69 170 CYS A C 1
ATOM 1322 O O . CYS A 1 170 ? -8.75 -15.906 0.495 1 98.69 170 CYS A O 1
ATOM 1324 N N . VAL A 1 171 ? -8.242 -16.656 2.547 1 98.62 171 VAL A N 1
ATOM 1325 C CA . VAL A 1 171 ? -9.648 -16.844 2.898 1 98.62 171 VAL A CA 1
ATOM 1326 C C . VAL A 1 171 ? -10.359 -15.492 2.926 1 98.62 171 VAL A C 1
ATOM 1328 O O . VAL A 1 171 ? -11.461 -15.352 2.391 1 98.62 171 VAL A O 1
ATOM 1331 N N . ALA A 1 172 ? -9.719 -14.516 3.525 1 98.75 172 ALA A N 1
ATOM 1332 C CA . ALA A 1 172 ? -10.281 -13.172 3.572 1 98.75 172 ALA A CA 1
ATOM 1333 C C . ALA A 1 172 ? -10.445 -12.594 2.168 1 98.75 172 ALA A C 1
ATOM 1335 O O . ALA A 1 172 ? -11.461 -11.969 1.861 1 98.75 172 ALA A O 1
ATOM 1336 N N . LEU A 1 173 ? -9.453 -12.789 1.348 1 98.88 173 LEU A N 1
ATOM 1337 C CA . LEU A 1 173 ? -9.516 -12.289 -0.022 1 98.88 173 LEU A CA 1
ATOM 1338 C C . LEU A 1 173 ? -10.68 -12.922 -0.782 1 98.88 173 LEU A C 1
ATOM 1340 O O . LEU A 1 173 ? -11.352 -12.242 -1.561 1 98.88 173 LEU A O 1
ATOM 1344 N N . ALA A 1 174 ? -10.875 -14.227 -0.569 1 98.81 174 ALA A N 1
ATOM 1345 C CA . ALA A 1 174 ? -12 -14.898 -1.209 1 98.81 174 ALA A CA 1
ATOM 1346 C C . ALA A 1 174 ? -13.328 -14.273 -0.778 1 98.81 174 ALA A C 1
ATOM 1348 O O . ALA A 1 174 ? -14.219 -14.055 -1.604 1 98.81 174 ALA A O 1
ATOM 1349 N N . ALA A 1 175 ? -13.438 -14.023 0.475 1 98.75 175 ALA A N 1
ATOM 1350 C CA . ALA A 1 175 ? -14.664 -13.414 0.998 1 98.75 175 ALA A CA 1
ATOM 1351 C C . ALA A 1 175 ? -14.891 -12.039 0.384 1 98.75 175 ALA A C 1
ATOM 1353 O O . ALA A 1 175 ? -16.016 -11.688 0.045 1 98.75 175 ALA A O 1
ATOM 1354 N N . HIS A 1 176 ? -13.836 -11.219 0.277 1 98.69 176 HIS A N 1
ATOM 1355 C CA . HIS A 1 176 ? -13.938 -9.906 -0.353 1 98.69 176 HIS A CA 1
ATOM 1356 C C . HIS A 1 176 ? -14.414 -10.023 -1.797 1 98.69 176 HIS A C 1
ATOM 1358 O O . HIS A 1 176 ? -15.289 -9.273 -2.23 1 98.69 176 HIS A O 1
ATOM 1364 N N . ALA A 1 177 ? -13.82 -10.984 -2.496 1 98.75 177 ALA A N 1
ATOM 1365 C CA . ALA A 1 177 ? -14.211 -11.203 -3.887 1 98.75 177 ALA A CA 1
ATOM 1366 C C . ALA A 1 177 ? -15.672 -11.633 -3.986 1 98.75 177 ALA A C 1
ATOM 1368 O O . ALA A 1 177 ? -16.406 -11.141 -4.836 1 98.75 177 ALA A O 1
ATOM 1369 N N . ASP A 1 178 ? -16.062 -12.555 -3.139 1 98.69 178 ASP A N 1
ATOM 1370 C CA . ASP A 1 178 ? -17.438 -13.031 -3.129 1 98.69 178 ASP A CA 1
ATOM 1371 C C . ASP A 1 178 ? -18.406 -11.883 -2.867 1 98.69 178 ASP A C 1
ATOM 1373 O O . ASP A 1 178 ? -19.438 -11.773 -3.529 1 98.69 178 ASP A O 1
ATOM 1377 N N . GLU A 1 179 ? -18.094 -11.031 -1.911 1 98.31 179 GLU A N 1
ATOM 1378 C CA . GLU A 1 179 ? -18.938 -9.883 -1.6 1 98.31 179 GLU A CA 1
ATOM 1379 C C . GLU A 1 179 ? -19.047 -8.938 -2.793 1 98.31 179 GLU A C 1
ATOM 1381 O O . GLU A 1 179 ? -20.141 -8.477 -3.135 1 98.31 179 GLU A O 1
ATOM 1386 N N . ALA A 1 180 ? -17.922 -8.656 -3.406 1 98.06 180 ALA A N 1
ATOM 1387 C CA . ALA A 1 180 ? -17.906 -7.754 -4.555 1 98.06 180 ALA A CA 1
ATOM 1388 C C . ALA A 1 180 ? -18.703 -8.336 -5.723 1 98.06 180 ALA A C 1
ATOM 1390 O O . ALA A 1 180 ? -19.406 -7.609 -6.426 1 98.06 180 ALA A O 1
ATOM 1391 N N . LEU A 1 181 ? -18.609 -9.617 -5.906 1 97.94 181 LEU A N 1
ATOM 1392 C CA . LEU A 1 181 ? -19.234 -10.281 -7.043 1 97.94 181 LEU A CA 1
ATOM 1393 C C . LEU A 1 181 ? -20.734 -10.461 -6.809 1 97.94 181 LEU A C 1
ATOM 1395 O O . LEU A 1 181 ? -21.5 -10.672 -7.758 1 97.94 181 LEU A O 1
ATOM 1399 N N . ALA A 1 182 ? -21.094 -10.484 -5.539 1 97.19 182 ALA A N 1
ATOM 1400 C CA . ALA A 1 182 ? -22.5 -10.602 -5.227 1 97.19 182 ALA A CA 1
ATOM 1401 C C . ALA A 1 182 ? -23.312 -9.453 -5.832 1 97.19 182 ALA A C 1
ATOM 1403 O O . ALA A 1 182 ? -24.469 -9.625 -6.211 1 97.19 182 ALA A O 1
ATOM 1404 N N . ALA A 1 183 ? -22.656 -8.281 -5.977 1 94 183 ALA A N 1
ATOM 1405 C CA . ALA A 1 183 ? -23.328 -7.086 -6.484 1 94 183 ALA A CA 1
ATOM 1406 C C . ALA A 1 183 ? -23.094 -6.926 -7.984 1 94 183 ALA A C 1
ATOM 1408 O O . ALA A 1 183 ? -23.641 -6.016 -8.609 1 94 183 ALA A O 1
ATOM 1409 N N . ALA A 1 184 ? -22.359 -7.801 -8.555 1 96.19 184 ALA A N 1
ATOM 1410 C CA . ALA A 1 184 ? -21.953 -7.66 -9.953 1 96.19 184 ALA A CA 1
ATOM 1411 C C . ALA A 1 184 ? -22.969 -8.273 -10.898 1 96.19 184 ALA A C 1
ATOM 1413 O O . ALA A 1 184 ? -23.594 -9.297 -10.578 1 96.19 184 ALA A O 1
ATOM 1414 N N . GLY A 1 185 ? -23.141 -7.691 -12.055 1 96.25 185 GLY A N 1
ATOM 1415 C CA . GLY A 1 185 ? -23.969 -8.258 -13.102 1 96.25 185 GLY A CA 1
ATOM 1416 C C . GLY A 1 185 ? -23.312 -9.422 -13.828 1 96.25 185 GLY A C 1
ATOM 1417 O O . GLY A 1 185 ? -22.156 -9.75 -13.562 1 96.25 185 GLY A O 1
ATOM 1418 N N . PRO A 1 186 ? -24.078 -10.031 -14.742 1 96.38 186 PRO A N 1
ATOM 1419 C CA . PRO A 1 186 ? -23.578 -11.227 -15.43 1 96.38 186 PRO A CA 1
ATOM 1420 C C . PRO A 1 186 ? -22.312 -10.961 -16.234 1 96.38 186 PRO A C 1
ATOM 1422 O O . PRO A 1 186 ? -21.422 -11.805 -16.281 1 96.38 186 PRO A O 1
ATOM 1425 N N . GLU A 1 187 ? -22.25 -9.875 -16.859 1 97.38 187 GLU A N 1
ATOM 1426 C CA . GLU A 1 187 ? -21.062 -9.547 -17.672 1 97.38 187 GLU A CA 1
ATOM 1427 C C . GLU A 1 187 ? -19.828 -9.406 -16.797 1 97.38 187 GLU A C 1
ATOM 1429 O O . GLU A 1 187 ? -18.766 -9.953 -17.125 1 97.38 187 GLU A O 1
ATOM 1434 N N . GLU A 1 188 ? -20.016 -8.719 -15.742 1 97.06 188 GLU A N 1
ATOM 1435 C CA . GLU A 1 188 ? -18.922 -8.523 -14.797 1 97.06 188 GLU A CA 1
ATOM 1436 C C . GLU A 1 188 ? -18.5 -9.844 -14.164 1 97.06 188 GLU A C 1
ATOM 1438 O O . GLU A 1 188 ? -17.312 -10.102 -13.977 1 97.06 188 GLU A O 1
ATOM 1443 N N . ARG A 1 189 ? -19.391 -10.695 -13.828 1 97.44 189 ARG A N 1
ATOM 1444 C CA . ARG A 1 189 ? -19.078 -12.023 -13.289 1 97.44 189 ARG A CA 1
ATOM 1445 C C . ARG A 1 189 ? -18.328 -12.867 -14.312 1 97.44 189 ARG A C 1
ATOM 1447 O O . ARG A 1 189 ? -17.422 -13.617 -13.953 1 97.44 189 ARG A O 1
ATOM 1454 N N . GLY A 1 190 ? -18.797 -12.789 -15.523 1 98 190 GLY A N 1
ATOM 1455 C CA . GLY A 1 190 ? -18.078 -13.477 -16.578 1 98 190 GLY A CA 1
ATOM 1456 C C . GLY A 1 190 ? -16.656 -13 -16.75 1 98 190 GLY A C 1
ATOM 1457 O O . GLY A 1 190 ? -15.742 -13.805 -16.938 1 98 190 GLY A O 1
ATOM 1458 N N . ALA A 1 191 ? -16.438 -11.695 -16.656 1 98.5 191 ALA A N 1
ATOM 1459 C CA . ALA A 1 191 ? -15.102 -11.117 -16.734 1 98.5 191 ALA A CA 1
ATOM 1460 C C . ALA A 1 191 ? -14.227 -11.602 -15.586 1 98.5 191 ALA A C 1
ATOM 1462 O O . ALA A 1 191 ? -13.047 -11.891 -15.781 1 98.5 191 ALA A O 1
ATOM 1463 N N . ALA A 1 192 ? -14.836 -11.727 -14.438 1 98.69 192 ALA A N 1
ATOM 1464 C CA . ALA A 1 192 ? -14.109 -12.219 -13.273 1 98.69 192 ALA A CA 1
ATOM 1465 C C . ALA A 1 192 ? -13.703 -13.68 -13.461 1 98.69 192 ALA A C 1
ATOM 1467 O O . ALA A 1 192 ? -12.562 -14.055 -13.156 1 98.69 192 ALA A O 1
ATOM 1468 N N . ASP A 1 193 ? -14.625 -14.438 -13.953 1 98.44 193 ASP A N 1
ATOM 1469 C CA . ASP A 1 193 ? -14.328 -15.836 -14.242 1 98.44 193 ASP A CA 1
ATOM 1470 C C . ASP A 1 193 ? -13.18 -15.961 -15.234 1 98.44 193 ASP A C 1
ATOM 1472 O O . ASP A 1 193 ? -12.258 -16.766 -15.039 1 98.44 193 ASP A O 1
ATOM 1476 N N . GLY A 1 194 ? -13.297 -15.203 -16.266 1 98.62 194 GLY A N 1
ATOM 1477 C CA . GLY A 1 194 ? -12.227 -15.18 -17.25 1 98.62 194 GLY A CA 1
ATOM 1478 C C . GLY A 1 194 ? -10.891 -14.766 -16.672 1 98.62 194 GLY A C 1
ATOM 1479 O O . GLY A 1 194 ? -9.852 -15.344 -17.016 1 98.62 194 GLY A O 1
ATOM 1480 N N . ALA A 1 195 ? -10.875 -13.797 -15.789 1 98.81 195 ALA A N 1
ATOM 1481 C CA . ALA A 1 195 ? -9.648 -13.32 -15.156 1 98.81 195 ALA A CA 1
ATOM 1482 C C . ALA A 1 195 ? -9.031 -14.406 -14.281 1 98.81 195 ALA A C 1
ATOM 1484 O O . ALA A 1 195 ? -7.812 -14.602 -14.289 1 98.81 195 ALA A O 1
ATOM 1485 N N . VAL A 1 196 ? -9.859 -15.125 -13.539 1 98.88 196 VAL A N 1
ATOM 1486 C CA . VAL A 1 196 ? -9.367 -16.188 -12.664 1 98.88 196 VAL A CA 1
ATOM 1487 C C . VAL A 1 196 ? -8.758 -17.312 -13.5 1 98.88 196 VAL A C 1
ATOM 1489 O O . VAL A 1 196 ? -7.688 -17.812 -13.172 1 98.88 196 VAL A O 1
ATOM 1492 N N . ARG A 1 197 ? -9.406 -17.672 -14.57 1 98.69 197 ARG A N 1
ATOM 1493 C CA . ARG A 1 197 ? -8.867 -18.672 -15.469 1 98.69 197 ARG A CA 1
ATOM 1494 C C . ARG A 1 197 ? -7.516 -18.234 -16.031 1 98.69 197 ARG A C 1
ATOM 1496 O O . ARG A 1 197 ? -6.586 -19.047 -16.125 1 98.69 197 ARG A O 1
ATOM 1503 N N . ARG A 1 198 ? -7.445 -17 -16.406 1 98.75 198 ARG A N 1
ATOM 1504 C CA . ARG A 1 198 ? -6.207 -16.438 -16.938 1 98.75 198 ARG A CA 1
ATOM 1505 C C . ARG A 1 198 ? -5.09 -16.5 -15.898 1 98.75 198 ARG A C 1
ATOM 1507 O O . ARG A 1 198 ? -3.943 -16.797 -16.234 1 98.75 198 ARG A O 1
ATOM 1514 N N . VAL A 1 199 ? -5.383 -16.203 -14.648 1 98.81 199 VAL A N 1
ATOM 1515 C CA . VAL A 1 199 ? -4.402 -16.234 -13.57 1 98.81 199 VAL A CA 1
ATOM 1516 C C . VAL A 1 199 ? -3.801 -17.641 -13.469 1 98.81 199 VAL A C 1
ATOM 1518 O O . VAL A 1 199 ? -2.578 -17.797 -13.422 1 98.81 199 VAL A O 1
ATOM 1521 N N . VAL A 1 200 ? -4.625 -18.672 -13.453 1 98.56 200 VAL A N 1
ATOM 1522 C CA . VAL A 1 200 ? -4.156 -20.047 -13.273 1 98.56 200 VAL A CA 1
ATOM 1523 C C . VAL A 1 200 ? -3.252 -20.422 -14.445 1 98.56 200 VAL A C 1
ATOM 1525 O O . VAL A 1 200 ? -2.195 -21.031 -14.25 1 98.56 200 VAL A O 1
ATOM 1528 N N . LYS A 1 201 ? -3.656 -20.031 -15.633 1 98.19 201 LYS A N 1
ATOM 1529 C CA . LYS A 1 201 ? -2.836 -20.312 -16.812 1 98.19 201 LYS A CA 1
ATOM 1530 C C . LYS A 1 201 ? -1.479 -19.609 -16.719 1 98.19 201 LYS A C 1
ATOM 1532 O O . LYS A 1 201 ? -0.447 -20.203 -17.031 1 98.19 201 LYS A O 1
ATOM 1537 N N . LEU A 1 202 ? -1.48 -18.391 -16.297 1 98.56 202 LEU A N 1
ATOM 1538 C CA . LEU A 1 202 ? -0.248 -17.609 -16.203 1 98.56 202 LEU A CA 1
ATOM 1539 C C . LEU A 1 202 ? 0.65 -18.172 -15.102 1 98.56 202 LEU A C 1
ATOM 1541 O O . LEU A 1 202 ? 1.877 -18.156 -15.227 1 98.56 202 LEU A O 1
ATOM 1545 N N . GLU A 1 203 ? 0.032 -18.672 -14.016 1 98.12 203 GLU A N 1
ATOM 1546 C CA . GLU A 1 203 ? 0.812 -19.297 -12.953 1 98.12 203 GLU A CA 1
ATOM 1547 C C . GLU A 1 203 ? 1.561 -20.531 -13.477 1 98.12 203 GLU A C 1
ATOM 1549 O O . GLU A 1 203 ? 2.732 -20.719 -13.156 1 98.12 203 GLU A O 1
ATOM 1554 N N . LEU A 1 204 ? 0.908 -21.328 -14.281 1 97.5 204 LEU A N 1
ATOM 1555 C CA . LEU A 1 204 ? 1.536 -22.5 -14.875 1 97.5 204 LEU A CA 1
ATOM 1556 C C . LEU A 1 204 ? 2.721 -22.094 -15.75 1 97.5 204 LEU A C 1
ATOM 1558 O O . LEU A 1 204 ? 3.787 -22.719 -15.672 1 97.5 204 LEU A O 1
ATOM 1562 N N . GLY A 1 205 ? 2.486 -21.078 -16.531 1 96.44 205 GLY A N 1
ATOM 1563 C CA . GLY A 1 205 ? 3.572 -20.562 -17.344 1 96.44 205 GLY A CA 1
ATOM 1564 C C . GLY A 1 205 ? 4.727 -20.031 -16.531 1 96.44 205 GLY A C 1
ATOM 1565 O O . GLY A 1 205 ? 5.891 -20.141 -16.922 1 96.44 205 GLY A O 1
ATOM 1566 N N . PHE A 1 206 ? 4.383 -19.406 -15.43 1 96.56 206 PHE A N 1
ATOM 1567 C CA . PHE A 1 206 ? 5.395 -18.812 -14.562 1 96.56 206 PHE A CA 1
ATOM 1568 C C . PHE A 1 206 ? 6.277 -19.891 -13.953 1 96.56 206 PHE A C 1
ATOM 1570 O O . PHE A 1 206 ? 7.504 -19.766 -13.922 1 96.56 206 PHE A O 1
ATOM 1577 N N . TRP A 1 207 ? 5.691 -21.031 -13.508 1 96.75 207 TRP A N 1
ATOM 1578 C CA . TRP A 1 207 ? 6.473 -22.156 -13.023 1 96.75 207 TRP A CA 1
ATOM 1579 C C . TRP A 1 207 ? 7.371 -22.703 -14.133 1 96.75 207 TRP A C 1
ATOM 1581 O O . TRP A 1 207 ? 8.555 -22.969 -13.906 1 96.75 207 TRP A O 1
ATOM 1591 N N . GLU A 1 208 ? 6.844 -22.828 -15.289 1 95.25 208 GLU A N 1
ATOM 1592 C CA . GLU A 1 208 ? 7.527 -23.422 -16.422 1 95.25 208 GLU A CA 1
ATOM 1593 C C . GLU A 1 208 ? 8.75 -22.594 -16.828 1 95.25 208 GLU A C 1
ATOM 1595 O O . GLU A 1 208 ? 9.758 -23.141 -17.281 1 95.25 208 GLU A O 1
ATOM 1600 N N . MET A 1 209 ? 8.664 -21.328 -16.594 1 94.12 209 MET A N 1
ATOM 1601 C CA . MET A 1 209 ? 9.703 -20.406 -17.047 1 94.12 209 MET A CA 1
ATOM 1602 C C . MET A 1 209 ? 11.031 -20.703 -16.344 1 94.12 209 MET A C 1
ATOM 1604 O O . MET A 1 209 ? 12.102 -20.391 -16.859 1 94.12 209 MET A O 1
ATOM 1608 N N . ALA A 1 210 ? 10.945 -21.281 -15.172 1 92.44 210 ALA A N 1
ATOM 1609 C CA . ALA A 1 210 ? 12.148 -21.625 -14.43 1 92.44 210 ALA A CA 1
ATOM 1610 C C . ALA A 1 210 ? 13.047 -22.578 -15.234 1 92.44 210 ALA A C 1
ATOM 1612 O O . ALA A 1 210 ? 14.258 -22.625 -15.016 1 92.44 210 ALA A O 1
ATOM 1613 N N . TYR A 1 211 ? 12.422 -23.297 -16.219 1 90.56 211 TYR A N 1
ATOM 1614 C CA . TYR A 1 211 ? 13.148 -24.297 -16.984 1 90.56 211 TYR A CA 1
ATOM 1615 C C . TYR A 1 211 ? 13.703 -23.703 -18.266 1 90.56 211 TYR A C 1
ATOM 1617 O O . TYR A 1 211 ? 14.445 -24.375 -19 1 90.56 211 TYR A O 1
ATOM 1625 N N . HIS A 1 212 ? 13.297 -22.562 -18.656 1 80.88 212 HIS A N 1
ATOM 1626 C CA . HIS A 1 212 ? 13.742 -21.953 -19.906 1 80.88 212 HIS A CA 1
ATOM 1627 C C . HIS A 1 212 ? 14.805 -20.891 -19.641 1 80.88 212 HIS A C 1
ATOM 1629 O O . HIS A 1 212 ? 15.156 -20.125 -20.547 1 80.88 212 HIS A O 1
ATOM 1635 N N . GLY A 1 213 ? 15.211 -20.609 -18.5 1 63.19 213 GLY A N 1
ATOM 1636 C CA . GLY A 1 213 ? 16.234 -19.609 -18.234 1 63.19 213 GLY A CA 1
ATOM 1637 C C . GLY A 1 213 ? 17.562 -19.922 -18.891 1 63.19 213 GLY A C 1
ATOM 1638 O O . GLY A 1 213 ? 17.797 -21.047 -19.312 1 63.19 213 GLY A O 1
ATOM 1639 N N . SER A 1 214 ? 18.234 -18.953 -19.531 1 48.66 214 SER A N 1
ATOM 1640 C CA . SER A 1 214 ? 19.516 -19.125 -20.203 1 48.66 214 SER A CA 1
ATOM 1641 C C . SER A 1 214 ? 20.484 -19.922 -19.344 1 48.66 214 SER A C 1
ATOM 1643 O O . SER A 1 214 ? 20.594 -19.688 -18.141 1 48.66 214 SER A O 1
ATOM 1645 N N . ALA A 1 215 ? 20.75 -21.234 -19.703 1 38.81 215 ALA A N 1
ATOM 1646 C CA . ALA A 1 215 ? 21.938 -21.922 -19.188 1 38.81 215 ALA A CA 1
ATOM 1647 C C . ALA A 1 215 ? 23.156 -21.016 -19.234 1 38.81 215 ALA A C 1
ATOM 1649 O O . ALA A 1 215 ? 23.328 -20.25 -20.188 1 38.81 215 ALA A O 1
ATOM 1650 N N . MET B 1 1 ? 28.438 29.078 -3.838 1 35.38 1 MET B N 1
ATOM 1651 C CA . MET B 1 1 ? 27.031 29.344 -4.145 1 35.38 1 MET B CA 1
ATOM 1652 C C . MET B 1 1 ? 26.141 28.219 -3.656 1 35.38 1 MET B C 1
ATOM 1654 O O . MET B 1 1 ? 26.469 27.031 -3.83 1 35.38 1 MET B O 1
ATOM 1658 N N . ALA B 1 2 ? 25.406 28.453 -2.746 1 44.06 2 ALA B N 1
ATOM 1659 C CA . ALA B 1 2 ? 24.547 27.422 -2.176 1 44.06 2 ALA B CA 1
ATOM 1660 C C . ALA B 1 2 ? 23.828 26.641 -3.271 1 44.06 2 ALA B C 1
ATOM 1662 O O . ALA B 1 2 ? 23.469 27.203 -4.309 1 44.06 2 ALA B O 1
ATOM 1663 N N . ALA B 1 3 ? 24.031 25.406 -3.367 1 51.94 3 ALA B N 1
ATOM 1664 C CA . ALA B 1 3 ? 23.344 24.594 -4.367 1 51.94 3 ALA B CA 1
ATOM 1665 C C . ALA B 1 3 ? 21.891 25.062 -4.551 1 51.94 3 ALA B C 1
ATOM 1667 O O . ALA B 1 3 ? 21.219 25.422 -3.582 1 51.94 3 ALA B O 1
ATOM 1668 N N . PRO B 1 4 ? 21.547 25.453 -5.73 1 61.28 4 PRO B N 1
ATOM 1669 C CA . PRO B 1 4 ? 20.188 25.922 -5.977 1 61.28 4 PRO B CA 1
ATOM 1670 C C . PRO B 1 4 ? 19.125 25.109 -5.234 1 61.28 4 PRO B C 1
ATOM 1672 O O . PRO B 1 4 ? 19.281 23.891 -5.086 1 61.28 4 PRO B O 1
ATOM 1675 N N . ALA B 1 5 ? 18.297 25.797 -4.57 1 81.38 5 ALA B N 1
ATOM 1676 C CA . ALA B 1 5 ? 17.203 25.203 -3.799 1 81.38 5 ALA B CA 1
ATOM 1677 C C . ALA B 1 5 ? 16.375 24.266 -4.664 1 81.38 5 ALA B C 1
ATOM 1679 O O . ALA B 1 5 ? 16.109 24.547 -5.832 1 81.38 5 ALA B O 1
ATOM 1680 N N . THR B 1 6 ? 16.172 23.094 -4.18 1 93.25 6 THR B N 1
ATOM 1681 C CA . THR B 1 6 ? 15.258 22.188 -4.863 1 93.25 6 THR B CA 1
ATOM 1682 C C . THR B 1 6 ? 13.859 22.797 -4.93 1 93.25 6 THR B C 1
ATOM 1684 O O . THR B 1 6 ? 13.578 23.797 -4.273 1 93.25 6 THR B O 1
ATOM 1687 N N . THR B 1 7 ? 13.055 22.359 -5.777 1 96.31 7 THR B N 1
ATOM 1688 C CA . THR B 1 7 ? 11.695 22.859 -5.941 1 96.31 7 THR B CA 1
ATOM 1689 C C . THR B 1 7 ? 10.914 22.734 -4.637 1 96.31 7 THR B C 1
ATOM 1691 O O . THR B 1 7 ? 10.234 23.688 -4.227 1 96.31 7 THR B O 1
ATOM 1694 N N . THR B 1 8 ? 10.992 21.609 -3.916 1 97.81 8 THR B N 1
ATOM 1695 C CA . THR B 1 8 ? 10.273 21.422 -2.66 1 97.81 8 THR B CA 1
ATOM 1696 C C . THR B 1 8 ? 10.789 22.391 -1.595 1 97.81 8 THR B C 1
ATOM 1698 O O . THR B 1 8 ? 10.008 22.922 -0.812 1 97.81 8 THR B O 1
ATOM 1701 N N . ALA B 1 9 ? 12.102 22.609 -1.574 1 97.38 9 ALA B N 1
ATOM 1702 C CA . ALA B 1 9 ? 12.672 23.578 -0.638 1 97.38 9 ALA B CA 1
ATOM 1703 C C . ALA B 1 9 ? 12.125 24.984 -0.897 1 97.38 9 ALA B C 1
ATOM 1705 O O . ALA B 1 9 ? 11.844 25.734 0.042 1 97.38 9 ALA B O 1
ATOM 1706 N N . ALA B 1 10 ? 12.078 25.312 -2.135 1 97.12 10 ALA B N 1
ATOM 1707 C CA . ALA B 1 10 ? 11.547 26.609 -2.504 1 97.12 10 ALA B CA 1
ATOM 1708 C C . ALA B 1 10 ? 10.078 26.734 -2.115 1 97.12 10 ALA B C 1
ATOM 1710 O O . ALA B 1 10 ? 9.633 27.797 -1.652 1 97.12 10 ALA B O 1
ATOM 1711 N N . MET B 1 11 ? 9.273 25.688 -2.324 1 97.69 11 MET B N 1
ATOM 1712 C CA . MET B 1 11 ? 7.867 25.672 -1.942 1 97.69 11 MET B CA 1
ATOM 1713 C C . MET B 1 11 ? 7.707 25.875 -0.44 1 97.69 11 MET B C 1
ATOM 1715 O O . MET B 1 11 ? 6.879 26.672 -0.002 1 97.69 11 MET B O 1
ATOM 1719 N N . ARG B 1 12 ? 8.492 25.203 0.282 1 97.75 12 ARG B N 1
ATOM 1720 C CA . ARG B 1 12 ? 8.453 25.328 1.735 1 97.75 12 ARG B CA 1
ATOM 1721 C C . ARG B 1 12 ? 8.812 26.75 2.166 1 97.75 12 ARG B C 1
ATOM 1723 O O . ARG B 1 12 ? 8.141 27.328 3.02 1 97.75 12 ARG B O 1
ATOM 1730 N N . ALA B 1 13 ? 9.852 27.297 1.629 1 97 13 ALA B N 1
ATOM 1731 C CA . ALA B 1 13 ? 10.32 28.625 1.981 1 97 13 ALA B CA 1
ATOM 1732 C C . ALA B 1 13 ? 9.258 29.672 1.695 1 97 13 ALA B C 1
ATOM 1734 O O . ALA B 1 13 ? 9.133 30.656 2.436 1 97 13 ALA B O 1
ATOM 1735 N N . ALA B 1 14 ? 8.578 29.484 0.664 1 96.81 14 ALA B N 1
ATOM 1736 C CA . ALA B 1 14 ? 7.539 30.438 0.266 1 96.81 14 ALA B CA 1
ATOM 1737 C C . ALA B 1 14 ? 6.387 30.438 1.27 1 96.81 14 ALA B C 1
ATOM 1739 O O . ALA B 1 14 ? 5.59 31.375 1.302 1 96.81 14 ALA B O 1
ATOM 1740 N N . LEU B 1 15 ? 6.254 29.375 2.098 1 97.56 15 LEU B N 1
ATOM 1741 C CA . LEU B 1 15 ? 5.184 29.219 3.072 1 97.56 15 LEU B CA 1
ATOM 1742 C C . LEU B 1 15 ? 5.73 29.266 4.496 1 97.56 15 LEU B C 1
ATOM 1744 O O . LEU B 1 15 ? 5.168 28.641 5.398 1 97.56 15 LEU B O 1
ATOM 1748 N N . GLU B 1 16 ? 6.793 29.953 4.652 1 97.06 16 GLU B N 1
ATOM 1749 C CA . GLU B 1 16 ? 7.555 29.859 5.891 1 97.06 16 GLU B CA 1
ATOM 1750 C C . GLU B 1 16 ? 6.68 30.172 7.105 1 97.06 16 GLU B C 1
ATOM 1752 O O . GLU B 1 16 ? 6.707 29.438 8.094 1 97.06 16 GLU B O 1
ATOM 1757 N N . ALA B 1 17 ? 5.918 31.203 7.074 1 97.25 17 ALA B N 1
ATOM 1758 C CA . ALA B 1 17 ? 5.102 31.594 8.219 1 97.25 17 ALA B CA 1
ATOM 1759 C C . ALA B 1 17 ? 4.047 30.547 8.539 1 97.25 17 ALA B C 1
ATOM 1761 O O . ALA B 1 17 ? 3.922 30.109 9.688 1 97.25 17 ALA B O 1
ATOM 1762 N N . GLU B 1 18 ? 3.303 30.109 7.52 1 97.75 18 GLU B N 1
ATOM 1763 C CA . GLU B 1 18 ? 2.268 29.094 7.707 1 97.75 18 GLU B CA 1
ATOM 1764 C C . GLU B 1 18 ? 2.875 27.75 8.102 1 97.75 18 GLU B C 1
ATOM 1766 O O . GLU B 1 18 ? 2.32 27.031 8.93 1 97.75 18 GLU B O 1
ATOM 1771 N N . TRP B 1 19 ? 4.023 27.422 7.477 1 98.06 19 TRP B N 1
ATOM 1772 C CA . TRP B 1 19 ? 4.727 26.188 7.785 1 98.06 19 TRP B CA 1
ATOM 1773 C C . TRP B 1 19 ? 5.18 26.172 9.242 1 98.06 19 TRP B C 1
ATOM 1775 O O . TRP B 1 19 ? 4.996 25.172 9.945 1 98.06 19 TRP B O 1
ATOM 1785 N N . ARG B 1 20 ? 5.66 27.297 9.711 1 97.69 20 ARG B N 1
ATOM 1786 C CA . ARG B 1 20 ? 6.102 27.422 11.094 1 97.69 20 ARG B CA 1
ATOM 1787 C C . ARG B 1 20 ? 4.926 27.281 12.055 1 97.69 20 ARG B C 1
ATOM 1789 O O . ARG B 1 20 ? 5.043 26.609 13.086 1 97.69 20 ARG B O 1
ATOM 1796 N N . THR B 1 21 ? 3.863 27.891 11.742 1 98.06 21 THR B N 1
ATOM 1797 C CA . THR B 1 21 ? 2.68 27.75 12.586 1 98.06 21 THR B CA 1
ATOM 1798 C C . THR B 1 21 ? 2.211 26.312 12.633 1 98.06 21 THR B C 1
ATOM 1800 O O . THR B 1 21 ? 1.925 25.781 13.711 1 98.06 21 THR B O 1
ATOM 1803 N N . ALA B 1 22 ? 2.223 25.641 11.508 1 97.75 22 ALA B N 1
ATOM 1804 C CA . ALA B 1 22 ? 1.707 24.281 11.398 1 97.75 22 ALA B CA 1
ATOM 1805 C C . ALA B 1 22 ? 2.645 23.281 12.07 1 97.75 22 ALA B C 1
ATOM 1807 O O . ALA B 1 22 ? 2.221 22.203 12.477 1 97.75 22 ALA B O 1
ATOM 1808 N N . THR B 1 23 ? 3.908 23.641 12.273 1 97.69 23 THR B N 1
ATOM 1809 C CA . THR B 1 23 ? 4.863 22.641 12.742 1 97.69 23 THR B CA 1
ATOM 1810 C C . THR B 1 23 ? 5.344 22.984 14.156 1 97.69 23 THR B C 1
ATOM 1812 O O . THR B 1 23 ? 5.977 22.156 14.812 1 97.69 23 THR B O 1
ATOM 1815 N N . ARG B 1 24 ? 4.957 24.188 14.656 1 95 24 ARG B N 1
ATOM 1816 C CA . ARG B 1 24 ? 5.582 24.547 15.922 1 95 24 ARG B CA 1
ATOM 1817 C C . ARG B 1 24 ? 4.656 25.422 16.766 1 95 24 ARG B C 1
ATOM 1819 O O . ARG B 1 24 ? 4.543 25.234 17.969 1 95 24 ARG B O 1
ATOM 1826 N N . GLU B 1 25 ? 3.928 26.281 16.156 1 96.25 25 GLU B N 1
ATOM 1827 C CA . GLU B 1 25 ? 3.35 27.391 16.906 1 96.25 25 GLU B CA 1
ATOM 1828 C C . GLU B 1 25 ? 1.865 27.156 17.172 1 96.25 25 GLU B C 1
ATOM 1830 O O . GLU B 1 25 ? 1.279 27.812 18.047 1 96.25 25 GLU B O 1
ATOM 1835 N N . HIS B 1 26 ? 1.265 26.297 16.422 1 96.81 26 HIS B N 1
ATOM 1836 C CA . HIS B 1 26 ? -0.164 26.094 16.641 1 96.81 26 HIS B CA 1
ATOM 1837 C C . HIS B 1 26 ? -0.454 25.688 18.078 1 96.81 26 HIS B C 1
ATOM 1839 O O . HIS B 1 26 ? 0.311 24.938 18.688 1 96.81 26 HIS B O 1
ATOM 1845 N N . ALA B 1 27 ? -1.575 26.094 18.641 1 96.44 27 ALA B N 1
ATOM 1846 C CA . ALA B 1 27 ? -1.963 25.906 20.031 1 96.44 27 ALA B CA 1
ATOM 1847 C C . ALA B 1 27 ? -1.987 24.438 20.391 1 96.44 27 ALA B C 1
ATOM 1849 O O . ALA B 1 27 ? -1.594 24.047 21.5 1 96.44 27 ALA B O 1
ATOM 1850 N N . PHE B 1 28 ? -2.477 23.547 19.531 1 97.56 28 PHE B N 1
ATOM 1851 C CA . PHE B 1 28 ? -2.541 22.109 19.812 1 97.56 28 PHE B CA 1
ATOM 1852 C C . PHE B 1 28 ? -1.158 21.562 20.141 1 97.56 28 PHE B C 1
ATOM 1854 O O . PHE B 1 28 ? -0.986 20.859 21.125 1 97.56 28 PHE B O 1
ATOM 1861 N N . LEU B 1 29 ? -0.188 21.891 19.297 1 97.44 29 LEU B N 1
ATOM 1862 C CA . LEU B 1 29 ? 1.171 21.406 19.469 1 97.44 29 LEU B CA 1
ATOM 1863 C C . LEU B 1 29 ? 1.777 21.938 20.766 1 97.44 29 LEU B C 1
ATOM 1865 O O . LEU B 1 29 ? 2.416 21.188 21.516 1 97.44 29 LEU B O 1
ATOM 1869 N N . ARG B 1 30 ? 1.531 23.188 21.047 1 96.5 30 ARG B N 1
ATOM 1870 C CA . ARG B 1 30 ? 2.037 23.797 22.266 1 96.5 30 ARG B CA 1
ATOM 1871 C C . ARG B 1 30 ? 1.396 23.156 23.5 1 96.5 30 ARG B C 1
ATOM 1873 O O . ARG B 1 30 ? 2.082 22.875 24.484 1 96.5 30 ARG B O 1
ATOM 1880 N N . ASP B 1 31 ? 0.074 22.984 23.422 1 96.94 31 ASP B N 1
ATOM 1881 C CA . ASP B 1 31 ? -0.658 22.406 24.547 1 96.94 31 ASP B CA 1
ATOM 1882 C C . ASP B 1 31 ? -0.239 20.969 24.797 1 96.94 31 ASP B C 1
ATOM 1884 O O . ASP B 1 31 ? -0.16 20.516 25.953 1 96.94 31 ASP B O 1
ATOM 1888 N N . VAL B 1 32 ? -0.021 20.203 23.75 1 96.88 32 VAL B N 1
ATOM 1889 C CA . VAL B 1 32 ? 0.46 18.828 23.906 1 96.88 32 VAL B CA 1
ATOM 1890 C C . VAL B 1 32 ? 1.832 18.828 24.578 1 96.88 32 VAL B C 1
ATOM 1892 O O . VAL B 1 32 ? 2.062 18.109 25.531 1 96.88 32 VAL B O 1
ATOM 1895 N N . ASN B 1 33 ? 2.748 19.703 24.047 1 96.38 33 ASN B N 1
ATOM 1896 C CA . ASN B 1 33 ? 4.09 19.797 24.609 1 96.38 33 ASN B CA 1
ATOM 1897 C C . ASN B 1 33 ? 4.043 20.125 26.109 1 96.38 33 ASN B C 1
ATOM 1899 O O . ASN B 1 33 ? 4.707 19.469 26.906 1 96.38 33 ASN B O 1
ATOM 1903 N N . ALA B 1 34 ? 3.191 21.078 26.516 1 96.19 34 ALA B N 1
ATOM 1904 C CA . ALA B 1 34 ? 3.119 21.578 27.875 1 96.19 34 ALA B CA 1
ATOM 1905 C C . ALA B 1 34 ? 2.285 20.656 28.766 1 96.19 34 ALA B C 1
ATOM 1907 O O . ALA B 1 34 ? 2.287 20.781 29.984 1 96.19 34 ALA B O 1
ATOM 1908 N N . GLY B 1 35 ? 1.591 19.75 28.141 1 96 35 GLY B N 1
ATOM 1909 C CA . GLY B 1 35 ? 0.671 18.906 28.891 1 96 35 GLY B CA 1
ATOM 1910 C C . GLY B 1 35 ? -0.608 19.609 29.281 1 96 35 GLY B C 1
ATOM 1911 O O . GLY B 1 35 ? -1.266 19.219 30.25 1 96 35 GLY B O 1
ATOM 1912 N N . ALA B 1 36 ? -0.915 20.625 28.547 1 96.44 36 ALA B N 1
ATOM 1913 C CA . ALA B 1 36 ? -2.061 21.469 28.891 1 96.44 36 ALA B CA 1
ATOM 1914 C C . ALA B 1 36 ? -3.301 21.047 28.109 1 96.44 36 ALA B C 1
ATOM 1916 O O . ALA B 1 36 ? -4.418 21.453 28.438 1 96.44 36 ALA B O 1
ATOM 1917 N N . ILE B 1 37 ? -3.152 20.203 27.125 1 96 37 ILE B N 1
ATOM 1918 C CA . ILE B 1 37 ? -4.297 19.766 26.328 1 96 37 ILE B CA 1
ATOM 1919 C C . ILE B 1 37 ? -5.172 18.828 27.156 1 96 37 ILE B C 1
ATOM 1921 O O . ILE B 1 37 ? -4.66 17.969 27.891 1 96 37 ILE B O 1
ATOM 1925 N N . SER B 1 38 ? -6.48 19.031 27.109 1 95.19 38 SER B N 1
ATOM 1926 C CA . SER B 1 38 ? -7.383 18.109 27.812 1 95.19 38 SER B CA 1
ATOM 1927 C C . SER B 1 38 ? -7.414 16.75 27.125 1 95.19 38 SER B C 1
ATOM 1929 O O . SER B 1 38 ? -7.145 16.641 25.922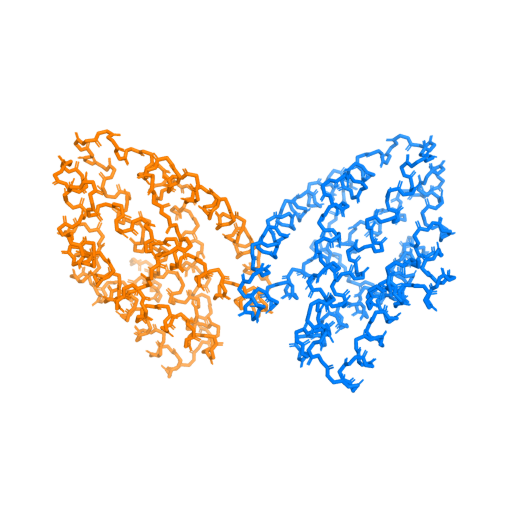 1 95.19 38 SER B O 1
ATOM 1931 N N . ALA B 1 39 ? -7.754 15.695 27.859 1 93.81 39 ALA B N 1
ATOM 1932 C CA . ALA B 1 39 ? -7.887 14.352 27.297 1 93.81 39 ALA B CA 1
ATOM 1933 C C . ALA B 1 39 ? -8.938 14.312 26.203 1 93.81 39 ALA B C 1
ATOM 1935 O O . ALA B 1 39 ? -8.758 13.641 25.188 1 93.81 39 ALA B O 1
ATOM 1936 N N . ALA B 1 40 ? -9.953 15.047 26.391 1 94.31 40 ALA B N 1
ATOM 1937 C CA . ALA B 1 40 ? -11.047 15.07 25.422 1 94.31 40 ALA B CA 1
ATOM 1938 C C . ALA B 1 40 ? -10.578 15.641 24.094 1 94.31 40 ALA B C 1
ATOM 1940 O O . ALA B 1 40 ? -10.898 15.102 23.031 1 94.31 40 ALA B O 1
ATOM 1941 N N . ARG B 1 41 ? -9.867 16.703 24.141 1 95.44 41 ARG B N 1
ATOM 1942 C CA . ARG B 1 41 ? -9.367 17.328 22.938 1 95.44 41 ARG B CA 1
ATOM 1943 C C . ARG B 1 41 ? -8.352 16.438 22.234 1 95.44 41 ARG B C 1
ATOM 1945 O O . ARG B 1 41 ? -8.398 16.281 21 1 95.44 41 ARG B O 1
ATOM 1952 N N . PHE B 1 42 ? -7.488 15.859 23.031 1 96.44 42 PHE B N 1
ATOM 1953 C CA . PHE B 1 42 ? -6.48 14.977 22.453 1 96.44 42 PHE B CA 1
ATOM 1954 C C . PHE B 1 42 ? -7.133 13.758 21.812 1 96.44 42 PHE B C 1
ATOM 1956 O O . PHE B 1 42 ? -6.758 13.359 20.703 1 96.44 42 PHE B O 1
ATOM 1963 N N . ASN B 1 43 ? -8.078 13.188 22.531 1 95.56 43 ASN B N 1
ATOM 1964 C CA . ASN B 1 43 ? -8.797 12.023 22.016 1 95.56 43 ASN B CA 1
ATOM 1965 C C . ASN B 1 43 ? -9.555 12.352 20.719 1 95.56 43 ASN B C 1
ATOM 1967 O O . ASN B 1 43 ? -9.664 11.516 19.828 1 95.56 43 ASN B O 1
ATOM 1971 N N . THR B 1 44 ? -10.055 13.578 20.641 1 95.25 44 THR B N 1
ATOM 1972 C CA . THR B 1 44 ? -10.711 14.023 19.406 1 95.25 44 THR B CA 1
ATOM 1973 C C . THR B 1 44 ? -9.734 14.023 18.25 1 95.25 44 THR B C 1
ATOM 1975 O O . THR B 1 44 ? -10.023 13.469 17.188 1 95.25 44 THR B O 1
ATOM 1978 N N . TRP B 1 45 ? -8.625 14.594 18.438 1 96.88 45 TRP B N 1
ATOM 1979 C CA . TRP B 1 45 ? -7.602 14.594 17.391 1 96.88 45 TRP B CA 1
ATOM 1980 C C . TRP B 1 45 ? -7.219 13.172 17 1 96.88 45 TRP B C 1
ATOM 1982 O O . TRP B 1 45 ? -7.16 12.844 15.812 1 96.88 45 TRP B O 1
ATOM 1992 N N . LEU B 1 46 ? -6.973 12.375 18 1 96.75 46 LEU B N 1
ATOM 1993 C CA . LEU B 1 46 ? -6.512 11.016 17.766 1 96.75 46 LEU B CA 1
ATOM 1994 C C . LEU B 1 46 ? -7.516 10.234 16.922 1 96.75 46 LEU B C 1
ATOM 1996 O O . LEU B 1 46 ? -7.137 9.562 15.961 1 96.75 46 LEU B O 1
ATOM 2000 N N . ALA B 1 47 ? -8.773 10.305 17.25 1 96.75 47 ALA B N 1
ATOM 2001 C CA . ALA B 1 47 ? -9.828 9.625 16.516 1 96.75 47 ALA B CA 1
ATOM 2002 C C . ALA B 1 47 ? -9.906 10.125 15.078 1 96.75 47 ALA B C 1
ATOM 2004 O O . ALA B 1 47 ? -10.023 9.336 14.133 1 96.75 47 ALA B O 1
ATOM 2005 N N . GLN B 1 48 ? -9.797 11.445 14.938 1 97.25 48 GLN B N 1
ATOM 2006 C CA . GLN B 1 48 ? -9.883 12.047 13.609 1 97.25 48 GLN B CA 1
ATOM 2007 C C . GLN B 1 48 ? -8.656 11.695 12.766 1 97.25 48 GLN B C 1
ATOM 2009 O O . GLN B 1 48 ? -8.773 11.508 11.555 1 97.25 48 GLN B O 1
ATOM 2014 N N . ASP B 1 49 ? -7.543 11.648 13.398 1 97.75 49 ASP B N 1
ATOM 2015 C CA . ASP B 1 49 ? -6.32 11.297 12.68 1 97.75 49 ASP B CA 1
ATOM 2016 C C . ASP B 1 49 ? -6.387 9.867 12.156 1 97.75 49 ASP B C 1
ATOM 2018 O O . ASP B 1 49 ? -5.832 9.562 11.094 1 97.75 49 ASP B O 1
ATOM 2022 N N . TYR B 1 50 ? -7.035 8.977 12.898 1 97.56 50 TYR B N 1
ATOM 2023 C CA . TYR B 1 50 ? -7.258 7.617 12.414 1 97.56 50 TYR B CA 1
ATOM 2024 C C . TYR B 1 50 ? -8.094 7.621 11.141 1 97.56 50 TYR B C 1
ATOM 2026 O O . TYR B 1 50 ? -7.758 6.938 10.172 1 97.56 50 TYR B O 1
ATOM 2034 N N . LEU B 1 51 ? -9.172 8.336 11.172 1 97.31 51 LEU B N 1
ATOM 2035 C CA . LEU B 1 51 ? -10.047 8.414 10.008 1 97.31 51 LEU B CA 1
ATOM 2036 C C . LEU B 1 51 ? -9.312 9.023 8.82 1 97.31 51 LEU B C 1
ATOM 2038 O O . LEU B 1 51 ? -9.461 8.555 7.688 1 97.31 51 LEU B O 1
ATOM 2042 N N . TYR B 1 52 ? -8.531 10.016 9.078 1 98.19 52 TYR B N 1
ATOM 2043 C CA . TYR B 1 52 ? -7.695 10.641 8.055 1 98.19 52 TYR B CA 1
ATOM 2044 C C . TYR B 1 52 ? -6.703 9.641 7.48 1 98.19 52 TYR B C 1
ATOM 2046 O O . TYR B 1 52 ? -6.523 9.57 6.262 1 98.19 52 TYR B O 1
ATOM 2054 N N . ALA B 1 53 ? -6.027 8.875 8.359 1 97.94 53 ALA B N 1
ATOM 2055 C CA . ALA B 1 53 ? -4.969 7.949 7.953 1 97.94 53 ALA B CA 1
ATOM 2056 C C . ALA B 1 53 ? -5.512 6.879 7.012 1 97.94 53 ALA B C 1
ATOM 2058 O O . ALA B 1 53 ? -4.812 6.43 6.102 1 97.94 53 ALA B O 1
ATOM 2059 N N . ARG B 1 54 ? -6.719 6.469 7.172 1 97.19 54 ARG B N 1
ATOM 2060 C CA . ARG B 1 54 ? -7.355 5.508 6.281 1 97.19 54 ARG B CA 1
ATOM 2061 C C . ARG B 1 54 ? -7.48 6.07 4.867 1 97.19 54 ARG B C 1
ATOM 2063 O O . ARG B 1 54 ? -7.172 5.383 3.893 1 97.19 54 ARG B O 1
ATOM 2070 N N . CYS B 1 55 ? -7.906 7.332 4.777 1 97.94 55 CYS B N 1
ATOM 2071 C CA . CYS B 1 55 ? -8.031 7.977 3.473 1 97.94 55 CYS B CA 1
ATOM 2072 C C . CYS B 1 55 ? -6.656 8.258 2.873 1 97.94 55 CYS B C 1
ATOM 2074 O O . CYS B 1 55 ? -6.473 8.164 1.659 1 97.94 55 CYS B O 1
ATOM 2076 N N . PHE B 1 56 ? -5.785 8.602 3.736 1 98.69 56 PHE B N 1
ATOM 2077 C CA . PHE B 1 56 ? -4.406 8.852 3.338 1 98.69 56 PHE B CA 1
ATOM 2078 C C . PHE B 1 56 ? -3.795 7.609 2.695 1 98.69 56 PHE B C 1
ATOM 2080 O O . PHE B 1 56 ? -3.061 7.711 1.712 1 98.69 56 PHE B O 1
ATOM 2087 N N . SER B 1 57 ? -4.105 6.422 3.215 1 98.62 57 SER B N 1
ATOM 2088 C CA . SER B 1 57 ? -3.602 5.172 2.66 1 98.62 57 SER B CA 1
ATOM 2089 C C . SER B 1 57 ? -4.102 4.953 1.236 1 98.62 57 SER B C 1
ATOM 2091 O O . SER B 1 57 ? -3.391 4.391 0.402 1 98.62 57 SER B O 1
ATOM 2093 N N . ARG B 1 58 ? -5.285 5.426 0.923 1 98.62 58 ARG B N 1
ATOM 2094 C CA . ARG B 1 58 ? -5.832 5.273 -0.422 1 98.62 58 ARG B CA 1
ATOM 2095 C C . ARG B 1 58 ? -5.062 6.125 -1.426 1 98.62 58 ARG B C 1
ATOM 2097 O O . ARG B 1 58 ? -4.809 5.688 -2.551 1 98.62 58 ARG B O 1
ATOM 2104 N N . LEU B 1 59 ? -4.723 7.336 -1.017 1 98.81 59 LEU B N 1
ATOM 2105 C CA . LEU B 1 59 ? -3.895 8.164 -1.885 1 98.81 59 LEU B CA 1
ATOM 2106 C C . LEU B 1 59 ? -2.551 7.496 -2.152 1 98.81 59 LEU B C 1
ATOM 2108 O O . LEU B 1 59 ? -2.094 7.449 -3.297 1 98.81 59 LEU B O 1
ATOM 2112 N N . LEU B 1 60 ? -1.941 6.996 -1.069 1 98.88 60 LEU B N 1
ATOM 2113 C CA . LEU B 1 60 ? -0.665 6.309 -1.24 1 98.88 60 LEU B CA 1
ATOM 2114 C C . LEU B 1 60 ? -0.821 5.09 -2.139 1 98.88 60 LEU B C 1
ATOM 2116 O O . LEU B 1 60 ? 0.066 4.785 -2.941 1 98.88 60 LEU B O 1
ATOM 2120 N N . GLY B 1 61 ? -1.938 4.367 -1.996 1 98.75 61 GLY B N 1
ATOM 2121 C CA . GLY B 1 61 ? -2.23 3.275 -2.912 1 98.75 61 GLY B CA 1
ATOM 2122 C C . GLY B 1 61 ? -2.25 3.705 -4.367 1 98.75 61 GLY B C 1
ATOM 2123 O O . GLY B 1 61 ? -1.628 3.066 -5.219 1 98.75 61 GLY B O 1
ATOM 2124 N N . ALA B 1 62 ? -2.93 4.797 -4.645 1 98.44 62 ALA B N 1
ATOM 2125 C CA . ALA B 1 62 ? -2.99 5.336 -6 1 98.44 62 ALA B CA 1
ATOM 2126 C C . ALA B 1 62 ? -1.596 5.688 -6.512 1 98.44 62 ALA B C 1
ATOM 2128 O O . ALA B 1 62 ? -1.273 5.441 -7.676 1 98.44 62 ALA B O 1
ATOM 2129 N N . MET 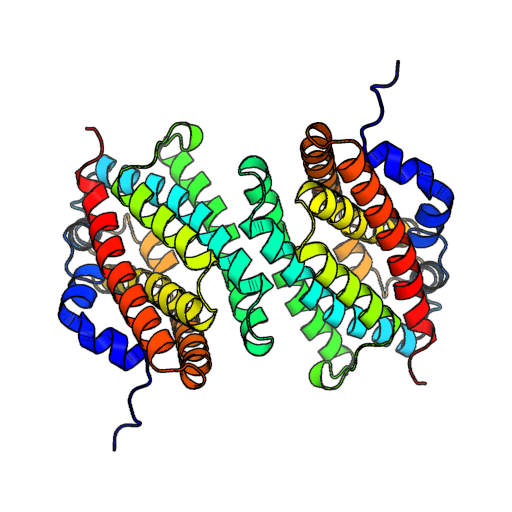B 1 63 ? -0.813 6.27 -5.625 1 98.75 63 MET B N 1
ATOM 2130 C CA . MET B 1 63 ? 0.542 6.641 -6.02 1 98.75 63 MET B CA 1
ATOM 2131 C C . MET B 1 63 ? 1.38 5.406 -6.324 1 98.75 63 MET B C 1
ATOM 2133 O O . MET B 1 63 ? 2.121 5.379 -7.309 1 98.75 63 MET B O 1
ATOM 2137 N N . ILE B 1 64 ? 1.275 4.375 -5.562 1 98.69 64 ILE B N 1
ATOM 2138 C CA . ILE B 1 64 ? 2.002 3.131 -5.781 1 98.69 64 ILE B CA 1
ATOM 2139 C C . ILE B 1 64 ? 1.629 2.551 -7.145 1 98.69 64 ILE B C 1
ATOM 2141 O O . ILE B 1 64 ? 2.492 2.057 -7.871 1 98.69 64 ILE B O 1
ATOM 2145 N N . ALA B 1 65 ? 0.401 2.656 -7.504 1 98.19 65 ALA B N 1
ATOM 2146 C CA . ALA B 1 65 ? -0.093 2.102 -8.766 1 98.19 65 ALA B CA 1
ATOM 2147 C C . ALA B 1 65 ? 0.582 2.768 -9.961 1 98.19 65 ALA B C 1
ATOM 2149 O O . ALA B 1 65 ? 0.763 2.141 -11.008 1 98.19 65 ALA B O 1
ATOM 2150 N N . GLY B 1 66 ? 1.035 4.004 -9.742 1 97 66 GLY B N 1
ATOM 2151 C CA . GLY B 1 66 ? 1.42 4.711 -10.945 1 97 66 GLY B CA 1
ATOM 2152 C C . GLY B 1 66 ? 2.758 5.418 -10.828 1 97 66 GLY B C 1
ATOM 2153 O O . GLY B 1 66 ? 3.221 6.051 -11.781 1 97 66 GLY B O 1
ATOM 2154 N N . CYS B 1 67 ? 3.463 5.348 -9.758 1 98.12 67 CYS B N 1
ATOM 2155 C CA . CYS B 1 67 ? 4.699 6.094 -9.555 1 98.12 67 CYS B CA 1
ATOM 2156 C C . CYS B 1 67 ? 5.824 5.531 -10.414 1 98.12 67 CYS B C 1
ATOM 2158 O O . CYS B 1 67 ? 5.738 4.398 -10.898 1 98.12 67 CYS B O 1
ATOM 2160 N N . PRO B 1 68 ? 6.883 6.344 -10.648 1 97.56 68 PRO B N 1
ATOM 2161 C CA . PRO B 1 68 ? 8.07 5.816 -11.312 1 97.56 68 PRO B CA 1
ATOM 2162 C C . PRO B 1 68 ? 8.68 4.625 -10.578 1 97.56 68 PRO B C 1
ATOM 2164 O O . PRO B 1 68 ? 8.625 4.562 -9.344 1 97.56 68 PRO B O 1
ATOM 2167 N N . GLU B 1 69 ? 9.297 3.783 -11.344 1 95.88 69 GLU B N 1
ATOM 2168 C CA . GLU B 1 69 ? 9.867 2.549 -10.805 1 95.88 69 GLU B CA 1
ATOM 2169 C C . GLU B 1 69 ? 10.828 2.84 -9.656 1 95.88 69 GLU B C 1
ATOM 2171 O O . GLU B 1 69 ? 10.836 2.135 -8.648 1 95.88 69 GLU B O 1
ATOM 2176 N N . ALA B 1 70 ? 11.578 3.887 -9.766 1 96.44 70 ALA B N 1
ATOM 2177 C CA . ALA B 1 70 ? 12.617 4.211 -8.797 1 96.44 70 ALA B CA 1
ATOM 2178 C C . ALA B 1 70 ? 12.008 4.645 -7.465 1 96.44 70 ALA B C 1
ATOM 2180 O O . ALA B 1 70 ? 12.695 4.668 -6.438 1 96.44 70 ALA B O 1
ATOM 2181 N N . HIS B 1 71 ? 10.734 4.988 -7.434 1 98.38 71 HIS B N 1
ATOM 2182 C CA . HIS B 1 71 ? 10.102 5.52 -6.234 1 98.38 71 HIS B CA 1
ATOM 2183 C C . HIS B 1 71 ? 9.281 4.449 -5.523 1 98.38 71 HIS B C 1
ATOM 2185 O O . HIS B 1 71 ? 8.844 4.645 -4.387 1 98.38 71 HIS B O 1
ATOM 2191 N N . LEU B 1 72 ? 9.133 3.316 -6.176 1 98.38 72 LEU B N 1
ATOM 2192 C CA . LEU B 1 72 ? 8.172 2.301 -5.758 1 98.38 72 LEU B CA 1
ATOM 2193 C C . LEU B 1 72 ? 8.5 1.784 -4.363 1 98.38 72 LEU B C 1
ATOM 2195 O O . LEU B 1 72 ? 7.629 1.731 -3.494 1 98.38 72 LEU B O 1
ATOM 2199 N N . ALA B 1 73 ? 9.75 1.489 -4.109 1 97.38 73 ALA B N 1
ATOM 2200 C CA . ALA B 1 73 ? 10.148 0.888 -2.842 1 97.38 73 ALA B CA 1
ATOM 2201 C C . ALA B 1 73 ? 9.852 1.823 -1.674 1 97.38 73 ALA B C 1
ATOM 2203 O O . ALA B 1 73 ? 9.43 1.376 -0.604 1 97.38 73 ALA B O 1
ATOM 2204 N N . THR B 1 74 ? 10.039 3.109 -1.891 1 98.56 74 THR B N 1
ATOM 2205 C CA . THR B 1 74 ? 9.773 4.102 -0.853 1 98.56 74 THR B CA 1
ATOM 2206 C C . THR B 1 74 ? 8.297 4.105 -0.471 1 98.56 74 THR B C 1
ATOM 2208 O O . THR B 1 74 ? 7.961 4.074 0.713 1 98.56 74 THR B O 1
ATOM 2211 N N . TYR B 1 75 ? 7.438 4.066 -1.499 1 98.81 75 TYR B N 1
ATOM 2212 C CA . TYR B 1 75 ? 6.004 4.164 -1.255 1 98.81 75 TYR B CA 1
ATOM 2213 C C . TYR B 1 75 ? 5.457 2.861 -0.686 1 98.81 75 TYR B C 1
ATOM 2215 O O . TYR B 1 75 ? 4.586 2.875 0.188 1 98.81 75 TYR B O 1
ATOM 2223 N N . VAL B 1 76 ? 5.941 1.767 -1.142 1 98.81 76 VAL B N 1
ATOM 2224 C CA . VAL B 1 76 ? 5.547 0.484 -0.57 1 98.81 76 VAL B CA 1
ATOM 2225 C C . VAL B 1 76 ? 5.941 0.43 0.904 1 98.81 76 VAL B C 1
ATOM 2227 O O . VAL B 1 76 ? 5.148 0.014 1.752 1 98.81 76 VAL B O 1
ATOM 2230 N N . GLY B 1 77 ? 7.156 0.846 1.234 1 98.44 77 GLY B N 1
ATOM 2231 C CA . GLY B 1 77 ? 7.57 0.948 2.625 1 98.44 77 GLY B CA 1
ATOM 2232 C C . GLY B 1 77 ? 6.699 1.885 3.439 1 98.44 77 GLY B C 1
ATOM 2233 O O . GLY B 1 77 ? 6.406 1.613 4.605 1 98.44 77 GLY B O 1
ATOM 2234 N N . GLY B 1 78 ? 6.309 2.986 2.816 1 98.56 78 GLY B N 1
ATOM 2235 C CA . GLY B 1 78 ? 5.387 3.902 3.471 1 98.56 78 GLY B CA 1
ATOM 2236 C C . GLY B 1 78 ? 4.059 3.262 3.824 1 98.56 78 GLY B C 1
ATOM 2237 O O . GLY B 1 78 ? 3.506 3.516 4.898 1 98.56 78 GLY B O 1
ATOM 2238 N N . MET B 1 79 ? 3.529 2.457 2.93 1 98.62 79 MET B N 1
ATOM 2239 C CA . MET B 1 79 ? 2.268 1.769 3.186 1 98.62 79 MET B CA 1
ATOM 2240 C C . MET B 1 79 ? 2.404 0.794 4.352 1 98.62 79 MET B C 1
ATOM 2242 O O . MET B 1 79 ? 1.476 0.634 5.145 1 98.62 79 MET B O 1
ATOM 2246 N N . ALA B 1 80 ? 3.537 0.118 4.426 1 97.75 80 ALA B N 1
ATOM 2247 C CA . ALA B 1 80 ? 3.789 -0.778 5.555 1 97.75 80 ALA B CA 1
ATOM 2248 C C . ALA B 1 80 ? 3.758 -0.02 6.875 1 97.75 80 ALA B C 1
ATOM 2250 O O . ALA B 1 80 ? 3.225 -0.517 7.871 1 97.75 80 ALA B O 1
ATOM 2251 N N . ALA B 1 81 ? 4.348 1.162 6.875 1 97.44 81 ALA B N 1
ATOM 2252 C CA . ALA B 1 81 ? 4.324 1.994 8.078 1 97.44 81 ALA B CA 1
ATOM 2253 C C . ALA B 1 81 ? 2.898 2.4 8.438 1 97.44 81 ALA B C 1
ATOM 2255 O O . ALA B 1 81 ? 2.539 2.449 9.617 1 97.44 81 ALA B O 1
ATOM 2256 N N . ILE B 1 82 ? 2.061 2.707 7.434 1 98 82 ILE B N 1
ATOM 2257 C CA . ILE B 1 82 ? 0.668 3.084 7.656 1 98 82 ILE B CA 1
ATOM 2258 C C . ILE B 1 82 ? -0.09 1.909 8.273 1 98 82 ILE B C 1
ATOM 2260 O O . ILE B 1 82 ? -0.928 2.1 9.156 1 98 82 ILE B O 1
ATOM 2264 N N . ASP B 1 83 ? 0.184 0.688 7.793 1 98.19 83 ASP B N 1
ATOM 2265 C CA . ASP B 1 83 ? -0.451 -0.497 8.367 1 98.19 83 ASP B CA 1
ATOM 2266 C C . ASP B 1 83 ? -0.206 -0.583 9.867 1 98.19 83 ASP B C 1
ATOM 2268 O O . ASP B 1 83 ? -1.144 -0.775 10.648 1 98.19 83 ASP B O 1
ATOM 2272 N N . VAL B 1 84 ? 1.037 -0.418 10.258 1 96.94 84 VAL B N 1
ATOM 2273 C CA . VAL B 1 84 ? 1.415 -0.451 11.664 1 96.94 84 VAL B CA 1
ATOM 2274 C C . VAL B 1 84 ? 0.712 0.678 12.414 1 96.94 84 VAL B C 1
ATOM 2276 O O . VAL B 1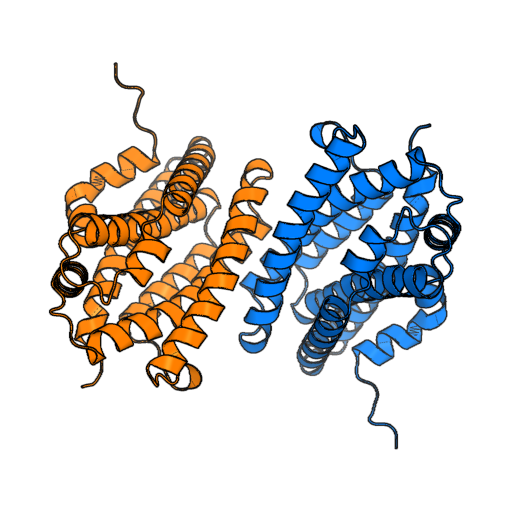 84 ? 0.208 0.477 13.523 1 96.94 84 VAL B O 1
ATOM 2279 N N . GLU B 1 85 ? 0.667 1.77 11.766 1 96.94 85 GLU B N 1
ATOM 2280 C CA . GLU B 1 85 ? 0.069 2.947 12.391 1 96.94 85 GLU B CA 1
ATOM 2281 C C . GLU B 1 85 ? -1.427 2.752 12.625 1 96.94 85 GLU B C 1
ATOM 2283 O O . GLU B 1 85 ? -1.943 3.084 13.695 1 96.94 85 GLU B O 1
ATOM 2288 N N . LEU B 1 86 ? -2.154 2.266 11.656 1 96.69 86 LEU B N 1
ATOM 2289 C CA . LEU B 1 86 ? -3.594 2.057 11.773 1 96.69 86 LEU B CA 1
ATOM 2290 C C . LEU B 1 86 ? -3.91 1.074 12.898 1 96.69 86 LEU B C 1
ATOM 2292 O O . LEU B 1 86 ? -4.832 1.298 13.68 1 96.69 86 LEU B O 1
ATOM 2296 N N . LYS B 1 87 ? -3.121 0.034 12.992 1 96.69 87 LYS B N 1
ATOM 2297 C CA . LYS B 1 87 ? -3.299 -0.932 14.078 1 96.69 87 LYS B CA 1
ATOM 2298 C C . LYS B 1 87 ? -2.988 -0.306 15.43 1 96.69 87 LYS B C 1
ATOM 2300 O O . LYS B 1 87 ? -3.68 -0.57 16.422 1 96.69 87 LYS B O 1
ATOM 2305 N N . TRP B 1 88 ? -2 0.524 15.445 1 96.62 88 TRP B N 1
ATOM 2306 C CA . TRP B 1 88 ? -1.627 1.245 16.656 1 96.62 88 TRP B CA 1
ATOM 2307 C C . TRP B 1 88 ? -2.736 2.201 17.094 1 96.62 88 TRP B C 1
ATOM 2309 O O . TRP B 1 88 ? -3.07 2.281 18.266 1 96.62 88 TRP B O 1
ATOM 2319 N N . PHE B 1 89 ? -3.354 2.938 16.109 1 95.69 89 PHE B N 1
ATOM 2320 C CA . PHE B 1 89 ? -4.473 3.832 16.391 1 95.69 89 PHE B CA 1
ATOM 2321 C C . PHE B 1 89 ? -5.621 3.076 17.047 1 95.69 89 PHE B C 1
ATOM 2323 O O . PHE B 1 89 ? -6.227 3.561 18 1 95.69 89 PHE B O 1
ATOM 2330 N N . GLN B 1 90 ? -5.887 1.922 16.547 1 95.88 90 GLN B N 1
ATOM 2331 C CA . GLN B 1 90 ? -6.984 1.125 17.078 1 95.88 90 GLN B CA 1
ATOM 2332 C C . GLN B 1 90 ? -6.711 0.7 18.516 1 95.88 90 GLN B C 1
ATOM 2334 O O . GLN B 1 90 ? -7.594 0.77 19.375 1 95.88 90 GLN B O 1
ATOM 2339 N N . ALA B 1 91 ? -5.512 0.314 18.781 1 96 91 ALA B N 1
ATOM 2340 C CA . ALA B 1 91 ? -5.125 -0.074 20.125 1 96 91 ALA B CA 1
ATOM 2341 C C . ALA B 1 91 ? -5.211 1.112 21.094 1 96 91 ALA B C 1
ATOM 2343 O O . ALA B 1 91 ? -5.711 0.981 22.203 1 96 91 ALA B O 1
ATOM 2344 N N . LYS B 1 92 ? -4.695 2.287 20.609 1 95.62 92 LYS B N 1
ATOM 2345 C CA . LYS B 1 92 ? -4.715 3.488 21.453 1 95.62 92 LYS B CA 1
ATOM 2346 C C . LYS B 1 92 ? -6.145 3.949 21.719 1 95.62 92 LYS B C 1
ATOM 2348 O O . LYS B 1 92 ? -6.461 4.41 22.812 1 95.62 92 LYS B O 1
ATOM 2353 N N . ALA B 1 93 ? -6.98 3.861 20.719 1 95.69 93 ALA B N 1
ATOM 2354 C CA . ALA B 1 93 ? -8.383 4.215 20.875 1 95.69 93 ALA B CA 1
ATOM 2355 C C . ALA B 1 93 ? -9.062 3.326 21.922 1 95.69 93 ALA B C 1
ATOM 2357 O O . ALA B 1 93 ? -9.805 3.812 22.766 1 95.69 93 ALA B O 1
ATOM 2358 N N . GLN B 1 94 ? -8.773 2.051 21.812 1 95.94 94 GLN B N 1
ATOM 2359 C CA . GLN B 1 94 ? -9.336 1.109 22.781 1 95.94 94 GLN B CA 1
ATOM 2360 C C . GLN B 1 94 ? -8.891 1.439 24.203 1 95.94 94 GLN B C 1
ATOM 2362 O O . GLN B 1 94 ? -9.703 1.458 25.125 1 95.94 94 GLN B O 1
ATOM 2367 N N . GLU B 1 95 ? -7.676 1.714 24.375 1 95.56 95 GLU B N 1
ATOM 2368 C CA . GLU B 1 95 ? -7.125 2.078 25.672 1 95.56 95 GLU B CA 1
ATOM 2369 C C . GLU B 1 95 ? -7.82 3.312 26.25 1 95.56 95 GLU B C 1
ATOM 2371 O O . GLU B 1 95 ? -7.969 3.443 27.469 1 95.56 95 GLU B O 1
ATOM 2376 N N . ARG B 1 96 ? -8.242 4.203 25.375 1 95.31 96 ARG B N 1
ATOM 2377 C CA . ARG B 1 96 ? -8.773 5.5 25.781 1 95.31 96 ARG B CA 1
ATOM 2378 C C . ARG B 1 96 ? -10.297 5.492 25.766 1 95.31 96 ARG B C 1
ATOM 2380 O O . ARG B 1 96 ? -10.93 6.516 26.047 1 95.31 96 ARG B O 1
ATOM 2387 N N . GLY B 1 97 ? -10.859 4.344 25.344 1 95.5 97 GLY B N 1
ATOM 2388 C CA . GLY B 1 97 ? -12.305 4.203 25.328 1 95.5 97 GLY B CA 1
ATOM 2389 C C . GLY B 1 97 ? -12.961 4.926 24.172 1 95.5 97 GLY B C 1
ATOM 2390 O O . GLY B 1 97 ? -14.117 5.336 24.266 1 95.5 97 GLY B O 1
ATOM 2391 N N . ILE B 1 98 ? -12.211 5.16 23.125 1 95.56 98 ILE B N 1
ATOM 2392 C CA . ILE B 1 98 ? -12.734 5.809 21.938 1 95.56 98 ILE B CA 1
ATOM 2393 C C . ILE B 1 98 ? -13.383 4.77 21.031 1 95.56 98 ILE B C 1
ATOM 2395 O O . ILE B 1 98 ? -12.75 3.773 20.656 1 95.56 98 ILE B O 1
ATOM 2399 N N . ASP B 1 99 ? -14.57 4.965 20.672 1 95.5 99 ASP B N 1
ATOM 2400 C CA . ASP B 1 99 ? -15.25 4.109 19.703 1 95.5 99 ASP B CA 1
ATOM 2401 C C . ASP B 1 99 ? -15.039 4.621 18.266 1 95.5 99 ASP B C 1
ATOM 2403 O O . ASP B 1 99 ? -15.82 5.449 17.781 1 95.5 99 ASP B O 1
ATOM 2407 N N . LEU B 1 100 ? -14.094 4.109 17.625 1 95.06 100 LEU B N 1
ATOM 2408 C CA . LEU B 1 100 ? -13.742 4.566 16.281 1 95.06 100 LEU B CA 1
ATOM 2409 C C . LEU B 1 100 ? -14.883 4.297 15.305 1 95.06 100 LEU B C 1
ATOM 2411 O O . LEU B 1 100 ? -15.102 5.07 14.375 1 95.06 100 LEU B O 1
ATOM 2415 N N . ALA B 1 101 ? -15.609 3.225 15.492 1 91.94 101 ALA B N 1
ATOM 2416 C CA . ALA B 1 101 ? -16.703 2.854 14.594 1 91.94 101 ALA B CA 1
ATOM 2417 C C . ALA B 1 101 ? -17.828 3.869 14.664 1 91.94 101 ALA B C 1
ATOM 2419 O O . ALA B 1 101 ? -18.531 4.098 13.672 1 91.94 101 ALA B O 1
ATOM 2420 N N . ALA B 1 102 ? -17.938 4.492 15.773 1 93.75 102 ALA B N 1
ATOM 2421 C CA . ALA B 1 102 ? -19.031 5.453 15.984 1 93.75 102 ALA B CA 1
ATOM 2422 C C . ALA B 1 102 ? -18.547 6.883 15.758 1 93.75 102 ALA B C 1
ATOM 2424 O O . ALA B 1 102 ? -19.328 7.828 15.836 1 93.75 102 ALA B O 1
ATOM 2425 N N . THR B 1 103 ? -17.312 7.027 15.5 1 95.12 103 THR B N 1
ATOM 2426 C CA . THR B 1 103 ? -16.734 8.359 15.328 1 95.12 103 THR B CA 1
ATOM 2427 C C . THR B 1 103 ? -17.016 8.891 13.93 1 95.12 103 THR B C 1
ATOM 2429 O O . THR B 1 103 ? -16.672 8.242 12.938 1 95.12 103 THR B O 1
ATOM 2432 N N . GLU B 1 104 ? -17.609 10.039 13.891 1 95.19 104 GLU B N 1
ATOM 2433 C CA . GLU B 1 104 ? -17.844 10.711 12.617 1 95.19 104 GLU B CA 1
ATOM 2434 C C . GLU B 1 104 ? -16.734 11.719 12.312 1 95.19 104 GLU B C 1
ATOM 2436 O O . GLU B 1 104 ? -16.219 12.375 13.219 1 95.19 104 GLU B O 1
ATOM 2441 N N . MET B 1 105 ? -16.484 11.867 11.078 1 96.44 105 MET B N 1
ATOM 2442 C CA . MET B 1 105 ? -15.492 12.867 10.688 1 96.44 105 MET B CA 1
ATOM 2443 C C . MET B 1 105 ? -15.984 14.273 11 1 96.44 105 MET B C 1
ATOM 2445 O O . MET B 1 105 ? -17.125 14.625 10.688 1 96.44 105 MET B O 1
ATOM 2449 N N . GLN B 1 106 ? -15.148 15.008 11.562 1 96.56 106 GLN B N 1
ATOM 2450 C CA . GLN B 1 106 ? -15.414 16.438 11.719 1 96.56 106 GLN B CA 1
ATOM 2451 C C . GLN B 1 106 ? -15.234 17.172 10.406 1 96.56 106 GLN B C 1
ATOM 2453 O O . GLN B 1 106 ? -14.641 16.656 9.461 1 96.56 106 GLN B O 1
ATOM 2458 N N . PRO B 1 107 ? -15.742 18.375 10.352 1 96.44 107 PRO B N 1
ATOM 2459 C CA . PRO B 1 107 ? -15.695 19.125 9.102 1 96.44 107 PRO B CA 1
ATOM 2460 C C . PRO B 1 107 ? -14.273 19.297 8.562 1 96.44 107 PRO B C 1
ATOM 2462 O O . PRO B 1 107 ? -14.031 19.109 7.367 1 96.44 107 PRO B O 1
ATOM 2465 N N . ALA B 1 108 ? -13.312 19.594 9.406 1 97.06 108 ALA B N 1
ATOM 2466 C CA . ALA B 1 108 ? -11.93 19.766 8.969 1 97.06 108 ALA B CA 1
ATOM 2467 C C . ALA B 1 108 ? -11.367 18.484 8.383 1 97.06 108 ALA B C 1
ATOM 2469 O O . ALA B 1 108 ? -10.648 18.5 7.383 1 97.06 108 ALA B O 1
ATOM 2470 N N . CYS B 1 109 ? -11.695 17.391 9.016 1 97.88 109 CYS B N 1
ATOM 2471 C CA . CYS B 1 109 ? -11.25 16.078 8.516 1 97.88 109 CYS B CA 1
ATOM 2472 C C . CYS B 1 109 ? -11.914 15.75 7.191 1 97.88 109 CYS B C 1
ATOM 2474 O O . CYS B 1 109 ? -11.266 15.25 6.27 1 97.88 109 CYS B O 1
ATOM 2476 N N . LYS B 1 110 ? -13.172 16.078 7.051 1 98 110 LYS B N 1
ATOM 2477 C CA . LYS B 1 110 ? -13.883 15.867 5.793 1 98 110 LYS B CA 1
ATOM 2478 C C . LYS B 1 110 ? -13.25 16.672 4.66 1 98 110 LYS B C 1
ATOM 2480 O O . LYS B 1 110 ? -13.07 16.156 3.555 1 98 110 LYS B O 1
ATOM 2485 N N . GLU B 1 111 ? -12.969 17.875 4.965 1 98.25 111 GLU B N 1
ATOM 2486 C CA . GLU B 1 111 ? -12.352 18.734 3.955 1 98.25 111 GLU B CA 1
ATOM 2487 C C . GLU B 1 111 ? -10.992 18.188 3.525 1 98.25 111 GLU B C 1
ATOM 2489 O O . GLU B 1 111 ? -10.68 18.141 2.334 1 98.25 111 GLU B O 1
ATOM 2494 N N . TYR B 1 112 ? -10.219 17.797 4.496 1 98.62 112 TYR B N 1
ATOM 2495 C CA . TYR B 1 112 ? -8.883 17.266 4.219 1 98.62 112 TYR B CA 1
ATOM 2496 C C . TYR B 1 112 ? -8.969 15.977 3.408 1 98.62 112 TYR B C 1
ATOM 2498 O O . TYR B 1 112 ? -8.266 15.812 2.41 1 98.62 112 TYR B O 1
ATOM 2506 N N . THR B 1 113 ? -9.852 15.055 3.803 1 98.38 113 THR B N 1
ATOM 2507 C CA . THR B 1 113 ? -9.969 13.781 3.109 1 98.38 113 THR B CA 1
ATOM 2508 C C . THR B 1 113 ? -10.555 13.969 1.714 1 98.38 113 THR B C 1
ATOM 2510 O O . THR B 1 113 ? -10.211 13.242 0.782 1 98.38 113 THR B O 1
ATOM 2513 N N . ALA B 1 114 ? -11.398 15 1.54 1 98.5 114 ALA B N 1
ATOM 2514 C CA . ALA B 1 114 ? -11.867 15.352 0.2 1 98.5 114 ALA B CA 1
ATOM 2515 C C . ALA B 1 114 ? -10.719 15.828 -0.678 1 98.5 114 ALA B C 1
ATOM 2517 O O . ALA B 1 114 ? -10.656 15.5 -1.865 1 98.5 114 ALA B O 1
ATOM 2518 N N . PHE B 1 115 ? -9.891 16.594 -0.095 1 98.88 115 PHE B N 1
ATOM 2519 C CA . PHE B 1 115 ? -8.711 17.047 -0.829 1 98.88 115 PHE B CA 1
ATOM 2520 C C . PHE B 1 115 ? -7.84 15.859 -1.234 1 98.88 115 PHE B C 1
ATOM 2522 O O . PHE B 1 115 ? -7.367 15.789 -2.369 1 98.88 115 PHE B O 1
ATOM 2529 N N . LEU B 1 116 ? -7.613 14.859 -0.329 1 98.69 116 LEU B N 1
ATOM 2530 C CA . LEU B 1 116 ? -6.871 13.648 -0.662 1 98.69 116 LEU B CA 1
ATOM 2531 C C . LEU B 1 116 ? -7.48 12.953 -1.875 1 98.69 116 LEU B C 1
ATOM 2533 O O . LEU B 1 116 ? -6.762 12.57 -2.799 1 98.69 116 LEU B O 1
ATOM 2537 N N . SER B 1 117 ? -8.781 12.859 -1.84 1 98 117 SER B N 1
ATOM 2538 C CA . SER B 1 117 ? -9.492 12.211 -2.939 1 98 117 SER B CA 1
ATOM 2539 C C . SER B 1 117 ? -9.289 12.961 -4.25 1 98 117 SER B C 1
ATOM 2541 O O . SER B 1 117 ? -9.133 12.352 -5.309 1 98 117 SER B O 1
ATOM 2543 N N . SER B 1 118 ? -9.281 14.25 -4.203 1 98.44 118 SER B N 1
ATOM 2544 C CA . SER B 1 118 ? -9.133 15.07 -5.402 1 98.44 118 SER B CA 1
ATOM 2545 C C . SER B 1 118 ? -7.754 14.898 -6.027 1 98.44 118 SER B C 1
ATOM 2547 O O . SER B 1 118 ? -7.574 15.141 -7.223 1 98.44 118 SER B O 1
ATOM 2549 N N . LEU B 1 119 ? -6.766 14.508 -5.258 1 98.56 119 LEU B N 1
ATOM 2550 C CA . LEU B 1 119 ? -5.395 14.352 -5.734 1 98.56 119 LEU B CA 1
ATOM 2551 C C . LEU B 1 119 ? -5.27 13.117 -6.625 1 98.56 119 LEU B C 1
ATOM 2553 O O . LEU B 1 119 ? -4.309 12.992 -7.387 1 98.56 119 LEU B O 1
ATOM 2557 N N . HIS B 1 120 ? -6.215 12.172 -6.492 1 97 120 HIS B N 1
ATOM 2558 C CA . HIS B 1 120 ? -6.168 10.953 -7.297 1 97 120 HIS B CA 1
ATOM 2559 C C . HIS B 1 120 ? -6.137 11.281 -8.789 1 97 120 HIS B C 1
ATOM 2561 O O . HIS B 1 120 ? -5.512 10.562 -9.57 1 97 120 HIS B O 1
ATOM 2567 N N . ALA B 1 121 ? -6.734 12.375 -9.18 1 96.19 121 ALA B N 1
ATOM 2568 C CA . ALA B 1 121 ? -6.879 12.719 -10.594 1 96.19 121 ALA B CA 1
ATOM 2569 C C . ALA B 1 121 ? -5.727 13.602 -11.062 1 96.19 121 ALA B C 1
ATOM 2571 O O . ALA B 1 121 ? -5.641 13.945 -12.242 1 96.19 121 ALA B O 1
ATOM 2572 N N . GLN B 1 122 ? -4.875 13.984 -10.195 1 98.06 122 GLN B N 1
ATOM 2573 C CA . GLN B 1 122 ? -3.779 14.891 -10.539 1 98.06 122 GLN B CA 1
ATOM 2574 C C . GLN B 1 122 ? -2.576 14.117 -11.07 1 98.06 122 GLN B C 1
ATOM 2576 O O . GLN B 1 122 ? -2.434 12.922 -10.812 1 98.06 122 GLN B O 1
ATOM 2581 N N . PRO B 1 123 ? -1.73 14.844 -11.859 1 97.94 123 PRO B N 1
ATOM 2582 C CA . PRO B 1 123 ? -0.481 14.203 -12.273 1 97.94 123 PRO B CA 1
ATOM 2583 C C . PRO B 1 123 ? 0.377 13.758 -11.094 1 97.94 123 PRO B C 1
ATOM 2585 O O . PRO B 1 123 ? 0.31 14.352 -10.016 1 97.94 123 PRO B O 1
ATOM 2588 N N . TYR B 1 124 ? 1.209 12.766 -11.32 1 98.19 124 TYR B N 1
ATOM 2589 C CA . TYR B 1 124 ? 2.051 12.203 -10.273 1 98.19 124 TYR B CA 1
ATOM 2590 C C . TYR B 1 124 ? 2.893 13.281 -9.609 1 98.19 124 TYR B C 1
ATOM 2592 O O . TYR B 1 124 ? 3.102 13.25 -8.391 1 98.19 124 TYR B O 1
ATOM 2600 N N . SER B 1 125 ? 3.41 14.227 -10.344 1 98.56 125 SER B N 1
ATOM 2601 C CA . SER B 1 125 ? 4.27 15.258 -9.773 1 98.56 125 SER B CA 1
ATOM 2602 C C . SER B 1 125 ? 3.535 16.062 -8.711 1 98.56 125 SER B C 1
ATOM 2604 O O . SER B 1 125 ? 4.117 16.422 -7.688 1 98.56 125 SER B O 1
ATOM 2606 N N . VAL B 1 126 ? 2.27 16.328 -8.961 1 98.81 126 VAL B N 1
ATOM 2607 C CA . VAL B 1 126 ? 1.446 17.078 -8.016 1 98.81 126 VAL B CA 1
ATOM 2608 C C . VAL B 1 126 ? 1.153 16.219 -6.789 1 98.81 126 VAL B C 1
ATOM 2610 O O . VAL B 1 126 ? 1.256 16.688 -5.652 1 98.81 126 VAL B O 1
ATOM 2613 N N . GLN B 1 127 ? 0.817 14.906 -7 1 98.88 127 GLN B N 1
ATOM 2614 C CA . GLN B 1 127 ? 0.593 13.977 -5.895 1 98.88 127 GLN B CA 1
ATOM 2615 C C . GLN B 1 127 ? 1.822 13.883 -4.996 1 98.88 127 GLN B C 1
ATOM 2617 O O . GLN B 1 127 ? 1.71 13.969 -3.771 1 98.88 127 GLN B O 1
ATOM 2622 N N . ALA B 1 128 ? 2.965 13.758 -5.668 1 98.81 128 ALA B N 1
ATOM 2623 C CA . ALA B 1 128 ? 4.219 13.562 -4.945 1 98.81 128 ALA B CA 1
ATOM 2624 C C . ALA B 1 128 ? 4.551 14.781 -4.09 1 98.81 128 ALA B C 1
ATOM 2626 O O . ALA B 1 128 ? 4.969 14.641 -2.938 1 98.81 128 ALA B O 1
ATOM 2627 N N . ALA B 1 129 ? 4.363 15.945 -4.621 1 98.88 129 ALA B N 1
ATOM 2628 C CA . ALA B 1 129 ? 4.648 17.172 -3.881 1 98.88 129 ALA B CA 1
ATOM 2629 C C . ALA B 1 129 ? 3.719 17.312 -2.68 1 98.88 129 ALA B C 1
ATOM 2631 O O . ALA B 1 129 ? 4.168 17.625 -1.571 1 98.88 129 ALA B O 1
ATOM 2632 N N . ALA B 1 130 ? 2.436 17.125 -2.949 1 98.94 130 ALA B N 1
ATOM 2633 C CA . ALA B 1 130 ? 1.457 17.234 -1.87 1 98.94 130 ALA B CA 1
ATOM 2634 C C . ALA B 1 130 ? 1.723 16.188 -0.788 1 98.94 130 ALA B C 1
ATOM 2636 O O . ALA B 1 130 ? 1.679 16.5 0.405 1 98.94 130 ALA B O 1
ATOM 2637 N N . PHE B 1 131 ? 1.969 14.945 -1.246 1 98.94 131 PHE B N 1
ATOM 2638 C CA . PHE B 1 131 ? 2.227 13.852 -0.322 1 98.94 131 PHE B CA 1
ATOM 2639 C C . PHE B 1 131 ? 3.447 14.141 0.541 1 98.94 131 PHE B C 1
ATOM 2641 O O . PHE B 1 131 ? 3.426 13.922 1.753 1 98.94 131 PHE B O 1
ATOM 2648 N N . TRP B 1 132 ? 4.527 14.641 -0.06 1 98.88 132 TRP B N 1
ATOM 2649 C CA . TRP B 1 132 ? 5.707 15.062 0.686 1 98.88 132 TRP B CA 1
ATOM 2650 C C . TRP B 1 132 ? 5.34 16.109 1.738 1 98.88 132 TRP B C 1
ATOM 2652 O O . TRP B 1 132 ? 5.738 15.992 2.898 1 98.88 132 TRP B O 1
ATOM 2662 N N . ALA B 1 133 ? 4.637 17.094 1.387 1 98.88 133 ALA B N 1
ATOM 2663 C CA . ALA B 1 133 ? 4.309 18.172 2.303 1 98.88 133 ALA B CA 1
ATOM 2664 C C . ALA B 1 133 ? 3.51 17.672 3.5 1 98.88 133 ALA B C 1
ATOM 2666 O O . ALA B 1 133 ? 3.756 18.078 4.637 1 98.88 133 ALA B O 1
ATOM 2667 N N . MET B 1 134 ? 2.514 16.75 3.266 1 98.81 134 MET B N 1
ATOM 2668 C CA . MET B 1 134 ? 1.721 16.172 4.344 1 98.81 134 MET B CA 1
ATOM 2669 C C . MET B 1 134 ? 2.615 15.469 5.359 1 98.81 134 MET B C 1
ATOM 2671 O O . MET B 1 134 ? 2.5 15.703 6.562 1 98.81 134 MET B O 1
ATOM 2675 N N . GLU B 1 135 ? 3.49 14.672 4.828 1 98.81 135 GLU B N 1
ATOM 2676 C CA . GLU B 1 135 ? 4.383 13.898 5.68 1 98.81 135 GLU B CA 1
ATOM 2677 C C . GLU B 1 135 ? 5.387 14.805 6.391 1 98.81 135 GLU B C 1
ATOM 2679 O O . GLU B 1 135 ? 5.652 14.625 7.582 1 98.81 135 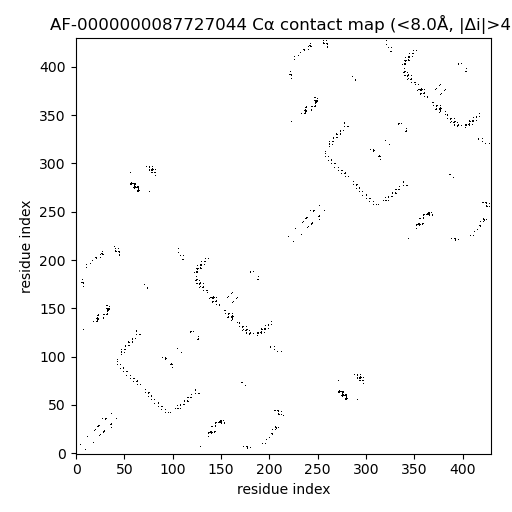GLU B O 1
ATOM 2684 N N . ALA B 1 136 ? 5.941 15.75 5.684 1 98.69 136 ALA B N 1
ATOM 2685 C CA . ALA B 1 136 ? 6.984 16.625 6.227 1 98.69 136 ALA B CA 1
ATOM 2686 C C . ALA B 1 136 ? 6.434 17.516 7.336 1 98.69 136 ALA B C 1
ATOM 2688 O O . ALA B 1 136 ? 7.07 17.688 8.375 1 98.69 136 ALA B O 1
ATOM 2689 N N . VAL B 1 137 ? 5.273 18.125 7.094 1 98.62 137 VAL B N 1
ATOM 2690 C CA . VAL B 1 137 ? 4.664 18.969 8.117 1 98.62 137 VAL B CA 1
ATOM 2691 C C . VAL B 1 137 ? 4.402 18.141 9.375 1 98.62 137 VAL B C 1
ATOM 2693 O O . VAL B 1 137 ? 4.727 18.578 10.484 1 98.62 137 VAL B O 1
ATOM 2696 N N . TYR B 1 138 ? 3.869 16.938 9.227 1 98.44 138 TYR B N 1
ATOM 2697 C CA . TYR B 1 138 ? 3.529 16.078 10.352 1 98.44 138 TYR B CA 1
ATOM 2698 C C . TYR B 1 138 ? 4.781 15.656 11.117 1 98.44 138 TYR B C 1
ATOM 2700 O O . TYR B 1 138 ? 4.82 15.742 12.344 1 98.44 138 TYR B O 1
ATOM 2708 N N . ASN B 1 139 ? 5.797 15.227 10.383 1 98.56 139 ASN B N 1
ATOM 2709 C CA . ASN B 1 139 ? 7.074 14.852 10.977 1 98.56 139 ASN B CA 1
ATOM 2710 C C . ASN B 1 139 ? 7.691 16 11.766 1 98.56 139 ASN B C 1
ATOM 2712 O O . ASN B 1 139 ? 8.117 15.828 12.906 1 98.56 139 ASN B O 1
ATOM 2716 N N . GLN B 1 140 ? 7.766 17.156 11.18 1 98.25 140 GLN B N 1
ATOM 2717 C CA . GLN B 1 140 ? 8.391 18.312 11.82 1 98.25 140 GLN B CA 1
ATOM 2718 C C . GLN B 1 140 ? 7.582 18.781 13.031 1 98.25 140 GLN B C 1
ATOM 2720 O O . GLN B 1 140 ? 8.156 19.156 14.055 1 98.25 140 GLN B O 1
ATOM 2725 N N . ALA B 1 141 ? 6.258 18.75 12.922 1 98.25 141 ALA B N 1
ATOM 2726 C CA . ALA B 1 141 ? 5.418 19.141 14.047 1 98.25 141 ALA B CA 1
ATOM 2727 C C . ALA B 1 141 ? 5.727 18.297 15.281 1 98.25 141 ALA B C 1
ATOM 2729 O O . ALA B 1 141 ? 6.02 18.828 16.359 1 98.25 141 ALA B O 1
ATOM 2730 N N . TRP B 1 142 ? 5.746 16.984 15.141 1 98.06 142 TRP B N 1
ATOM 2731 C CA . TRP B 1 142 ? 5.93 16.094 16.281 1 98.06 142 TRP B CA 1
ATOM 2732 C C . TRP B 1 142 ? 7.387 16.078 16.734 1 98.06 142 TRP B C 1
ATOM 2734 O O . TRP B 1 142 ? 7.676 15.945 17.922 1 98.06 142 TRP B O 1
ATOM 2744 N N . SER B 1 143 ? 8.328 16.25 15.773 1 97.38 143 SER B N 1
ATOM 2745 C CA . SER B 1 143 ? 9.727 16.422 16.156 1 97.38 143 SER B CA 1
ATOM 2746 C C . SER B 1 143 ? 9.922 17.641 17.047 1 97.38 143 SER B C 1
ATOM 2748 O O . SER B 1 143 ? 10.633 17.594 18.047 1 97.38 143 SER B O 1
ATOM 2750 N N . ARG B 1 144 ? 9.297 18.719 16.688 1 95.12 144 ARG B N 1
ATOM 2751 C CA . ARG B 1 144 ? 9.43 19.953 17.438 1 95.12 144 ARG B CA 1
ATOM 2752 C C . ARG B 1 144 ? 8.797 19.828 18.828 1 95.12 144 ARG B C 1
ATOM 2754 O O . ARG B 1 144 ? 9.344 20.344 19.812 1 95.12 144 ARG B O 1
ATOM 2761 N N . VAL B 1 145 ? 7.602 19.203 18.875 1 94.25 145 VAL B N 1
ATOM 2762 C CA . VAL B 1 145 ? 7.031 18.891 20.188 1 94.25 145 VAL B CA 1
ATOM 2763 C C . VAL B 1 145 ? 8.047 18.109 21.016 1 94.25 145 VAL B C 1
ATOM 2765 O O . VAL B 1 145 ? 8.188 18.359 22.219 1 94.25 145 VAL B O 1
ATOM 2768 N N . GLY B 1 146 ? 8.812 17.25 20.453 1 91.88 146 GLY B N 1
ATOM 2769 C CA . GLY B 1 146 ? 9.766 16.375 21.125 1 91.88 146 GLY B CA 1
ATOM 2770 C C . GLY B 1 146 ? 10.969 17.125 21.688 1 91.88 146 GLY B C 1
ATOM 2771 O O . GLY B 1 146 ? 11.516 16.734 22.719 1 91.88 146 GLY B O 1
ATOM 2772 N N . GLU B 1 147 ? 11.43 18.172 21.047 1 92.94 147 GLU B N 1
ATOM 2773 C CA . GLU B 1 147 ? 12.609 18.922 21.453 1 92.94 147 GLU B CA 1
ATOM 2774 C C . GLU B 1 147 ? 12.398 19.594 22.812 1 92.94 147 GLU B C 1
ATOM 2776 O O . GLU B 1 147 ? 13.352 19.828 23.547 1 92.94 147 GLU B O 1
ATOM 2781 N N . GLY B 1 148 ? 11.18 19.766 23.219 1 89.19 148 GLY B N 1
ATOM 2782 C CA . GLY B 1 148 ? 10.891 20.438 24.469 1 89.19 148 GLY B CA 1
ATOM 2783 C C . GLY B 1 148 ? 9.758 19.797 25.25 1 89.19 148 GLY B C 1
ATOM 2784 O O . GLY B 1 148 ? 9.047 20.469 26 1 89.19 148 GLY B O 1
ATOM 2785 N N . LEU B 1 149 ? 9.562 18.609 25.031 1 92.44 149 LEU B N 1
ATOM 2786 C CA . LEU B 1 149 ? 8.391 17.953 25.625 1 92.44 149 LEU B CA 1
ATOM 2787 C C . LEU B 1 149 ? 8.398 18.109 27.141 1 92.44 149 LEU B C 1
ATOM 2789 O O . LEU B 1 149 ? 9.273 17.547 27.812 1 92.44 149 LEU B O 1
ATOM 2793 N N . ALA B 1 150 ? 7.469 18.812 27.609 1 91.25 150 ALA B N 1
ATOM 2794 C CA . ALA B 1 150 ? 7.363 19.062 29.047 1 91.25 150 ALA B CA 1
ATOM 2795 C C . ALA B 1 150 ? 6.527 17.984 29.734 1 91.25 150 ALA B C 1
ATOM 2797 O O . ALA B 1 150 ? 6.664 17.734 30.938 1 91.25 150 ALA B O 1
ATOM 2798 N N . ASP B 1 151 ? 5.66 17.297 29.031 1 94.69 151 ASP B N 1
ATOM 2799 C CA . ASP B 1 151 ? 4.773 16.281 29.578 1 94.69 151 ASP B CA 1
ATOM 2800 C C . ASP B 1 151 ? 5.066 14.914 28.969 1 94.69 151 ASP B C 1
ATOM 2802 O O . ASP B 1 151 ? 4.781 14.68 27.797 1 94.69 151 ASP B O 1
ATOM 2806 N N . GLU B 1 152 ? 5.461 14 29.672 1 94.25 152 GLU B N 1
ATOM 2807 C CA . GLU B 1 152 ? 5.945 12.703 29.219 1 94.25 152 GLU B CA 1
ATOM 2808 C C . GLU B 1 152 ? 4.801 11.828 28.719 1 94.25 152 GLU B C 1
ATOM 2810 O O . GLU B 1 152 ? 5.027 10.82 28.047 1 94.25 152 GLU B O 1
ATOM 2815 N N . ARG B 1 153 ? 3.57 12.289 29 1 93.69 153 ARG B N 1
ATOM 2816 C CA . ARG B 1 153 ? 2.406 11.523 28.578 1 93.69 153 ARG B CA 1
ATOM 2817 C C . ARG B 1 153 ? 2.355 11.406 27.062 1 93.69 153 ARG B C 1
ATOM 2819 O O . ARG B 1 153 ? 1.719 10.5 26.516 1 93.69 153 ARG B O 1
ATOM 2826 N N . TYR B 1 154 ? 3.094 12.219 26.438 1 96.19 154 TYR B N 1
ATOM 2827 C CA . TYR B 1 154 ? 2.955 12.281 24.984 1 96.19 154 TYR B CA 1
ATOM 2828 C C . TYR B 1 154 ? 4.246 11.852 24.297 1 96.19 154 TYR B C 1
ATOM 2830 O O . TYR B 1 154 ? 4.387 11.992 23.078 1 96.19 154 TYR B O 1
ATOM 2838 N N . ARG B 1 155 ? 5.152 11.281 25.031 1 96.62 155 ARG B N 1
ATOM 2839 C CA . ARG B 1 155 ? 6.445 10.836 24.516 1 96.62 155 ARG B CA 1
ATOM 2840 C C . ARG B 1 155 ? 6.266 9.789 23.422 1 96.62 155 ARG B C 1
ATOM 2842 O O . ARG B 1 155 ? 6.977 9.812 22.422 1 96.62 155 ARG B O 1
ATOM 2849 N N . GLU B 1 156 ? 5.352 8.891 23.641 1 96 156 GLU B N 1
ATOM 2850 C CA . GLU B 1 156 ? 5.129 7.828 22.656 1 96 156 GLU B CA 1
ATOM 2851 C C . GLU B 1 156 ? 4.738 8.406 21.297 1 96 156 GLU B C 1
ATOM 2853 O O . GLU B 1 156 ? 5.129 7.875 20.266 1 96 156 GLU B O 1
ATOM 2858 N N . PHE B 1 157 ? 3.969 9.438 21.266 1 96.19 157 PHE B N 1
ATOM 2859 C CA . PHE B 1 157 ? 3.529 10.078 20.031 1 96.19 157 PHE B CA 1
ATOM 2860 C C . PHE B 1 157 ? 4.684 10.805 19.359 1 96.19 157 PHE B C 1
ATOM 2862 O O . PHE B 1 157 ? 4.848 10.727 18.141 1 96.19 157 PHE B O 1
ATOM 2869 N N . VAL B 1 158 ? 5.508 11.445 20.156 1 96.88 158 VAL B N 1
ATOM 2870 C CA . VAL B 1 158 ? 6.707 12.109 19.656 1 96.88 158 VAL B CA 1
ATOM 2871 C C . VAL B 1 158 ? 7.648 11.086 19.031 1 96.88 158 VAL B C 1
ATOM 2873 O O . VAL B 1 158 ? 8.188 11.305 17.938 1 96.88 158 VAL B O 1
ATOM 2876 N N . GLU B 1 159 ? 7.809 9.984 19.688 1 96.62 159 GLU B N 1
ATOM 2877 C CA . GLU B 1 159 ? 8.703 8.938 19.203 1 96.62 159 GLU B CA 1
ATOM 2878 C C . GLU B 1 159 ? 8.172 8.32 17.906 1 96.62 159 GLU B C 1
ATOM 2880 O O . GLU B 1 159 ? 8.953 7.914 17.047 1 96.62 159 GLU B O 1
ATOM 2885 N N . ARG B 1 160 ? 6.902 8.258 17.797 1 95.94 160 ARG B N 1
ATOM 2886 C CA . ARG B 1 160 ? 6.301 7.66 16.609 1 95.94 160 ARG B CA 1
ATOM 2887 C C . ARG B 1 160 ? 6.473 8.562 15.391 1 95.94 160 ARG B C 1
ATOM 2889 O O . ARG B 1 160 ? 6.93 8.117 14.336 1 95.94 160 ARG B O 1
ATOM 2896 N N . TRP B 1 161 ? 6.199 9.852 15.516 1 97 161 TRP B N 1
ATOM 2897 C CA . TRP B 1 161 ? 6.105 10.688 14.32 1 97 161 TRP B CA 1
ATOM 2898 C C . TRP B 1 161 ? 7.285 11.656 14.242 1 97 161 TRP B C 1
ATOM 2900 O O . TRP B 1 161 ? 7.508 12.289 13.211 1 97 161 TRP B O 1
ATOM 2910 N N . GLY B 1 162 ? 8.07 11.773 15.312 1 97 162 GLY B N 1
ATOM 2911 C CA . GLY B 1 162 ? 9.234 12.641 15.305 1 97 162 GLY B CA 1
ATOM 2912 C C . GLY B 1 162 ? 10.547 11.883 15.195 1 97 162 GLY B C 1
ATOM 2913 O O . GLY B 1 162 ? 11.617 12.445 15.445 1 97 162 GLY B O 1
ATOM 2914 N N . ASN B 1 163 ? 10.547 10.633 14.852 1 96.25 163 ASN B N 1
ATOM 2915 C CA . ASN B 1 163 ? 11.75 9.805 14.867 1 96.25 163 ASN B CA 1
ATOM 2916 C C . ASN B 1 163 ? 12.602 10.023 13.625 1 96.25 163 ASN B C 1
ATOM 2918 O O . ASN B 1 163 ? 12.117 10.547 12.617 1 96.25 163 ASN B O 1
ATOM 2922 N N . ALA B 1 164 ? 13.812 9.586 13.641 1 96.75 164 ALA B N 1
ATOM 2923 C CA . ALA B 1 164 ? 14.805 9.812 12.594 1 96.75 164 ALA B CA 1
ATOM 2924 C C . ALA B 1 164 ? 14.445 9.055 11.32 1 96.75 164 ALA B C 1
ATOM 2926 O O . ALA B 1 164 ? 14.734 9.516 10.211 1 96.75 164 ALA B O 1
ATOM 2927 N N . GLY B 1 165 ? 13.844 7.887 11.453 1 97.81 165 GLY B N 1
ATOM 2928 C CA . GLY B 1 165 ? 13.406 7.129 10.289 1 97.81 165 GLY B CA 1
ATOM 2929 C C . GLY B 1 165 ? 12.359 7.848 9.469 1 97.81 165 GLY B C 1
ATOM 2930 O O . GLY B 1 165 ? 12.422 7.848 8.234 1 97.81 165 GLY B O 1
ATOM 2931 N N . PHE B 1 166 ? 11.422 8.469 10.172 1 98.38 166 PHE B N 1
ATOM 2932 C CA . PHE B 1 166 ? 10.398 9.258 9.492 1 98.38 166 PHE B CA 1
ATOM 2933 C C . PHE B 1 166 ? 11.008 10.492 8.836 1 98.38 166 PHE B C 1
ATOM 2935 O O . PHE B 1 166 ? 10.617 10.875 7.73 1 98.38 166 PHE B O 1
ATOM 2942 N N . ASP B 1 167 ? 11.945 11.102 9.477 1 98.12 167 ASP B N 1
ATOM 2943 C CA . ASP B 1 167 ? 12.664 12.227 8.891 1 98.12 167 ASP B CA 1
ATOM 2944 C C . ASP B 1 167 ? 13.336 11.82 7.578 1 98.12 167 ASP B C 1
ATOM 2946 O O . ASP B 1 167 ? 13.227 12.523 6.574 1 98.12 167 ASP B O 1
ATOM 2950 N N . ALA B 1 168 ? 14.055 10.703 7.578 1 98.5 168 ALA B N 1
ATOM 2951 C CA . ALA B 1 168 ? 14.711 10.188 6.379 1 98.5 168 ALA B CA 1
ATOM 2952 C C . ALA B 1 168 ? 13.695 9.891 5.281 1 98.5 168 ALA B C 1
ATOM 2954 O O . ALA B 1 168 ? 13.969 10.109 4.098 1 98.5 168 ALA B O 1
ATOM 2955 N N . TYR B 1 16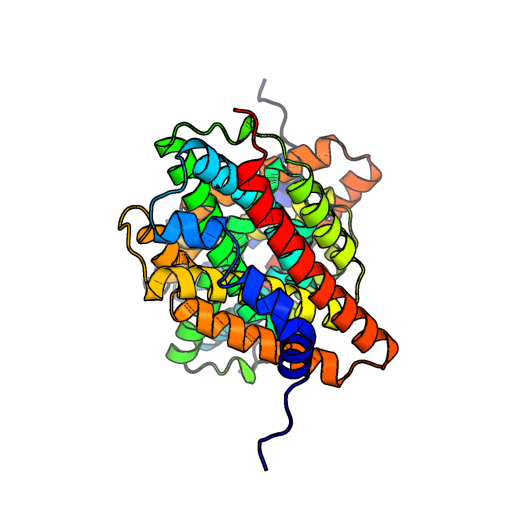9 ? 12.586 9.359 5.664 1 98.62 169 TYR B N 1
ATOM 2956 C CA . TYR B 1 169 ? 11.5 9.102 4.73 1 98.62 169 TYR B CA 1
ATOM 2957 C C . TYR B 1 169 ? 11.031 10.398 4.07 1 98.62 169 TYR B C 1
ATOM 2959 O O . TYR B 1 169 ? 10.852 10.445 2.852 1 98.62 169 TYR B O 1
ATOM 2967 N N . CYS B 1 170 ? 10.875 11.492 4.805 1 98.69 170 CYS B N 1
ATOM 2968 C CA . CYS B 1 170 ? 10.445 12.781 4.277 1 98.69 170 CYS B CA 1
ATOM 2969 C C . CYS B 1 170 ? 11.477 13.352 3.311 1 98.69 170 CYS B C 1
ATOM 2971 O O . CYS B 1 170 ? 11.117 13.969 2.305 1 98.69 170 CYS B O 1
ATOM 2973 N N . VAL B 1 171 ? 12.719 13.125 3.627 1 98.62 171 VAL B N 1
ATOM 2974 C CA . VAL B 1 171 ? 13.789 13.562 2.734 1 98.62 171 VAL B CA 1
ATOM 2975 C C . VAL B 1 171 ? 13.68 12.828 1.399 1 98.62 171 VAL B C 1
ATOM 2977 O O . VAL B 1 171 ? 13.789 13.445 0.336 1 98.62 171 VAL B O 1
ATOM 2980 N N . ALA B 1 172 ? 13.453 11.531 1.467 1 98.75 172 ALA B N 1
ATOM 2981 C CA . ALA B 1 172 ? 13.289 10.742 0.248 1 98.75 172 ALA B CA 1
ATOM 2982 C C . ALA B 1 172 ? 12.078 11.219 -0.553 1 98.75 172 ALA B C 1
ATOM 2984 O O . ALA B 1 172 ? 12.141 11.312 -1.781 1 98.75 172 ALA B O 1
ATOM 2985 N N . LEU B 1 173 ? 11 11.484 0.125 1 98.88 173 LEU B N 1
ATOM 2986 C CA . LEU B 1 173 ? 9.789 11.945 -0.542 1 98.88 173 LEU B CA 1
ATOM 2987 C C . LEU B 1 173 ? 10.039 13.273 -1.251 1 98.88 173 LEU B C 1
ATOM 2989 O O . LEU B 1 173 ? 9.539 13.492 -2.357 1 98.88 173 LEU B O 1
ATOM 2993 N N . ALA B 1 174 ? 10.789 14.156 -0.578 1 98.81 174 ALA B N 1
ATOM 2994 C CA . ALA B 1 174 ? 11.125 15.43 -1.209 1 98.81 174 ALA B CA 1
ATOM 2995 C C . ALA B 1 174 ? 11.922 15.219 -2.494 1 98.81 174 ALA B C 1
ATOM 2997 O O . ALA B 1 174 ? 11.664 15.867 -3.508 1 98.81 174 ALA B O 1
ATOM 2998 N N . ALA B 1 175 ? 12.852 14.344 -2.43 1 98.75 175 ALA B N 1
ATOM 2999 C CA . ALA B 1 175 ? 13.664 14.039 -3.605 1 98.75 175 ALA B CA 1
ATOM 3000 C C . ALA B 1 175 ? 12.805 13.492 -4.742 1 98.75 175 ALA B C 1
ATOM 3002 O O . ALA B 1 175 ? 13 13.852 -5.906 1 98.75 175 ALA B O 1
ATOM 3003 N N . HIS B 1 176 ? 11.867 12.578 -4.43 1 98.69 176 HIS B N 1
ATOM 3004 C CA . HIS B 1 176 ? 10.953 12.047 -5.434 1 98.69 176 HIS B CA 1
ATOM 3005 C C . HIS B 1 176 ? 10.133 13.156 -6.078 1 98.69 176 HIS B C 1
ATOM 3007 O O . HIS B 1 176 ? 9.977 13.195 -7.301 1 98.69 176 HIS B O 1
ATOM 3013 N N . ALA B 1 177 ? 9.633 14.047 -5.223 1 98.75 177 ALA B N 1
ATOM 3014 C CA . ALA B 1 177 ? 8.844 15.164 -5.73 1 98.75 177 ALA B CA 1
ATOM 3015 C C . ALA B 1 177 ? 9.68 16.062 -6.625 1 98.75 177 ALA B C 1
ATOM 3017 O O . ALA B 1 177 ? 9.234 16.484 -7.695 1 98.75 177 ALA B O 1
ATOM 3018 N N . ASP B 1 178 ? 10.883 16.375 -6.18 1 98.69 178 ASP B N 1
ATOM 3019 C CA . ASP B 1 178 ? 11.781 17.219 -6.965 1 98.69 178 ASP B CA 1
ATOM 3020 C C . ASP B 1 178 ? 12.062 16.578 -8.328 1 98.69 178 ASP B C 1
ATOM 3022 O O . ASP B 1 178 ? 12.055 17.281 -9.352 1 98.69 178 ASP B O 1
ATOM 3026 N N . GLU B 1 179 ? 12.328 15.289 -8.352 1 98.31 179 GLU B N 1
ATOM 3027 C CA . GLU B 1 179 ? 12.578 14.586 -9.602 1 98.31 179 GLU B CA 1
ATOM 3028 C C . GLU B 1 179 ? 11.367 14.648 -10.531 1 98.31 179 GLU B C 1
ATOM 3030 O O . GLU B 1 179 ? 11.508 14.922 -11.727 1 98.31 179 GLU B O 1
ATOM 3035 N N . ALA B 1 180 ? 10.211 14.406 -9.977 1 98.06 180 ALA B N 1
ATOM 3036 C CA . ALA B 1 180 ? 8.984 14.422 -10.773 1 98.06 180 ALA B CA 1
ATOM 3037 C C . ALA B 1 180 ? 8.703 15.82 -11.32 1 98.06 180 ALA B C 1
ATOM 3039 O O . ALA B 1 180 ? 8.266 15.969 -12.461 1 98.06 180 ALA B O 1
ATOM 3040 N N . LEU B 1 181 ? 9 16.828 -10.539 1 97.94 181 LEU B N 1
ATOM 3041 C CA . LEU B 1 181 ? 8.695 18.203 -10.914 1 97.94 181 LEU B CA 1
ATOM 3042 C C . LEU B 1 181 ? 9.719 18.734 -11.898 1 97.94 181 LEU B C 1
ATOM 3044 O O . LEU B 1 181 ? 9.461 19.719 -12.594 1 97.94 181 LEU B O 1
ATOM 3048 N N . ALA B 1 182 ? 10.883 18.141 -11.852 1 97.19 182 ALA B N 1
ATOM 3049 C CA . ALA B 1 182 ? 11.914 18.562 -12.805 1 97.19 182 ALA B CA 1
ATOM 3050 C C . ALA B 1 182 ? 11.438 18.375 -14.242 1 97.19 182 ALA B C 1
ATOM 3052 O O . ALA B 1 182 ? 11.805 19.156 -15.125 1 97.19 182 ALA B O 1
ATOM 3053 N N . ALA B 1 183 ? 10.57 17.375 -14.461 1 93.94 183 ALA B N 1
ATOM 3054 C CA . ALA B 1 183 ? 10.086 17.047 -15.797 1 93.94 183 ALA B CA 1
ATOM 3055 C C . ALA B 1 183 ? 8.75 17.734 -16.078 1 93.94 183 ALA B C 1
ATOM 3057 O O . ALA B 1 183 ? 8.227 17.656 -17.188 1 93.94 183 ALA B O 1
ATOM 3058 N N . ALA B 1 184 ? 8.242 18.438 -15.141 1 96.19 184 ALA B N 1
ATOM 3059 C CA . ALA B 1 184 ? 6.898 19 -15.242 1 96.19 184 ALA B CA 1
ATOM 3060 C C . ALA B 1 184 ? 6.93 20.375 -15.898 1 96.19 184 ALA B C 1
ATOM 3062 O O . ALA B 1 184 ? 7.867 21.141 -15.695 1 96.19 184 ALA B O 1
ATOM 3063 N N . GLY B 1 185 ? 5.91 20.703 -16.656 1 96.31 185 GLY B N 1
ATOM 3064 C CA . GLY B 1 185 ? 5.746 22.031 -17.219 1 96.31 185 GLY B CA 1
ATOM 3065 C C . GLY B 1 18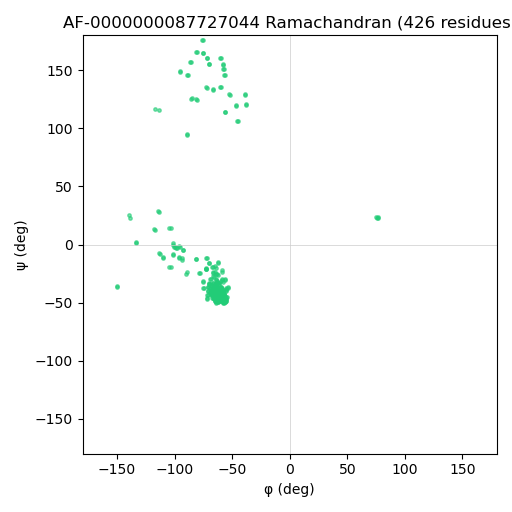5 ? 5.266 23.062 -16.203 1 96.31 185 GLY B C 1
ATOM 3066 O O . GLY B 1 185 ? 4.988 22.719 -15.047 1 96.31 185 GLY B O 1
ATOM 3067 N N . PRO B 1 186 ? 5.184 24.312 -16.641 1 96.44 186 PRO B N 1
ATOM 3068 C CA . PRO B 1 186 ? 4.832 25.391 -15.719 1 96.44 186 PRO B CA 1
ATOM 3069 C C . PRO B 1 186 ? 3.453 25.219 -15.094 1 96.44 186 PRO B C 1
ATOM 3071 O O . PRO B 1 186 ? 3.262 25.516 -13.914 1 96.44 186 PRO B O 1
ATOM 3074 N N . GLU B 1 187 ? 2.529 24.781 -15.836 1 97.38 187 GLU B N 1
ATOM 3075 C CA . GLU B 1 187 ? 1.181 24.578 -15.312 1 97.38 187 GLU B CA 1
ATOM 3076 C C . GLU B 1 187 ? 1.158 23.516 -14.219 1 97.38 187 GLU B C 1
ATOM 3078 O O . GLU B 1 187 ? 0.552 23.703 -13.164 1 97.38 187 GLU B O 1
ATOM 3083 N N . GLU B 1 188 ? 1.811 22.469 -14.516 1 97.12 188 GLU B N 1
ATOM 3084 C CA . GLU B 1 188 ? 1.899 21.375 -13.555 1 97.12 188 GLU B CA 1
ATOM 3085 C C . GLU B 1 188 ? 2.658 21.797 -12.305 1 97.12 188 GLU B C 1
ATOM 3087 O O . GLU B 1 188 ? 2.275 21.438 -11.188 1 97.12 188 GLU B O 1
ATOM 3092 N N . ARG B 1 189 ? 3.688 22.531 -12.406 1 97.5 189 ARG B N 1
ATOM 3093 C CA . ARG B 1 189 ? 4.434 23.062 -11.266 1 97.5 189 ARG B CA 1
ATOM 3094 C C . ARG B 1 189 ? 3.566 24 -10.438 1 97.5 189 ARG B C 1
ATOM 3096 O O . ARG B 1 189 ? 3.641 23.984 -9.203 1 97.5 189 ARG B O 1
ATOM 3103 N N . GLY B 1 190 ? 2.844 24.828 -11.133 1 98 190 GLY B N 1
ATOM 3104 C CA . GLY B 1 190 ? 1.904 25.688 -10.43 1 98 190 GLY B CA 1
ATOM 3105 C C . GLY B 1 190 ? 0.864 24.906 -9.641 1 98 190 GLY B C 1
ATOM 3106 O O . GLY B 1 190 ? 0.534 25.281 -8.516 1 98 190 GLY B O 1
ATOM 3107 N N . ALA B 1 191 ? 0.343 23.844 -10.227 1 98.5 191 ALA B N 1
ATOM 3108 C CA . ALA B 1 191 ? -0.626 22.984 -9.547 1 98.5 191 ALA B CA 1
ATOM 3109 C C . ALA B 1 191 ? -0.014 22.344 -8.305 1 98.5 191 ALA B C 1
ATOM 3111 O O . ALA B 1 191 ? -0.671 22.219 -7.27 1 98.5 191 ALA B O 1
ATOM 3112 N N . ALA B 1 192 ? 1.233 21.969 -8.438 1 98.69 192 ALA B N 1
ATOM 3113 C CA . ALA B 1 192 ? 1.936 21.375 -7.305 1 98.69 192 ALA B CA 1
ATOM 3114 C C . ALA B 1 192 ? 2.111 22.391 -6.176 1 98.69 192 ALA B C 1
ATOM 3116 O O . ALA B 1 192 ? 1.896 22.062 -5.004 1 98.69 192 ALA B O 1
ATOM 3117 N N . ASP B 1 193 ? 2.496 23.562 -6.562 1 98.44 193 ASP B N 1
ATOM 3118 C CA . ASP B 1 193 ? 2.635 24.625 -5.574 1 98.44 193 ASP B CA 1
ATOM 3119 C C . ASP B 1 193 ? 1.314 24.891 -4.852 1 98.44 193 ASP B C 1
ATOM 3121 O O . ASP B 1 193 ? 1.284 25.016 -3.625 1 98.44 193 ASP B O 1
ATOM 3125 N N . GLY B 1 194 ? 0.301 25 -5.652 1 98.69 194 GLY B N 1
ATOM 3126 C CA . GLY B 1 194 ? -1.021 25.172 -5.074 1 98.69 194 GLY B CA 1
ATOM 3127 C C . GLY B 1 194 ? -1.421 24.047 -4.141 1 98.69 194 GLY B C 1
ATOM 3128 O O . GLY B 1 194 ? -2.014 24.281 -3.088 1 98.69 194 GLY B O 1
ATOM 3129 N N . ALA B 1 195 ? -1.116 22.812 -4.48 1 98.81 195 ALA B N 1
ATOM 3130 C CA . ALA B 1 195 ? -1.445 21.656 -3.658 1 98.81 195 ALA B CA 1
ATOM 3131 C C . ALA B 1 195 ? -0.691 21.688 -2.332 1 98.81 195 ALA B C 1
ATOM 3133 O O . ALA B 1 195 ? -1.261 21.406 -1.277 1 98.81 195 ALA B O 1
ATOM 3134 N N . VAL B 1 196 ? 0.585 22.078 -2.375 1 98.88 196 VAL B N 1
ATOM 3135 C CA . VAL B 1 196 ? 1.396 22.141 -1.164 1 98.88 196 VAL B CA 1
ATOM 3136 C C . VAL B 1 196 ? 0.844 23.219 -0.234 1 98.88 196 VAL B C 1
ATOM 3138 O O . VAL B 1 196 ? 0.725 23.016 0.975 1 98.88 196 VAL B O 1
ATOM 3141 N N . ARG B 1 197 ? 0.49 24.344 -0.784 1 98.69 197 ARG B N 1
ATOM 3142 C CA . ARG B 1 197 ? -0.12 25.406 0.013 1 98.69 197 ARG B CA 1
ATOM 3143 C C . ARG B 1 197 ? -1.416 24.938 0.66 1 98.69 197 ARG B C 1
ATOM 3145 O O . ARG B 1 197 ? -1.68 25.234 1.826 1 98.69 197 ARG B O 1
ATOM 3152 N N . ARG B 1 198 ? -2.197 24.234 -0.104 1 98.75 198 ARG B N 1
ATOM 3153 C CA . ARG B 1 198 ? -3.457 23.688 0.397 1 98.75 198 ARG B CA 1
ATOM 3154 C C . ARG B 1 198 ? -3.215 22.703 1.54 1 98.75 198 ARG B C 1
ATOM 3156 O O . ARG B 1 198 ? -3.951 22.703 2.527 1 98.75 198 ARG B O 1
ATOM 3163 N N . VAL B 1 199 ? -2.213 21.875 1.444 1 98.81 199 VAL B N 1
ATOM 3164 C CA . VAL B 1 199 ? -1.871 20.906 2.484 1 98.81 199 VAL B CA 1
ATOM 3165 C C . VAL B 1 199 ? -1.598 21.641 3.797 1 98.81 199 VAL B C 1
ATOM 3167 O O . VAL B 1 199 ? -2.137 21.266 4.844 1 98.81 199 VAL B O 1
ATOM 3170 N N . VAL B 1 200 ? -0.772 22.672 3.773 1 98.56 200 VAL B N 1
ATOM 3171 C CA . VAL B 1 200 ? -0.38 23.375 4.988 1 98.56 200 VAL B CA 1
ATOM 3172 C C . VAL B 1 200 ? -1.608 24.016 5.633 1 98.56 200 VAL B C 1
ATOM 3174 O O . VAL B 1 200 ? -1.782 23.953 6.852 1 98.56 200 VAL B O 1
ATOM 3177 N N . LYS B 1 201 ? -2.459 24.578 4.805 1 98.19 201 LYS B N 1
ATOM 3178 C CA . LYS B 1 201 ? -3.691 25.172 5.32 1 98.19 201 LYS B CA 1
ATOM 3179 C C . LYS B 1 201 ? -4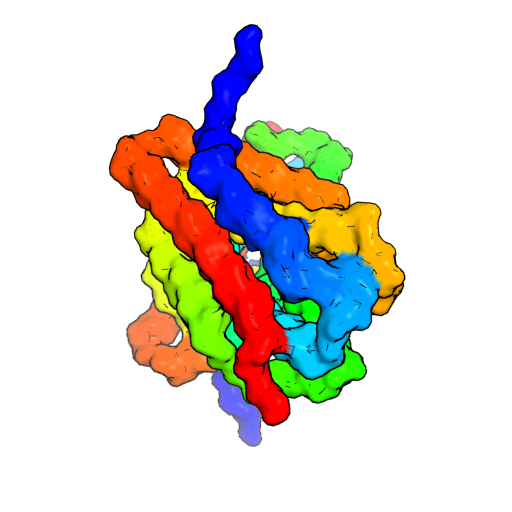.57 24.109 5.984 1 98.19 201 LYS B C 1
ATOM 3181 O O . LYS B 1 201 ? -5.137 24.344 7.055 1 98.19 201 LYS B O 1
ATOM 3186 N N . LEU B 1 202 ? -4.707 23 5.363 1 98.56 202 LEU B N 1
ATOM 3187 C CA . LEU B 1 202 ? -5.551 21.922 5.887 1 98.56 202 LEU B CA 1
ATOM 3188 C C . LEU B 1 202 ? -4.961 21.344 7.172 1 98.56 202 LEU B C 1
ATOM 3190 O O . LEU B 1 202 ? -5.703 20.953 8.078 1 98.56 202 LEU B O 1
ATOM 3194 N N . GLU B 1 203 ? -3.615 21.297 7.242 1 98.12 203 GLU B N 1
ATOM 3195 C CA . GLU B 1 203 ? -2.971 20.844 8.469 1 98.12 203 GLU B CA 1
ATOM 3196 C C . GLU B 1 203 ? -3.312 21.75 9.648 1 98.12 203 GLU B C 1
ATOM 3198 O O . GLU B 1 203 ? -3.594 21.266 10.75 1 98.12 203 GLU B O 1
ATOM 3203 N N . LEU B 1 204 ? -3.295 23.047 9.414 1 97.56 204 LEU B N 1
ATOM 3204 C CA . LEU B 1 204 ? -3.652 24.016 10.453 1 97.56 204 LEU B CA 1
ATOM 3205 C C . LEU B 1 204 ? -5.086 23.797 10.922 1 97.56 204 LEU B C 1
ATOM 3207 O O . LEU B 1 204 ? -5.355 23.797 12.125 1 97.56 204 LEU B O 1
ATOM 3211 N N . GLY B 1 205 ? -5.949 23.609 9.953 1 96.44 205 GLY B N 1
ATOM 3212 C CA . GLY B 1 205 ? -7.332 23.328 10.297 1 96.44 205 GLY B CA 1
ATOM 3213 C C . GLY B 1 205 ? -7.496 22.016 11.062 1 96.44 205 GLY B C 1
ATOM 3214 O O . GLY B 1 205 ? -8.367 21.906 11.93 1 96.44 205 GLY B O 1
ATOM 3215 N N . PHE B 1 206 ? -6.699 21.047 10.695 1 96.56 206 PHE B N 1
ATOM 3216 C CA . PHE B 1 206 ? -6.766 19.734 11.328 1 96.56 206 PHE B CA 1
ATOM 3217 C C . PHE B 1 206 ? -6.359 19.828 12.797 1 96.56 206 PHE B C 1
ATOM 3219 O O . PHE B 1 206 ? -7.02 19.266 13.664 1 96.56 206 PHE B O 1
ATOM 3226 N N . TRP B 1 207 ? -5.289 20.594 13.109 1 96.81 207 TRP B N 1
ATOM 3227 C CA . TRP B 1 207 ? -4.91 20.844 14.492 1 96.81 207 TRP B CA 1
ATOM 3228 C C . TRP B 1 207 ? -6.031 21.562 15.242 1 96.81 207 TRP B C 1
ATOM 3230 O O . TRP B 1 207 ? -6.371 21.172 16.375 1 96.81 207 TRP B O 1
ATOM 3240 N N . GLU B 1 208 ? -6.613 22.516 14.633 1 95.31 208 GLU B N 1
ATOM 3241 C CA . GLU B 1 208 ? -7.633 23.359 15.234 1 95.31 208 GLU B CA 1
ATOM 3242 C C . GLU B 1 208 ? -8.875 22.562 15.602 1 95.31 208 GLU B C 1
ATOM 3244 O O . GLU B 1 208 ? -9.547 22.859 16.594 1 95.31 208 GLU B O 1
ATOM 3249 N N . MET B 1 209 ? -9.117 21.547 14.852 1 94.19 209 MET B N 1
ATOM 3250 C CA . MET B 1 209 ? -10.344 20.766 15 1 94.19 209 MET B CA 1
ATOM 3251 C C . MET B 1 209 ? -10.383 20.062 16.359 1 94.19 209 MET B C 1
ATOM 3253 O O . MET B 1 209 ? -11.461 19.766 16.875 1 94.19 209 MET B O 1
ATOM 3257 N N . ALA B 1 210 ? -9.227 19.844 16.922 1 92.44 210 ALA B N 1
ATOM 3258 C CA . ALA B 1 210 ? -9.156 19.219 18.234 1 92.44 210 ALA B CA 1
ATOM 3259 C C . ALA B 1 210 ? -9.906 20.031 19.281 1 92.44 210 ALA B C 1
ATOM 3261 O O . ALA B 1 210 ? -10.336 19.5 20.312 1 92.44 210 ALA B O 1
ATOM 3262 N N . TYR B 1 211 ? -10.07 21.359 19 1 90.62 211 TYR B N 1
ATOM 3263 C CA . TYR B 1 211 ? -10.672 22.25 19.969 1 90.62 211 TYR B CA 1
ATOM 3264 C C . TYR B 1 211 ? -12.18 22.375 19.734 1 90.62 211 TYR B C 1
ATOM 3266 O O . TYR B 1 211 ? -12.883 23.016 20.531 1 90.62 211 TYR B O 1
ATOM 3274 N N . HIS B 1 212 ? -12.672 21.922 18.656 1 80.88 212 HIS B N 1
ATOM 3275 C CA . HIS B 1 212 ? -14.094 22.031 18.344 1 80.88 212 HIS B CA 1
ATOM 3276 C C . HIS B 1 212 ? -14.828 20.719 18.594 1 80.88 212 HIS B C 1
ATOM 3278 O O . HIS B 1 212 ? -15.984 20.562 18.188 1 80.88 212 HIS B O 1
ATOM 3284 N N . GLY B 1 213 ? -14.258 19.703 19.031 1 63.59 213 GLY B N 1
ATOM 3285 C CA . GLY B 1 213 ? -14.945 18.453 19.297 1 63.59 213 GLY B CA 1
ATOM 3286 C C . GLY B 1 213 ? -16.047 18.578 20.328 1 63.59 213 GLY B C 1
ATOM 3287 O O . GLY B 1 213 ? -16.094 19.562 21.062 1 63.59 213 GLY B O 1
ATOM 3288 N N . SER B 1 214 ? -17.234 18 20.109 1 48.78 214 SER B N 1
ATOM 3289 C CA . SER B 1 214 ? -18.359 18.062 21.031 1 48.78 214 SER B CA 1
ATOM 3290 C C . SER B 1 214 ? -17.922 17.781 22.453 1 48.78 214 SER B C 1
ATOM 3292 O O . SER B 1 214 ? -17.141 16.859 22.703 1 48.78 214 SER B O 1
ATOM 3294 N N . ALA B 1 215 ? -17.859 18.859 23.344 1 38.66 215 ALA B N 1
ATOM 3295 C CA . ALA B 1 215 ? -17.844 18.625 24.781 1 38.66 215 ALA B CA 1
ATOM 3296 C C . ALA B 1 215 ? -18.844 17.547 25.188 1 38.66 215 ALA B C 1
ATOM 3298 O O . ALA B 1 215 ? -19.953 17.484 24.625 1 38.66 215 ALA B O 1
#

Nearest PDB structures (foldseek):
  2q4x-assembly2_B  TM=9.342E-01  e=2.556E-11  Arabidopsis thaliana
  1rtw-assembly1_D  TM=9.554E-01  e=2.724E-10  Pyrococcus furiosus DSM 3638
  3ibx-assembly1_D-2  TM=9.060E-01  e=8.423E-07  Helicobacter pylori
  1udd-assembly1_D  TM=8.809E-01  e=9.388E-06  Pyrococcus horikoshii OT3
  2a2m-assembly1_A  TM=8.200E-01  e=4.451E-03  Bacteroides thetaiotaomicron VPI-5482

pLDDT: mean 95.37, std 8.93, range [35.38, 98.94]

Sequence (430 aa):
MAAPATTTAAMRAALEAEWRTATREHAFLRDVNAGAISAARFNTWLAQDYLYARCFSRLLGAMIAGCPEAHLATYVGGMAAIDVELKWFQAKAQERGIDLAATEMQPACKEYTAFLSSLHAQPYSVQAAAFWAMEAVYNQAWSRVGEGLADERYREFVERWGNAGFDAYCVALAAHADEALAAAGPEERGAADGAVRRVVKLELGFWEMAYHGSAMAAPATTTAAMRAALEAEWRTATREHAFLRDVNAGAISAARFNTWLAQDYLYARCFSRLLGAMIAGCPEAHLATYVGGMAAIDVELKWFQAKAQERGIDLAATEMQPACKEYTAFLSSLHAQPYSVQAAAFWAMEAVYNQAWSRVGEGLADERYREFVERWGNAGFDAYCVALAAHADEALAAAGPEERGAADGAVRRVVKLELGFWEMAYHGSA

Foldseek 3Di:
DPPPDFLLRVLCVVCVVLLCCLQANPPLLVCQLQVNDDLQLVLLLLLLVLVLLVLVLVLLVLLLVDPDPVCNVLSVVVNVLSVVVNVVSVVVCVVSVHDSVPDDHDPLSVVSSVLSVVCSPADSLLSLLLNLLLLVSQQSNLLNSQVRRPDCVCVVVSCSRPPPVSVVSSVSSSVSSSVSCVPDDPVSSVSSSVSSVVSSVSSSVSSVVSVVPDD/DPPPDFLLRVLCVVCVVLLCCLQANPPLLVCQLQVNDDLQLVLLLLLLVLVLLVLVLVLLVLLLVDPDPVCNVLSVVVNVLSVVVNVVSVVVCVVSVHDSVPDDHDPLSVVSSVLSVVCSPADSLLSLLLNLLLLVSQQSNLLNSQVRRNDCVCVVVSCSRPPPVSVVSSVSSSVSSSVVCVPDDPVSSVSSSVSSVVSSVSSSVSSVVSVVPDD

InterPro domains:
  IPR004305 Thiaminase-2/PQQC [PF03070] (14-212)
  IPR016084 Haem oxygenase-like, multi-helical [G3DSA:1.20.910.10] (4-214)
  IPR016084 Haem oxygenase-like, multi-helical [SSF48613] (24-211)
  IPR026285 TenA_E protein [PIRSF003170] (6-212)
  IPR050967 Thiamine Salvage Pathway TenA [PTHR43198] (14-212)

Solvent-accessible surface area (backbone atoms only — not comparable to full-atom values): 22184 Å² total; per-residue (Å²): 124,79,72,77,72,49,63,56,55,48,55,49,58,76,36,42,71,60,49,44,35,53,21,57,62,37,65,56,52,46,23,48,19,63,53,67,55,51,70,67,33,50,50,42,38,54,54,47,50,49,59,44,49,58,50,50,49,20,46,53,13,42,43,44,44,66,52,59,78,91,50,40,67,60,49,40,46,49,44,28,53,48,39,54,45,55,54,48,45,52,52,52,27,55,78,70,69,49,58,66,90,77,57,73,78,48,70,48,51,48,53,44,46,50,51,47,59,59,39,70,80,45,58,65,38,31,40,35,34,26,52,24,45,52,50,39,44,50,28,46,22,28,30,48,31,51,79,60,52,67,28,75,90,47,46,68,57,21,56,67,40,32,29,69,68,54,53,54,49,35,54,52,34,39,52,54,17,35,58,41,44,69,76,44,53,71,68,53,48,50,51,19,50,51,39,33,53,49,45,49,54,43,50,43,42,46,50,53,44,21,76,66,50,86,127,126,78,75,77,72,50,64,56,56,48,54,48,59,75,36,43,69,62,50,44,33,53,22,58,63,37,65,56,52,45,24,47,19,63,54,66,54,51,68,67,33,51,51,42,37,53,54,46,50,46,60,44,49,58,49,51,48,20,46,51,14,42,44,42,44,65,51,58,77,90,50,40,66,60,48,38,46,49,44,28,52,48,40,55,46,56,55,48,47,53,51,53,28,55,77,71,69,49,57,67,89,76,56,71,77,47,71,48,51,47,53,46,46,50,52,48,59,59,40,71,80,45,58,66,37,31,40,34,34,27,52,24,44,52,50,38,44,51,28,45,22,28,30,50,32,51,79,61,52,67,28,74,90,46,45,68,58,21,56,68,41,33,30,69,69,54,50,52,50,35,53,51,33,39,51,52,16,35,58,42,44,70,76,44,52,71,67,53,48,50,50,17,51,51,40,33,54,50,45,50,54,44,49,44,43,45,51,52,44,22,74,66,51,84,126

Rad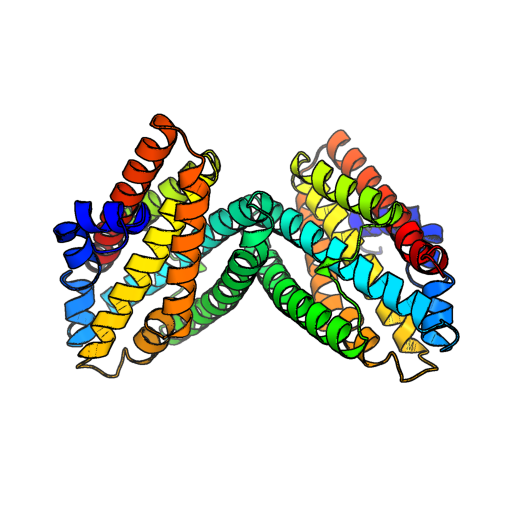ius of gyration: 23.75 Å; Cα contacts (8 Å, |Δi|>4): 525; chains: 2; bounding box: 55×66×51 Å

Secondary structure (DSSP, 8-state):
------HHHHHHHHTHHHHHIIIIISHHHHHHHHT-S-HHHHHHHHHHHHHHHHHHHHHHHHHHHHS-GGGHHHHHHHHHHHHHHHHHHHHHHHHHT--GGGPPPPHHHHHHHHHHHHGGGS-HHHHHHHHHHHHHHHHHHHHHHHHT---GGGHHHHHHHSSHHHHHHHHHHHHHHHHHHHT--HHHHHHHHHHHHHHHHHHHHHHHHTTSS--/------HHHHHHHHTHHHHHIIIIISHHHHHHHHT-S-HHHHHHHHHHHHHHHHHHHHHHHHHHHHS-GGGHHHHHHHHHHHHHHHHHHHHHHHHHT--GGGPPPPHHHHHHHHHHHHGGGS-HHHHHHHHHHHHHHHHHHHHHHHHT---GGGHHHHHHHSSHHHHHHHHHHHHHHHHHHHT--HHHHHHHHHHHHHHHHHHHHHHHHTTSS--